Protein AF-0000000074607493 (afdb_homodimer)

Nearest PDB structures (foldseek):
  8u58-assembly1_C  TM=7.539E-01  e=1.512E-04  Homo sapiens
  8u5c-assembly1_F  TM=7.198E-01  e=5.588E-05  Homo sapiens
  8u54-assembly1_A  TM=6.696E-01  e=2.640E-04  Homo sapiens
  8u54-assembly1_B  TM=6.695E-01  e=3.352E-04  Homo sapiens
  8u58-assembly1_C  TM=7.539E-01  e=2.804E-04  Homo sapiens

Foldseek 3Di:
DDLVLLLVLLVVLLVVLLVLLQVLQVCCDPVNNVCDLVNLLVLLVLLQQAQLLLQLLLLLLAQDEQVLCVQQVCLLVLLVVLLVVLLVLLVVLCVVVV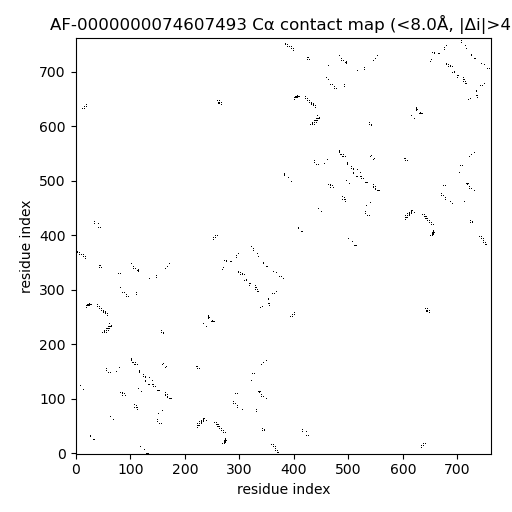DDLLCSLVSSQQSRAFALASSLLRNQLSLLPDPPRPQPHSVVSNSVSSNSSSVSNLSSLLCCQQPSLVSNVVSLVVVVVCVVPPPDDPPPVPPDPVVVVVVVCVVVPVDPPVPPPPCCVVRGRSNNVSSVNSNCSRHPVVSSQQQPDDPRVNVVVSVVSNVSNVVNSSSLSSSLSSLLNCLVVPNPDDPSSLVSSLCSQQPVQLVVQVVVLVVCVVVPVHDLNLSSSLSSSVSSNGGRHSCSLSSCSNSVTCNNVSSVSNNVNSVCSSVSSSVSSVVSSVVSD/DDLVLLLVLLVVLLVVLLVLLQVLQVCCDPVNNVCDLVNLLVLLVCLQQAQLLLQLLLLLLAQDEQVLCVQQVCLLVLLVVLLLVLLVLLVVLCVVPVDDLLCSLVSSQQSRAFALASSLLRNQLSLLPDPPRPQPHSVVSNSVSSNSSSVSNLSSLLCCQQPSLVSNVVSLVVVVVCVVPPPDDPPPVPPDPVVVVVVVCVVVVVDPPVPPPPCCVVRGRSNNVSSVNSNCSRHPVVSSQQQPDDPRVNVVVSVVSNVSNVVNSSSLSSSLSSLLNCLVVPNPDDPSSLVSSLCSQQPVQLVVQVVVLVVCVVVPVHDLNLSSSLSSSVSSNGGRHSCSLSSCSNSVTCNNVSSVSNNVNSVCSSVSSSVSSVVSSVVSD

pLDDT: mean 84.11, std 17.33, range [30.25, 98.56]

Secondary structure (DSSP, 8-state):
--HHHHHHHHHHHHHHHHHHHHHHHHHHSTTT-TT-HHHHHHHHHHIIIIIHHHHHHHHHHHH--HHHHHHTTHHHHHHHHHHHHHHHHHHHHHHHHT--HHHHHHHHHHHH-B--SHHHHHHHHHHHTSTT-TTS-HHHHHHHHHHHHHHHHHHHHHHIIIIIHHHHHHHHHHHHHHHH--SS--------HHHHHHHHHHHHS--SSTTTTS-GGGTS-HHHHHHHHHHHHHHSHHHHHHHSSTT-TTHHHHHHHHHHHTTHHHHHHHHHHHHHHHHHHH----HHHHHHHHHIIIIIHHHHHHHHHHHHHHTTSS-S-HHHHHHHHHTTSPPBPTHHHHHHHHHTSSHHHHHHHHHHHHHHHHHHHHHHHHHHHHHH-/--HHHHHHHHHHHHHHHHHHHHHHHHHHSTTT-TT-HHHHHHHHHHIIIIIHHHHHHHHHHHH--HHHHHHTTHHHHHHHHHHHHHHHHHHHHHHHHT--HHHHHHHHHHHH-B--SHHHHHHHHHHHTSTT-TTS-HHHHHHHHHHHHHHHHHHHHHHIIIIIHHHHHHHHHHHHHHHH--SS--------HHHHHHHHHHHHS--SSTTTTS-GGGTS-HHHHHHHHHHHHHHSHHHHHHHSSTT-TTHHHHHHHHHHHTTHHHHHHHHHHHHHHHHHHH----HHHHHHHHHIIIIIHHHHHHHHHHHHHHTTSS-S-HHHHHHHHHTTSPPBPTHHHHHHHHHTSSHHHHHHHHHHHHHHHHHHHHHHHHHHHHHH-

Sequence (762 aa):
MSFMNLLLVALMPILKTLFLSGIGLILAMDRINLLDSNARHSLNNMVFYVFTPCLMGAYLAETVTLDVMIQMWFMPINILITFIIGSILGWILIKVTGTPQNLKGLIIGCCAAGNLGNLLLIVIPAICSESNSPFGETSACIADGAGFVSVSMAVGGIYIWSYVYAIMKTSAENSRRGSASSSSQPLISKVEPVRLLETIKRISVVTLGKIGSLNLQHLLAPSTIGSIIGFVVGVVPLLNQLLIGRSAPLRVVYSTADILGEATVPCVTLIVGANLLRGIRRSGIRASVVLGIIFIRFVALPLIGVMIVRAAVHFGLVNSDPLYQFVLMLHFALPSAMTIGTISQLFEEGEAECSVIMLWTYAVSALALTLWSTFFMSLVSMSFMNLLLVALMPILKTLFLSGIGLILAMDRINLLDSNARHSLNNMVFYVFTPCLMGAYLAETVTLDVMIQMWFMPINILITFIIGSILGWILIKVTGTPQNLKGLIIGCCAAGNLGNLLLIVIPAICSESNSPFGETSACIADGAGFVSVSMAVGGIYIWSYVYAIMKTSAENSRRGSASSSSQPLISKVEPVRLLETIKRISVVTLGKIGSLNLQHLLAPSTIGSIIGFVVGVVPLLNQLLIGRSAPLRVVYSTADILGEATVPCVTLIVGANLLRGIRRSGIRASVVLGIIFIRFVALPLIGVMIVRAAVHFGLVNSDPLYQFVLMLHFALPSAMTIGTISQLFEEGEAECSVIMLWTYAVSALALTLWSTFFMSLVS

Structure (mmCIF, N/CA/C/O backbone):
data_AF-0000000074607493-model_v1
#
loop_
_entity.id
_entity.type
_entity.pdbx_description
1 polymer 'Auxin efflux carrier'
#
loop_
_atom_site.group_PDB
_atom_site.id
_atom_site.type_symbol
_atom_site.label_atom_id
_atom_site.label_alt_id
_atom_site.label_comp_id
_atom_site.label_asym_id
_atom_site.label_entity_id
_atom_site.label_seq_id
_atom_site.pdbx_PDB_ins_code
_atom_site.Cartn_x
_atom_site.Cartn_y
_atom_site.Cartn_z
_atom_site.occupancy
_atom_site.B_iso_or_equiv
_atom_site.auth_seq_id
_atom_site.auth_comp_id
_atom_site.auth_asym_id
_atom_site.auth_atom_id
_atom_site.pdbx_PDB_model_num
ATOM 1 N N . MET A 1 1 ? 25.016 -22.281 0.336 1 68.81 1 MET A N 1
ATOM 2 C CA . MET A 1 1 ? 24.047 -21.828 1.336 1 68.81 1 MET A CA 1
ATOM 3 C C . MET A 1 1 ? 23.516 -23.016 2.141 1 68.81 1 MET A C 1
ATOM 5 O O . MET A 1 1 ? 23.172 -24.047 1.574 1 68.81 1 MET A O 1
ATOM 9 N N . SER A 1 2 ? 23.625 -22.922 3.461 1 78.62 2 SER A N 1
ATOM 10 C CA . SER A 1 2 ? 23.156 -24 4.309 1 78.62 2 SER A CA 1
ATOM 11 C C . SER A 1 2 ? 21.641 -24.156 4.219 1 78.62 2 SER A C 1
ATOM 13 O O . SER A 1 2 ? 20.938 -23.203 3.881 1 78.62 2 SER A O 1
ATOM 15 N N . PHE A 1 3 ? 21.25 -25.391 4.34 1 81.31 3 PHE A N 1
ATOM 16 C CA . PHE A 1 3 ? 19.828 -25.719 4.328 1 81.31 3 PHE A CA 1
ATOM 17 C C . PHE A 1 3 ? 19.062 -24.828 5.305 1 81.31 3 PHE A C 1
ATOM 19 O O . PHE A 1 3 ? 17.984 -24.328 4.98 1 81.31 3 PHE A O 1
ATOM 26 N N . MET A 1 4 ? 19.656 -24.562 6.434 1 81.31 4 MET A N 1
ATOM 27 C CA . MET A 1 4 ? 18.984 -23.797 7.477 1 81.31 4 MET A CA 1
ATOM 28 C C . MET A 1 4 ? 18.812 -22.344 7.059 1 81.31 4 MET A C 1
ATOM 30 O O . MET A 1 4 ? 17.781 -21.719 7.336 1 81.31 4 MET A O 1
ATOM 34 N N . ASN A 1 5 ? 19.766 -21.812 6.391 1 78.06 5 ASN A N 1
ATOM 35 C CA . ASN A 1 5 ? 19.672 -20.438 5.906 1 78.06 5 ASN A CA 1
ATOM 36 C C . ASN A 1 5 ? 18.609 -20.297 4.828 1 78.06 5 ASN A C 1
ATOM 38 O O . ASN A 1 5 ? 17.875 -19.297 4.805 1 78.06 5 ASN A O 1
ATOM 42 N N . LEU A 1 6 ? 18.531 -21.344 4.031 1 80.12 6 LEU A N 1
ATOM 43 C CA . LEU A 1 6 ? 17.516 -21.328 2.986 1 80.12 6 LEU A CA 1
ATOM 44 C C . LEU A 1 6 ? 16.125 -21.438 3.584 1 80.12 6 LEU A C 1
ATOM 46 O O . LEU A 1 6 ? 15.18 -20.828 3.088 1 80.12 6 LEU A O 1
ATOM 50 N N . LEU A 1 7 ? 16.078 -22.219 4.59 1 82.88 7 LEU A N 1
ATOM 51 C CA . LEU A 1 7 ? 14.789 -22.375 5.27 1 82.88 7 LEU A CA 1
ATOM 52 C C . LEU A 1 7 ? 14.336 -21.062 5.891 1 82.88 7 LEU A C 1
ATOM 54 O O . LEU A 1 7 ? 13.156 -20.703 5.797 1 82.88 7 LEU A O 1
ATOM 58 N N . LEU A 1 8 ? 15.227 -20.359 6.484 1 77.94 8 LEU A N 1
ATOM 59 C CA . LEU A 1 8 ? 14.891 -19.094 7.117 1 77.94 8 LEU A CA 1
ATOM 60 C C . LEU A 1 8 ? 14.461 -18.062 6.078 1 77.94 8 LEU A C 1
ATOM 62 O O . LEU A 1 8 ? 13.539 -17.281 6.32 1 77.94 8 LEU A O 1
ATOM 66 N N . VAL A 1 9 ? 15.07 -18.078 4.969 1 75.12 9 VAL A N 1
ATOM 67 C CA . VAL A 1 9 ? 14.734 -17.172 3.883 1 75.12 9 VAL A CA 1
ATOM 68 C C . VAL A 1 9 ? 13.352 -17.5 3.334 1 75.12 9 VAL A C 1
ATOM 70 O O . VAL A 1 9 ? 12.555 -16.594 3.062 1 75.12 9 VAL A O 1
ATOM 73 N N . ALA A 1 10 ? 13.109 -18.766 3.182 1 78.5 10 ALA A N 1
ATOM 74 C CA . ALA A 1 10 ? 11.836 -19.188 2.617 1 78.5 10 ALA A CA 1
ATOM 75 C C . ALA A 1 10 ? 10.695 -18.984 3.613 1 78.5 10 ALA A C 1
ATOM 77 O O . ALA A 1 10 ? 9.547 -18.797 3.217 1 78.5 10 ALA A O 1
ATOM 78 N N . LEU A 1 11 ? 11 -19.016 4.848 1 83.25 11 LEU A N 1
ATOM 79 C CA . LEU A 1 11 ? 10 -18.922 5.91 1 83.25 11 LEU A CA 1
ATOM 80 C C . LEU A 1 11 ? 9.445 -17.516 6.016 1 83.25 11 LEU A C 1
ATOM 82 O O . LEU A 1 11 ? 8.266 -17.328 6.316 1 83.25 11 LEU A O 1
ATOM 86 N N . MET A 1 12 ? 10.18 -16.547 5.664 1 82.62 12 MET A N 1
ATOM 87 C CA . MET A 1 12 ? 9.812 -15.156 5.918 1 82.62 12 MET A CA 1
ATOM 88 C C . MET A 1 12 ? 8.594 -14.758 5.098 1 82.62 12 MET A C 1
ATOM 90 O O . MET A 1 12 ? 7.59 -14.297 5.648 1 82.62 12 MET A O 1
ATOM 94 N N . PRO A 1 13 ? 8.648 -14.922 3.809 1 81 13 PRO A N 1
ATOM 95 C CA . PRO A 1 13 ? 7.457 -14.531 3.041 1 81 13 PRO A CA 1
ATOM 96 C C . PRO A 1 13 ? 6.223 -15.352 3.412 1 81 13 PRO A C 1
ATOM 98 O O . PRO A 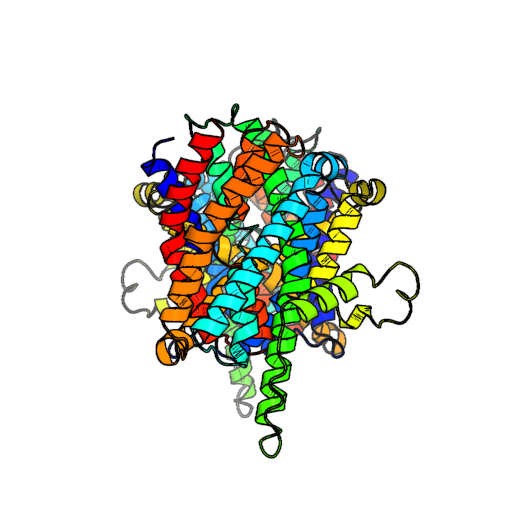1 13 ? 5.105 -14.836 3.379 1 81 13 PRO A O 1
ATOM 101 N N . ILE A 1 14 ? 6.465 -16.562 3.766 1 87.19 14 ILE A N 1
ATOM 102 C CA . ILE A 1 14 ? 5.363 -17.453 4.117 1 87.19 14 ILE A CA 1
ATOM 103 C C . ILE A 1 14 ? 4.754 -17.016 5.449 1 87.19 14 ILE A C 1
ATOM 105 O O . ILE A 1 14 ? 3.533 -16.922 5.578 1 87.19 14 ILE A O 1
ATOM 109 N N . LEU A 1 15 ? 5.605 -16.766 6.398 1 87.94 15 LEU A N 1
ATOM 110 C CA . LEU A 1 15 ? 5.121 -16.312 7.699 1 87.94 15 LEU A CA 1
ATOM 111 C C . LEU A 1 15 ? 4.391 -14.984 7.566 1 87.94 15 LEU A C 1
ATOM 113 O O . LEU A 1 15 ? 3.373 -14.758 8.227 1 87.94 15 LEU A O 1
ATOM 117 N N . LYS A 1 16 ? 4.891 -14.102 6.75 1 87.81 16 LYS A N 1
ATOM 118 C CA . LYS A 1 16 ? 4.223 -12.82 6.52 1 87.81 16 LYS A CA 1
ATOM 119 C C . LYS A 1 16 ? 2.807 -13.023 5.992 1 87.81 16 LYS A C 1
ATOM 121 O O . LYS A 1 16 ? 1.864 -12.383 6.461 1 87.81 16 LYS A O 1
ATOM 126 N N . THR A 1 17 ? 2.748 -13.891 5.059 1 87.5 17 THR A N 1
ATOM 127 C CA . THR A 1 17 ? 1.453 -14.164 4.445 1 87.5 17 THR A CA 1
ATOM 128 C C . THR A 1 17 ? 0.495 -14.781 5.465 1 87.5 17 THR A C 1
ATOM 130 O O . THR A 1 17 ? -0.678 -14.406 5.523 1 87.5 17 THR A O 1
ATOM 133 N N . LEU A 1 18 ? 1 -15.695 6.246 1 90.75 18 LEU A N 1
ATOM 134 C CA . LEU A 1 18 ? 0.172 -16.359 7.25 1 9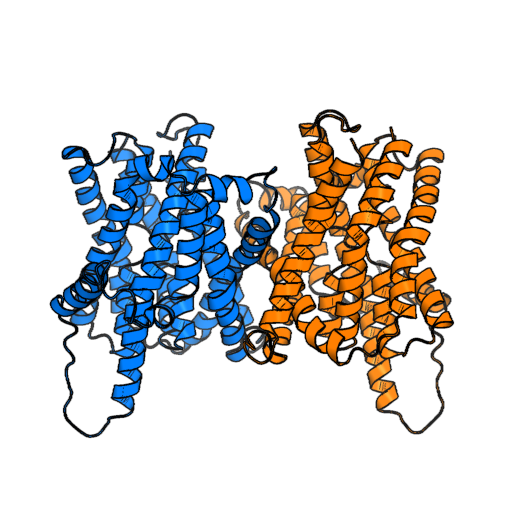0.75 18 LEU A CA 1
ATOM 135 C C . LEU A 1 18 ? -0.253 -15.367 8.336 1 90.75 18 LEU A C 1
ATOM 137 O O . LEU A 1 18 ? -1.397 -15.398 8.797 1 90.75 18 LEU A O 1
ATOM 141 N N . PHE A 1 19 ? 0.645 -14.484 8.727 1 92.44 19 PHE A N 1
ATOM 142 C CA . PHE A 1 19 ? 0.317 -13.469 9.719 1 92.44 19 PHE A CA 1
ATOM 143 C C . PHE A 1 19 ? -0.729 -12.5 9.18 1 92.44 19 PHE A C 1
ATOM 145 O O . PHE A 1 19 ? -1.687 -12.164 9.875 1 92.44 19 PHE A O 1
ATOM 152 N N . LEU A 1 20 ? -0.54 -12.055 8 1 93.38 20 LEU A N 1
ATOM 153 C CA . LEU A 1 20 ? -1.494 -11.148 7.371 1 93.38 20 LEU A CA 1
ATOM 154 C C . LEU A 1 20 ? -2.871 -11.789 7.27 1 93.38 20 LEU A C 1
ATOM 156 O O . LEU A 1 20 ? -3.883 -11.156 7.582 1 93.38 20 LEU A O 1
ATOM 160 N N . SER A 1 21 ? -2.869 -13.039 6.824 1 92.19 21 SER A N 1
ATOM 161 C CA . SER A 1 21 ? -4.129 -13.773 6.746 1 92.19 21 SER A CA 1
ATOM 162 C C . SER A 1 21 ? -4.75 -13.961 8.125 1 92.19 21 SER A C 1
ATOM 164 O O . SER A 1 21 ? -5.973 -13.93 8.273 1 92.19 21 SER A O 1
ATOM 166 N N . GLY A 1 22 ? -3.887 -14.25 9.102 1 94.56 22 GLY A N 1
ATOM 167 C CA . GLY A 1 22 ? -4.371 -14.344 10.469 1 94.56 22 GLY A CA 1
ATOM 168 C C . GLY A 1 22 ? -5.055 -13.078 10.945 1 94.56 22 GLY A C 1
ATOM 169 O O . GLY A 1 22 ? -6.098 -13.133 11.602 1 94.56 22 GLY A O 1
ATOM 170 N N . ILE A 1 23 ? -4.5 -11.953 10.641 1 95.44 23 ILE A N 1
ATOM 171 C CA . ILE A 1 23 ? -5.109 -10.68 10.992 1 95.44 23 ILE A CA 1
ATOM 172 C C . ILE A 1 23 ? -6.453 -10.531 10.281 1 95.44 23 ILE A C 1
ATOM 174 O O . ILE A 1 23 ? -7.438 -10.094 10.875 1 95.44 23 ILE A O 1
ATOM 178 N N . GLY A 1 24 ? -6.477 -10.891 8.992 1 95.25 24 GLY A N 1
ATOM 179 C CA . GLY A 1 24 ? -7.742 -10.891 8.273 1 95.25 24 GLY A CA 1
ATOM 180 C C . GLY A 1 24 ? -8.812 -11.734 8.945 1 95.25 24 GLY A C 1
ATOM 181 O O . GLY A 1 24 ? -9.969 -11.32 9.039 1 95.25 24 GLY A O 1
ATOM 182 N N . LEU A 1 25 ? -8.391 -12.906 9.422 1 94.69 25 LEU A N 1
ATOM 183 C CA . LEU A 1 25 ? -9.297 -13.805 10.133 1 94.69 25 LEU A CA 1
ATOM 184 C C . LEU A 1 25 ? -9.844 -13.141 11.391 1 94.69 25 LEU A C 1
ATOM 186 O O . LEU A 1 25 ? -11.047 -13.188 11.648 1 94.69 25 LEU A O 1
ATOM 190 N N . ILE A 1 26 ? -9.016 -12.508 12.164 1 95.5 26 ILE A N 1
ATOM 191 C CA . ILE A 1 26 ? -9.391 -11.852 13.406 1 95.5 26 ILE A CA 1
ATOM 192 C C . ILE A 1 26 ? -10.359 -10.703 13.117 1 95.5 26 ILE A C 1
ATOM 194 O O . ILE A 1 26 ? -11.344 -10.516 13.828 1 95.5 26 ILE A O 1
ATOM 198 N N . LEU A 1 27 ? -10.125 -9.969 12.102 1 95.44 27 LEU A N 1
ATOM 199 C CA . LEU A 1 27 ? -10.938 -8.812 11.742 1 95.44 27 LEU A CA 1
ATOM 200 C C . LEU A 1 27 ? -12.328 -9.25 11.297 1 95.44 27 LEU A C 1
ATOM 202 O O . LEU A 1 27 ? -13.266 -8.445 11.289 1 95.44 27 LEU A O 1
ATOM 206 N N . ALA A 1 28 ? -12.438 -10.477 10.836 1 94.19 28 ALA A N 1
ATOM 207 C CA . ALA A 1 28 ? -13.719 -10.984 10.344 1 94.19 28 ALA A CA 1
ATOM 208 C C . ALA A 1 28 ? -14.539 -11.586 11.477 1 94.19 28 ALA A C 1
ATOM 210 O O . ALA A 1 28 ? -15.734 -11.828 11.328 1 94.19 28 ALA A O 1
ATOM 211 N N . MET A 1 29 ? -13.914 -11.875 12.586 1 93.56 29 MET A N 1
ATOM 212 C CA . MET A 1 29 ? -14.617 -12.477 13.719 1 93.56 29 MET A CA 1
ATOM 213 C C . MET A 1 29 ? -15.75 -11.57 14.195 1 93.56 29 MET A C 1
ATOM 215 O O . MET A 1 29 ? -15.656 -10.344 14.102 1 93.56 29 MET A O 1
ATOM 219 N N . ASP A 1 30 ? -16.688 -12.133 14.805 1 90.12 30 ASP A N 1
ATOM 220 C CA . ASP A 1 30 ? -17.922 -11.445 15.195 1 90.12 30 ASP A CA 1
ATOM 221 C C . ASP A 1 30 ? -17.625 -10.328 16.188 1 90.12 30 ASP A C 1
ATOM 223 O O . ASP A 1 30 ? -18.266 -9.281 16.156 1 90.12 30 ASP A O 1
ATOM 227 N N . ARG A 1 31 ? -16.75 -10.453 17.031 1 91.75 31 ARG A N 1
ATOM 228 C CA . ARG A 1 31 ? -16.438 -9.477 18.078 1 91.75 31 ARG A CA 1
ATOM 229 C C . ARG A 1 31 ? -15.875 -8.188 17.469 1 91.75 31 ARG A C 1
ATOM 231 O O . ARG A 1 31 ? -16.125 -7.098 17.984 1 91.75 31 ARG A O 1
ATOM 238 N N . ILE A 1 32 ? -15.172 -8.258 16.406 1 92.06 32 ILE A N 1
ATOM 239 C CA . ILE A 1 32 ? -14.547 -7.098 15.766 1 92.06 32 ILE A CA 1
ATOM 240 C C . ILE A 1 32 ? -15.352 -6.691 14.539 1 92.06 32 ILE A C 1
ATOM 242 O O . ILE A 1 32 ? -15.711 -5.52 14.375 1 92.06 32 ILE A O 1
ATOM 246 N N . ASN A 1 33 ? -15.586 -7.566 13.594 1 91.94 33 ASN A N 1
ATOM 247 C CA . ASN A 1 33 ? -16.484 -7.48 12.453 1 91.94 33 ASN A CA 1
ATOM 248 C C . ASN A 1 33 ? -16.141 -6.312 11.539 1 91.94 33 ASN A C 1
ATOM 250 O O . ASN A 1 33 ? -17.016 -5.633 11.023 1 91.94 33 ASN A O 1
ATOM 254 N N . LEU A 1 34 ? -14.922 -6.023 11.422 1 93.31 34 LEU A N 1
ATOM 255 C CA . LEU A 1 34 ? -14.453 -4.98 10.516 1 93.31 34 LEU A CA 1
ATOM 256 C C . LEU A 1 34 ? -14.469 -5.465 9.07 1 93.31 34 LEU A C 1
ATOM 258 O O . LEU A 1 34 ? -14.555 -4.66 8.141 1 93.31 34 LEU A O 1
ATOM 262 N N . LEU A 1 35 ? -14.266 -6.758 8.883 1 94.56 35 LEU A N 1
ATOM 263 C CA . LEU A 1 35 ? -14.289 -7.367 7.559 1 94.56 35 LEU A CA 1
ATOM 264 C C . LEU A 1 35 ? -15.445 -8.352 7.438 1 94.56 35 LEU A C 1
ATOM 266 O O . LEU A 1 35 ? -15.234 -9.531 7.129 1 94.56 35 LEU A O 1
ATOM 270 N N . ASP A 1 36 ? -16.625 -7.766 7.602 1 92.81 36 ASP A N 1
ATOM 271 C CA . ASP A 1 36 ? -17.812 -8.57 7.359 1 92.81 36 ASP A CA 1
ATOM 272 C C . ASP A 1 36 ? -18.016 -8.82 5.867 1 92.81 36 ASP A C 1
ATOM 274 O O . ASP A 1 36 ? -17.172 -8.438 5.047 1 92.81 36 ASP A O 1
ATOM 278 N N . SER A 1 37 ? -19.062 -9.508 5.535 1 91.06 37 SER A N 1
ATOM 279 C CA . SER A 1 37 ? -19.281 -9.922 4.152 1 91.06 37 SER A CA 1
ATOM 280 C C . SER A 1 37 ? -19.328 -8.719 3.217 1 91.06 37 SER A C 1
ATOM 282 O O . SER A 1 37 ? -18.719 -8.734 2.143 1 91.06 37 SER A O 1
ATOM 284 N N . ASN A 1 38 ? -19.984 -7.652 3.645 1 91.75 38 ASN A N 1
ATOM 285 C CA . ASN A 1 38 ? -20.094 -6.453 2.82 1 91.75 38 ASN A CA 1
ATOM 286 C C . ASN A 1 38 ? -18.75 -5.746 2.676 1 91.75 38 ASN A C 1
ATOM 288 O O . ASN A 1 38 ? -18.391 -5.309 1.582 1 91.75 38 ASN A O 1
ATOM 292 N N . ALA A 1 39 ? -18.094 -5.633 3.758 1 93.62 39 ALA A N 1
ATOM 293 C CA . ALA A 1 39 ? -16.797 -4.988 3.73 1 93.62 39 ALA A CA 1
ATOM 294 C C . ALA A 1 39 ? -15.812 -5.766 2.854 1 93.62 39 ALA A C 1
ATOM 296 O O . ALA A 1 39 ? -15.016 -5.172 2.121 1 93.62 39 ALA A O 1
ATOM 297 N N . ARG A 1 40 ? -15.844 -7.094 2.947 1 93.94 40 ARG A N 1
ATOM 298 C CA . ARG A 1 40 ? -14.969 -7.934 2.127 1 93.94 40 ARG A CA 1
ATOM 299 C C . ARG A 1 40 ? -15.273 -7.746 0.645 1 93.94 40 ARG A C 1
ATOM 301 O O . ARG A 1 40 ? -14.352 -7.645 -0.172 1 93.94 40 ARG A O 1
ATOM 308 N N . HIS A 1 41 ? -16.5 -7.695 0.345 1 92.81 41 HIS A N 1
ATOM 309 C CA . HIS A 1 41 ? -16.922 -7.508 -1.041 1 92.81 41 HIS A CA 1
ATOM 310 C C . HIS A 1 41 ? -16.453 -6.16 -1.582 1 92.81 41 HIS A C 1
ATOM 312 O O . HIS A 1 41 ? -15.922 -6.086 -2.689 1 92.81 41 HIS A O 1
ATOM 318 N N . SER A 1 42 ? -16.672 -5.121 -0.815 1 93.06 42 SER A N 1
ATOM 319 C CA . SER A 1 42 ? -16.266 -3.781 -1.228 1 93.06 42 SER A CA 1
ATOM 320 C C . SER A 1 42 ? -14.75 -3.689 -1.393 1 93.06 42 SER A C 1
ATOM 322 O O . SER A 1 42 ? -14.258 -3.117 -2.369 1 93.06 42 SER A O 1
ATOM 324 N N . LEU A 1 43 ? -14.086 -4.219 -0.419 1 95 43 LEU A N 1
ATOM 325 C CA . LEU A 1 43 ? -12.625 -4.207 -0.473 1 95 43 LEU A CA 1
ATOM 326 C C . LEU A 1 43 ? -12.125 -5.012 -1.667 1 95 43 LEU A C 1
ATOM 328 O O . LEU A 1 43 ? -11.172 -4.602 -2.338 1 95 43 LEU A O 1
ATOM 332 N N . ASN A 1 44 ? -12.719 -6.16 -1.932 1 93.88 44 ASN A N 1
ATOM 333 C CA . ASN A 1 44 ? -12.336 -7.008 -3.055 1 93.88 44 ASN A CA 1
ATOM 334 C C . ASN A 1 44 ? -12.586 -6.316 -4.391 1 93.88 44 ASN A C 1
ATOM 336 O O . ASN A 1 44 ? -11.82 -6.504 -5.344 1 93.88 44 ASN A O 1
ATOM 340 N N . ASN A 1 45 ? -13.641 -5.586 -4.473 1 93.44 45 ASN A N 1
ATOM 341 C CA . ASN A 1 45 ? -13.914 -4.82 -5.684 1 93.44 45 ASN A CA 1
ATOM 342 C C . ASN A 1 45 ? -12.82 -3.791 -5.953 1 93.44 45 ASN A C 1
ATOM 344 O O . ASN A 1 45 ? -12.43 -3.58 -7.105 1 93.44 45 ASN A O 1
ATOM 348 N N . MET A 1 46 ? -12.414 -3.172 -4.922 1 94.69 46 MET A N 1
ATOM 349 C CA . MET A 1 46 ? -11.312 -2.225 -5.082 1 94.69 46 MET A CA 1
ATOM 350 C C . MET A 1 46 ? -10.047 -2.934 -5.562 1 94.69 46 MET A C 1
ATOM 352 O O . MET A 1 46 ? -9.336 -2.42 -6.426 1 94.69 46 MET A O 1
ATOM 356 N N . VAL A 1 47 ? -9.789 -4.09 -5 1 93.75 47 VAL A N 1
ATOM 357 C CA . VAL A 1 47 ? -8.617 -4.871 -5.375 1 93.75 47 VAL A CA 1
ATOM 358 C C . VAL A 1 47 ? -8.711 -5.277 -6.848 1 93.75 47 VAL A C 1
ATOM 360 O O . VAL A 1 47 ? -7.754 -5.121 -7.605 1 93.75 47 VAL A O 1
ATOM 363 N N . PHE A 1 48 ? -9.875 -5.719 -7.246 1 90.81 48 PHE A N 1
ATOM 364 C CA . PHE A 1 48 ? -10.086 -6.277 -8.578 1 90.81 48 PHE A CA 1
ATOM 365 C C . PHE A 1 48 ? -10.062 -5.18 -9.633 1 90.81 48 PHE A C 1
ATOM 367 O O . PHE A 1 48 ? -9.414 -5.324 -10.672 1 90.81 48 PHE A O 1
ATOM 374 N N . TYR A 1 49 ? -10.688 -4.047 -9.344 1 92.62 49 TYR A N 1
ATOM 375 C CA . TYR A 1 49 ? -10.922 -3.053 -10.391 1 92.62 49 TYR A CA 1
ATOM 376 C C . TYR A 1 49 ? -9.836 -1.984 -10.375 1 92.62 49 TYR A C 1
ATOM 378 O O . TYR A 1 49 ? -9.609 -1.306 -11.383 1 92.62 49 TYR A O 1
ATOM 386 N N . VAL A 1 50 ? -9.172 -1.828 -9.242 1 95.25 50 VAL A N 1
ATOM 387 C CA . VAL A 1 50 ? -8.312 -0.649 -9.148 1 95.25 50 VAL A CA 1
ATOM 388 C C . VAL A 1 50 ? -6.898 -1.068 -8.766 1 95.25 50 VAL A C 1
ATOM 390 O O . VAL A 1 50 ? -5.953 -0.858 -9.531 1 95.25 50 VAL A O 1
ATOM 393 N N . PHE A 1 51 ? -6.664 -1.729 -7.645 1 94.88 51 PHE A N 1
ATOM 394 C CA . PHE A 1 51 ? -5.34 -1.929 -7.066 1 94.88 51 PHE A CA 1
ATOM 395 C C . PHE A 1 51 ? -4.523 -2.904 -7.91 1 94.88 51 PHE A C 1
ATOM 397 O O . PHE A 1 51 ? -3.391 -2.604 -8.289 1 94.88 51 PHE A O 1
ATOM 404 N N . THR A 1 52 ? -5.105 -4.043 -8.234 1 90.56 52 THR A N 1
ATOM 405 C CA . THR A 1 52 ? -4.363 -5.086 -8.938 1 90.56 52 THR A CA 1
ATOM 406 C C . THR A 1 52 ? -4.004 -4.637 -10.352 1 90.56 52 THR A C 1
ATOM 408 O O . THR A 1 52 ? -2.873 -4.824 -10.797 1 90.56 52 THR A O 1
ATOM 411 N N . PRO A 1 53 ? -4.949 -4.059 -11.117 1 91.12 53 PRO A N 1
ATOM 412 C CA . PRO A 1 53 ? -4.559 -3.562 -12.438 1 91.12 53 PRO A CA 1
ATOM 413 C C . PRO A 1 53 ? -3.42 -2.547 -12.375 1 91.12 53 PRO A C 1
ATOM 415 O O . PRO A 1 53 ? -2.533 -2.553 -13.227 1 91.12 53 PRO A O 1
ATOM 418 N N . CYS A 1 54 ? -3.477 -1.688 -11.391 1 93.62 54 CYS A N 1
ATOM 419 C CA . CYS A 1 54 ? -2.428 -0.685 -11.242 1 93.62 54 CYS A CA 1
ATOM 420 C C . CYS A 1 54 ? -1.102 -1.337 -10.867 1 93.62 54 CYS A C 1
ATOM 422 O O . CYS A 1 54 ? -0.047 -0.933 -11.359 1 93.62 54 CYS A O 1
ATOM 424 N N . LEU A 1 55 ? -1.151 -2.303 -10.031 1 88.75 55 LEU A N 1
ATOM 425 C CA . LEU A 1 55 ? 0.056 -3.031 -9.656 1 88.75 55 LEU A CA 1
ATOM 426 C C . LEU A 1 55 ? 0.687 -3.695 -10.875 1 88.75 55 LEU A C 1
ATOM 428 O O . LEU A 1 55 ? 1.887 -3.545 -11.117 1 88.75 55 LEU A O 1
ATOM 432 N N . MET A 1 56 ? -0.159 -4.438 -11.602 1 84.38 56 MET A N 1
ATOM 433 C CA . MET A 1 56 ? 0.335 -5.172 -12.766 1 84.38 56 MET A CA 1
ATOM 434 C C . MET A 1 56 ? 0.879 -4.215 -13.82 1 84.38 56 MET A C 1
ATOM 436 O O . MET A 1 56 ? 1.959 -4.441 -14.367 1 84.38 56 MET A O 1
ATOM 440 N N . GLY A 1 57 ? 0.165 -3.135 -14.117 1 88.56 57 GLY A N 1
ATOM 441 C CA . GLY A 1 57 ? 0.609 -2.16 -15.102 1 88.56 57 GLY A CA 1
ATOM 442 C C . GLY A 1 57 ? 1.909 -1.478 -14.719 1 88.56 57 GLY A C 1
ATOM 443 O O . GLY A 1 57 ? 2.834 -1.395 -15.531 1 88.56 57 GLY A O 1
ATOM 444 N N . ALA A 1 58 ? 1.942 -0.997 -13.469 1 88.81 58 ALA A N 1
ATOM 445 C CA . ALA A 1 58 ? 3.131 -0.277 -13.016 1 88.81 58 ALA A CA 1
ATOM 446 C C . ALA A 1 58 ? 4.352 -1.194 -12.992 1 88.81 58 ALA A C 1
ATOM 448 O O . ALA A 1 58 ? 5.445 -0.796 -13.398 1 88.81 58 ALA A O 1
ATOM 449 N N . TYR A 1 59 ? 4.152 -2.342 -12.539 1 81.12 59 TYR A N 1
ATOM 450 C CA . TYR A 1 59 ? 5.266 -3.279 -12.422 1 81.12 59 TYR A CA 1
ATOM 451 C C . TYR A 1 59 ? 5.816 -3.646 -13.789 1 81.12 59 TYR A C 1
ATOM 453 O O . TYR A 1 59 ? 7.035 -3.666 -13.992 1 81.12 59 TYR A O 1
ATOM 461 N N . LEU A 1 60 ? 4.973 -3.906 -14.727 1 80.88 60 LEU A N 1
ATOM 462 C CA . LEU A 1 60 ? 5.387 -4.289 -16.078 1 80.88 60 LEU A CA 1
ATOM 463 C C . LEU A 1 60 ? 6.027 -3.109 -16.797 1 80.88 60 LEU A C 1
ATOM 465 O O . LEU A 1 60 ? 7.031 -3.275 -17.5 1 80.88 60 LEU A O 1
ATOM 469 N N . ALA A 1 61 ? 5.438 -1.988 -16.625 1 87.06 61 ALA A N 1
ATOM 470 C CA . ALA A 1 61 ? 5.969 -0.8 -17.297 1 87.06 61 ALA A CA 1
ATOM 471 C C . ALA A 1 61 ? 7.402 -0.521 -16.844 1 87.06 61 ALA A C 1
ATOM 473 O O . ALA A 1 61 ? 8.234 -0.088 -17.656 1 87.06 61 ALA A O 1
ATOM 474 N N . GLU A 1 62 ? 7.672 -0.79 -15.656 1 84.19 62 GLU A N 1
ATOM 475 C CA . GLU A 1 62 ? 8.984 -0.454 -15.102 1 84.19 62 GLU A CA 1
ATOM 476 C C . GLU A 1 62 ? 10.008 -1.546 -15.398 1 84.19 62 GLU A C 1
ATOM 478 O O . GLU A 1 62 ? 11.18 -1.256 -15.617 1 84.19 62 GLU A O 1
ATOM 483 N N . THR A 1 63 ? 9.625 -2.768 -15.492 1 75.12 63 THR A N 1
ATOM 484 C CA . THR A 1 63 ? 10.609 -3.844 -15.438 1 75.12 63 THR A CA 1
ATOM 485 C C . THR A 1 63 ? 10.742 -4.531 -16.797 1 75.12 63 THR A C 1
ATOM 487 O O . THR A 1 63 ? 11.742 -5.188 -17.062 1 75.12 63 THR A O 1
ATOM 490 N N . VAL A 1 64 ? 9.719 -4.473 -17.578 1 76.12 64 VAL A N 1
ATOM 491 C CA . VAL A 1 64 ? 9.758 -5.184 -18.844 1 76.12 64 VAL A CA 1
ATOM 492 C C . VAL A 1 64 ? 10.258 -4.254 -19.953 1 76.12 64 VAL A C 1
ATOM 494 O O . VAL A 1 64 ? 9.578 -3.291 -20.312 1 76.12 64 VAL A O 1
ATOM 497 N N . THR A 1 65 ? 11.445 -4.461 -20.266 1 76.19 65 THR A N 1
ATOM 498 C CA . THR A 1 65 ? 12.008 -3.768 -21.422 1 76.19 65 THR A CA 1
ATOM 499 C C . THR A 1 65 ? 12.164 -4.719 -22.609 1 76.19 65 THR A C 1
ATOM 501 O O . THR A 1 65 ? 12.07 -5.938 -22.438 1 76.19 65 THR A O 1
ATOM 504 N N . LEU A 1 66 ? 12.359 -4.148 -23.75 1 75.81 66 LEU A N 1
ATOM 505 C CA . LEU A 1 66 ? 12.539 -4.969 -24.953 1 75.81 66 LEU A CA 1
ATOM 506 C C . LEU A 1 66 ? 13.734 -5.902 -24.797 1 75.81 66 LEU A C 1
ATOM 508 O O . LEU A 1 66 ? 13.664 -7.07 -25.172 1 75.81 66 LEU A O 1
ATOM 512 N N . ASP A 1 67 ? 14.758 -5.406 -24.188 1 74.75 67 ASP A N 1
ATOM 513 C CA . ASP A 1 67 ? 15.977 -6.191 -24 1 74.75 67 ASP A CA 1
ATOM 514 C C . ASP A 1 67 ? 15.734 -7.359 -23.047 1 74.75 67 ASP A C 1
ATOM 516 O O . ASP A 1 67 ? 16.234 -8.469 -23.281 1 74.75 67 ASP A O 1
ATOM 520 N N . VAL A 1 68 ? 14.953 -7.145 -22.047 1 72.81 68 VAL A N 1
ATOM 521 C CA . VAL A 1 68 ? 14.656 -8.18 -21.047 1 72.81 68 VAL A CA 1
ATOM 522 C C . VAL A 1 68 ? 13.781 -9.258 -21.688 1 72.81 68 VAL A C 1
ATOM 524 O O . VAL A 1 68 ? 13.992 -10.453 -21.453 1 72.81 68 VAL A O 1
ATOM 527 N N . MET A 1 69 ? 12.922 -8.797 -22.547 1 76.25 69 MET A N 1
ATOM 528 C CA . MET A 1 69 ? 12.008 -9.742 -23.172 1 76.25 69 MET A CA 1
ATOM 529 C C . MET A 1 69 ? 12.742 -10.648 -24.141 1 76.25 69 MET A C 1
ATOM 531 O O . MET A 1 69 ? 12.438 -11.836 -24.25 1 76.25 69 MET A O 1
ATOM 535 N N . ILE A 1 70 ? 13.695 -10.109 -24.703 1 77.75 70 ILE A N 1
ATOM 536 C CA . ILE A 1 70 ? 14.453 -10.891 -25.672 1 77.75 70 ILE A CA 1
ATOM 537 C C . ILE A 1 70 ? 15.328 -11.906 -24.953 1 77.75 70 ILE A C 1
ATOM 539 O O . ILE A 1 70 ? 15.406 -13.07 -25.344 1 77.75 70 ILE A O 1
ATOM 543 N N . GLN A 1 71 ? 15.867 -11.5 -23.891 1 76.62 71 GLN A N 1
ATOM 544 C CA . GLN A 1 71 ? 16.781 -12.367 -23.141 1 76.62 71 GLN A CA 1
ATOM 545 C C . GLN A 1 71 ? 16.016 -13.445 -22.391 1 76.62 71 GLN A C 1
ATOM 547 O O . GLN A 1 71 ? 16.547 -14.547 -22.172 1 76.62 71 GLN A O 1
ATOM 552 N N . MET A 1 72 ? 14.789 -13.172 -22.062 1 85.44 72 MET A N 1
ATOM 553 C CA . MET A 1 72 ? 14.016 -14.094 -21.234 1 85.44 72 MET A CA 1
ATOM 554 C C . MET A 1 72 ? 12.836 -14.664 -22 1 85.44 72 MET A C 1
ATOM 556 O O . MET A 1 72 ? 11.773 -14.922 -21.422 1 85.44 72 MET A O 1
ATOM 560 N N . TRP A 1 73 ? 13.055 -14.883 -23.281 1 87.12 73 TRP A N 1
ATOM 561 C CA . TRP A 1 73 ? 11.945 -15.25 -24.156 1 87.12 73 TRP A CA 1
ATOM 562 C C . TRP A 1 73 ? 11.32 -16.562 -23.719 1 87.12 73 TRP A C 1
ATOM 564 O O . TRP A 1 73 ? 10.133 -16.812 -23.953 1 87.12 73 TRP A O 1
ATOM 574 N N . PHE A 1 74 ? 12.102 -17.5 -23.156 1 93.62 74 PHE A N 1
ATOM 575 C CA . PHE A 1 74 ? 11.594 -18.812 -22.797 1 93.62 74 PHE A CA 1
ATOM 576 C C . PHE A 1 74 ? 10.734 -18.734 -21.531 1 93.62 74 PHE A C 1
ATOM 578 O O . PHE A 1 74 ? 9.961 -19.656 -21.25 1 93.62 74 PHE A O 1
ATOM 585 N N . MET A 1 75 ? 10.875 -17.75 -20.766 1 92.94 75 MET A N 1
ATOM 586 C CA . MET A 1 75 ? 10.211 -17.656 -19.469 1 92.94 75 MET A CA 1
ATOM 587 C C . MET A 1 75 ? 8.695 -17.656 -19.625 1 92.94 75 MET A C 1
ATOM 589 O O . MET A 1 75 ? 7.984 -18.391 -18.953 1 92.94 75 MET A O 1
ATOM 593 N N . PRO A 1 76 ? 8.109 -16.844 -20.562 1 91.75 76 PRO A N 1
ATOM 594 C CA . PRO A 1 76 ? 6.66 -16.922 -20.766 1 91.75 76 PRO A CA 1
ATOM 595 C C . PRO A 1 76 ? 6.203 -18.328 -21.156 1 91.75 76 PRO A C 1
ATOM 597 O O . PRO A 1 76 ? 5.125 -18.766 -20.75 1 91.75 76 PRO A O 1
ATOM 600 N N . ILE A 1 77 ? 7.012 -18.969 -21.891 1 95.06 77 ILE A N 1
ATOM 601 C CA . ILE A 1 77 ? 6.684 -20.328 -22.312 1 95.06 77 ILE A CA 1
ATOM 602 C C . ILE A 1 77 ? 6.746 -21.266 -21.109 1 95.06 77 ILE A C 1
ATOM 604 O O . ILE A 1 77 ? 5.875 -22.109 -20.922 1 95.06 77 ILE A O 1
ATOM 608 N N . ASN A 1 78 ? 7.801 -21.125 -20.344 1 96.75 78 ASN A N 1
ATOM 609 C CA . ASN A 1 78 ? 7.953 -21.922 -19.141 1 96.75 78 ASN A CA 1
ATOM 610 C C . ASN A 1 78 ? 6.754 -21.766 -18.219 1 96.75 78 ASN A C 1
ATOM 612 O O . ASN A 1 78 ? 6.234 -22.766 -17.703 1 96.75 78 ASN A O 1
ATOM 616 N N . ILE A 1 79 ? 6.336 -20.547 -18.016 1 96.31 79 ILE A N 1
ATOM 617 C CA . ILE A 1 79 ? 5.199 -20.266 -17.156 1 96.31 79 ILE A CA 1
ATOM 618 C C . ILE A 1 79 ? 3.928 -20.859 -17.75 1 96.31 79 ILE A C 1
ATOM 620 O O . ILE A 1 79 ? 3.107 -21.438 -17.047 1 96.31 79 ILE A O 1
ATOM 624 N N . LEU A 1 80 ? 3.793 -20.734 -19.031 1 96.12 80 LEU A N 1
ATOM 625 C CA . LEU A 1 80 ? 2.643 -21.312 -19.703 1 96.12 80 LEU A CA 1
ATOM 626 C C . LEU A 1 80 ? 2.59 -22.828 -19.484 1 96.12 80 LEU A C 1
ATOM 628 O O . LEU A 1 80 ? 1.516 -23.391 -19.266 1 96.12 80 LEU A O 1
ATOM 632 N N . ILE A 1 81 ? 3.703 -23.422 -19.578 1 97.44 81 ILE A N 1
ATOM 633 C CA . ILE A 1 81 ? 3.787 -24.875 -19.375 1 97.44 81 ILE A CA 1
ATOM 634 C C . ILE A 1 81 ? 3.338 -25.219 -17.969 1 97.44 81 ILE A C 1
ATOM 636 O O . ILE A 1 81 ? 2.645 -26.219 -17.766 1 97.44 81 ILE A O 1
ATOM 640 N N . THR A 1 82 ? 3.752 -24.422 -16.969 1 97.38 82 THR A N 1
ATOM 641 C CA . THR A 1 82 ? 3.293 -24.672 -15.602 1 97.38 82 THR A CA 1
ATOM 642 C C . THR A 1 82 ? 1.769 -24.625 -15.531 1 97.38 82 THR A C 1
ATOM 644 O O . THR A 1 82 ? 1.15 -25.422 -14.836 1 97.38 82 THR A O 1
ATOM 647 N N . PHE A 1 83 ? 1.17 -23.672 -16.219 1 97.69 83 PHE A N 1
ATOM 648 C CA . PHE A 1 83 ? -0.28 -23.516 -16.219 1 97.69 83 PHE A CA 1
ATOM 649 C C . PHE A 1 83 ? -0.947 -24.719 -16.891 1 97.69 83 PHE A C 1
ATOM 651 O O . PHE A 1 83 ? -1.959 -25.219 -16.406 1 97.69 83 PHE A O 1
ATOM 658 N N . ILE A 1 84 ? -0.366 -25.156 -18 1 97.5 84 ILE A N 1
ATOM 659 C CA . ILE A 1 84 ? -0.934 -26.266 -18.766 1 97.5 84 ILE A CA 1
ATOM 660 C C . ILE A 1 84 ? -0.851 -27.562 -17.953 1 97.5 84 ILE A C 1
ATOM 662 O O . ILE A 1 84 ? -1.861 -28.234 -17.734 1 97.5 84 ILE A O 1
ATOM 666 N N . ILE A 1 85 ? 0.302 -27.891 -17.469 1 98.25 85 ILE A N 1
ATOM 667 C CA . ILE A 1 85 ? 0.498 -29.125 -16.719 1 98.25 85 ILE A CA 1
ATOM 668 C C . ILE A 1 85 ? -0.305 -29.078 -15.422 1 98.25 85 ILE A C 1
ATOM 670 O O . ILE A 1 85 ? -0.934 -30.062 -15.031 1 98.25 85 ILE A O 1
ATOM 674 N N . GLY A 1 86 ? -0.225 -27.922 -14.742 1 98.19 86 GLY A N 1
ATOM 675 C CA . GLY A 1 86 ? -1.032 -27.766 -13.547 1 98.19 86 GLY A CA 1
ATOM 676 C C . GLY A 1 86 ? -2.514 -27.969 -13.789 1 98.19 86 GLY A C 1
ATOM 677 O O . GLY A 1 86 ? -3.203 -28.578 -12.961 1 98.19 86 GLY A O 1
ATOM 678 N N . SER A 1 87 ? -2.998 -27.484 -14.914 1 97.88 87 SER A N 1
ATOM 679 C CA . SER A 1 87 ? -4.406 -27.641 -15.258 1 97.88 87 SER A CA 1
ATOM 680 C C . SER A 1 87 ? -4.746 -29.109 -15.523 1 97.88 87 SER A C 1
ATOM 682 O O . SER A 1 87 ? -5.805 -29.594 -15.109 1 97.88 87 SER A O 1
ATOM 684 N N . ILE A 1 88 ? -3.883 -29.781 -16.188 1 98 88 ILE A N 1
ATOM 685 C CA . ILE A 1 88 ? -4.098 -31.188 -16.484 1 98 88 ILE A CA 1
ATOM 686 C C . ILE A 1 88 ? -4.129 -32 -15.188 1 98 88 ILE A C 1
ATOM 688 O O . ILE A 1 88 ? -5.039 -32.812 -14.969 1 98 88 ILE A O 1
ATOM 692 N N . LEU A 1 89 ? -3.197 -31.766 -14.336 1 98.31 89 LEU A N 1
ATOM 693 C CA . LEU A 1 89 ? -3.141 -32.469 -13.062 1 98.31 89 LEU A CA 1
ATOM 694 C C . LEU A 1 89 ? -4.324 -32.094 -12.18 1 98.31 89 LEU A C 1
ATOM 696 O O . LEU A 1 89 ? -4.852 -32.938 -11.453 1 98.31 89 LEU A O 1
ATOM 700 N N . GLY A 1 90 ? -4.672 -30.812 -12.195 1 98 90 GLY A N 1
ATOM 701 C CA . GLY A 1 90 ? -5.871 -30.391 -11.484 1 98 90 GLY A CA 1
ATOM 702 C C . GLY A 1 90 ? -7.121 -31.109 -11.961 1 98 90 GLY A C 1
ATOM 703 O O . GLY A 1 90 ? -7.957 -31.516 -11.148 1 98 90 GLY A O 1
ATOM 704 N N . TRP A 1 91 ? -7.207 -31.266 -13.258 1 96.81 91 TRP A N 1
ATOM 705 C CA . TRP A 1 91 ? -8.336 -31.969 -13.852 1 96.81 91 TRP A CA 1
ATOM 706 C C . TRP A 1 91 ? -8.367 -33.438 -13.391 1 96.81 91 TRP A C 1
ATOM 708 O O . TRP A 1 91 ? -9.43 -33.969 -13.062 1 96.81 91 TRP A O 1
ATOM 718 N N . ILE A 1 92 ? -7.297 -34.062 -13.359 1 97.75 92 ILE A N 1
ATOM 719 C CA . ILE A 1 92 ? -7.191 -35.438 -12.883 1 97.75 92 ILE A CA 1
ATOM 720 C C . ILE A 1 92 ? -7.617 -35.5 -11.414 1 97.75 92 ILE A C 1
ATOM 722 O O . ILE A 1 92 ? -8.344 -36.406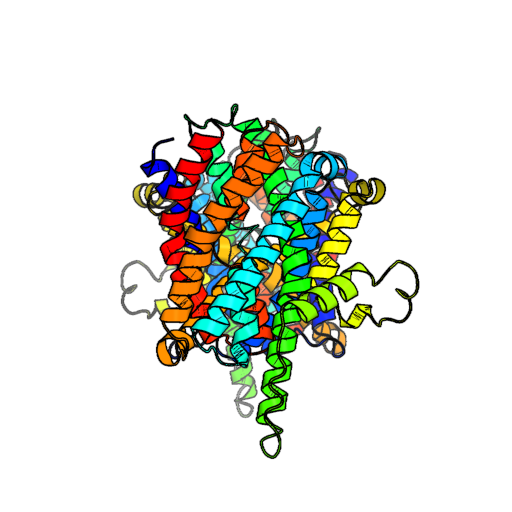 -11.016 1 97.75 92 ILE A O 1
ATOM 726 N N . LEU A 1 93 ? -7.16 -34.531 -10.625 1 97.62 93 LEU A N 1
ATOM 727 C CA . LEU A 1 93 ? -7.508 -34.5 -9.211 1 97.62 93 LEU A CA 1
ATOM 728 C C . LEU A 1 93 ? -9.016 -34.375 -9.023 1 97.62 93 LEU A C 1
ATOM 730 O O . LEU A 1 93 ? -9.586 -35.031 -8.148 1 97.62 93 LEU A O 1
ATOM 734 N N . ILE A 1 94 ? -9.633 -33.562 -9.836 1 96.62 94 ILE A N 1
ATOM 735 C CA . ILE A 1 94 ? -11.078 -33.375 -9.773 1 96.62 94 ILE A CA 1
ATOM 736 C C . ILE A 1 94 ? -11.789 -34.688 -10.055 1 96.62 94 ILE A C 1
ATOM 738 O O . ILE A 1 94 ? -12.75 -35.031 -9.375 1 96.62 94 ILE A O 1
ATOM 742 N N . LYS A 1 95 ? -11.328 -35.438 -11 1 96 95 LYS A N 1
ATOM 743 C CA . LYS A 1 95 ? -11.93 -36.719 -11.375 1 96 95 LYS A CA 1
ATOM 744 C C . LYS A 1 95 ? -11.758 -37.75 -10.281 1 96 95 LYS A C 1
ATOM 746 O O . LYS A 1 95 ? -12.664 -38.562 -10.023 1 96 95 LYS A O 1
ATOM 751 N N . VAL A 1 96 ? -10.656 -37.719 -9.672 1 96.38 96 VAL A N 1
ATOM 752 C CA . VAL A 1 96 ? -10.336 -38.719 -8.656 1 96.38 96 VAL A CA 1
ATOM 753 C C . VAL A 1 96 ? -11.102 -38.406 -7.371 1 96.38 96 VAL A C 1
ATOM 755 O O . VAL A 1 96 ? -11.555 -39.344 -6.676 1 96.38 96 VAL A O 1
ATOM 758 N N . THR A 1 97 ? -11.305 -37.156 -7.02 1 94.5 97 THR A N 1
ATOM 759 C CA . THR A 1 97 ? -11.891 -36.781 -5.73 1 94.5 97 THR A CA 1
ATOM 760 C C . THR A 1 97 ? -13.391 -36.531 -5.863 1 94.5 97 THR A C 1
ATOM 762 O O . THR A 1 97 ? -14.102 -36.469 -4.859 1 94.5 97 THR A O 1
ATOM 765 N N . GLY A 1 98 ? -13.898 -36.406 -6.992 1 92.19 98 GLY A N 1
ATOM 766 C CA . GLY A 1 98 ? -15.312 -36.125 -7.18 1 92.19 98 GLY A CA 1
ATOM 767 C C . GLY A 1 98 ? -15.703 -34.75 -6.672 1 92.19 98 GLY A C 1
ATOM 768 O O . GLY A 1 98 ? -16.703 -34.594 -5.949 1 92.19 98 GLY A O 1
ATOM 769 N N . THR A 1 99 ? -14.93 -33.812 -7.02 1 91.12 99 THR A N 1
ATOM 770 C CA . THR A 1 99 ? -15.133 -32.438 -6.555 1 91.12 99 THR A CA 1
ATOM 771 C C . THR A 1 99 ? -16.406 -31.844 -7.145 1 91.12 99 THR A C 1
ATOM 773 O O . THR A 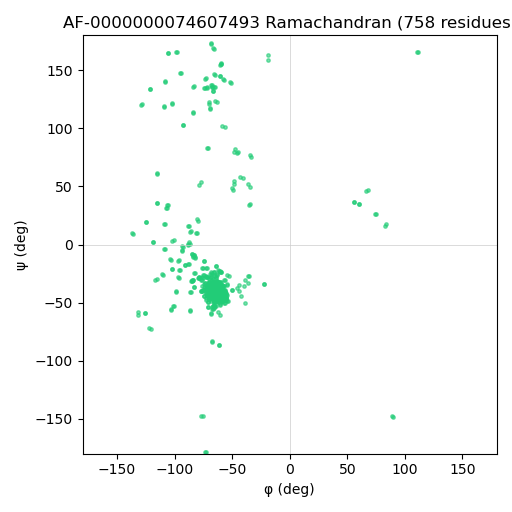1 99 ? -16.703 -32.062 -8.328 1 91.12 99 THR A O 1
ATOM 776 N N . PRO A 1 100 ? -17.156 -31.141 -6.316 1 89.75 100 PRO A N 1
ATOM 777 C CA . PRO A 1 100 ? -18.375 -30.516 -6.82 1 89.75 100 PRO A CA 1
ATOM 778 C C . PRO A 1 100 ? -18.109 -29.5 -7.934 1 89.75 100 PRO A C 1
ATOM 780 O O . PRO A 1 100 ? -17.031 -28.906 -7.977 1 89.75 100 PRO A O 1
ATOM 783 N N . GLN A 1 101 ? -19.094 -29.281 -8.773 1 89.5 101 GLN A N 1
ATOM 784 C CA . GLN A 1 101 ? -19 -28.469 -9.984 1 89.5 101 GLN A CA 1
ATOM 785 C C . GLN A 1 101 ? -18.547 -27.047 -9.656 1 89.5 101 GLN A C 1
ATOM 787 O O . GLN A 1 101 ? -17.797 -26.422 -10.414 1 89.5 101 GLN A O 1
ATOM 792 N N . ASN A 1 102 ? -18.984 -26.531 -8.539 1 89.81 102 ASN A N 1
ATOM 793 C CA . ASN A 1 102 ? -18.734 -25.125 -8.203 1 89.81 102 ASN A CA 1
ATOM 794 C C . ASN A 1 102 ? -17.281 -24.906 -7.781 1 89.81 102 ASN A C 1
ATOM 796 O O . ASN A 1 102 ? -16.797 -23.781 -7.793 1 89.81 102 ASN A O 1
ATOM 800 N N . LEU A 1 103 ? -16.609 -25.984 -7.52 1 94 103 LEU A N 1
ATOM 801 C CA . LEU A 1 103 ? -15.25 -25.844 -7.02 1 94 103 LEU A CA 1
ATOM 802 C C . LEU A 1 103 ? -14.227 -26.266 -8.078 1 94 103 LEU A C 1
ATOM 804 O O . LEU A 1 103 ? -13.023 -26.109 -7.879 1 94 103 LEU A O 1
ATOM 808 N N . LYS A 1 104 ? -14.688 -26.75 -9.211 1 95.06 104 LYS A N 1
ATOM 809 C CA . LYS A 1 104 ? -13.797 -27.297 -10.227 1 95.06 104 LYS A CA 1
ATOM 810 C C . LYS A 1 104 ? -12.852 -26.219 -10.758 1 95.06 104 LYS A C 1
ATOM 812 O O . LYS A 1 104 ? -11.648 -26.438 -10.883 1 95.06 104 LYS A O 1
ATOM 817 N N . GLY A 1 105 ? -13.414 -25.016 -11.078 1 95.88 105 GLY A N 1
ATOM 818 C CA . GLY A 1 105 ? -12.57 -23.922 -11.531 1 95.88 105 GLY A CA 1
ATOM 819 C C . GLY A 1 105 ? -11.523 -23.5 -10.516 1 95.88 105 GLY A C 1
ATOM 820 O O . GLY A 1 105 ? -10.383 -23.203 -10.883 1 95.88 105 GLY A O 1
ATOM 821 N N . LEU A 1 106 ? -11.945 -23.5 -9.289 1 96.44 106 LEU A N 1
ATOM 822 C CA . LEU A 1 106 ? -11.047 -23.125 -8.203 1 96.44 106 LEU A CA 1
ATOM 823 C C . LEU A 1 106 ? -9.883 -24.109 -8.102 1 96.44 106 LEU A C 1
ATOM 825 O O . LEU A 1 106 ? -8.727 -23.688 -7.98 1 96.44 106 LEU A O 1
ATOM 829 N N . ILE A 1 107 ? -10.18 -25.391 -8.172 1 97.44 107 ILE A N 1
ATOM 830 C CA . ILE A 1 107 ? -9.164 -26.422 -8.016 1 97.44 107 ILE A CA 1
ATOM 831 C C . ILE A 1 107 ? -8.195 -26.375 -9.195 1 97.44 107 ILE A C 1
ATOM 833 O O . ILE A 1 107 ? -6.977 -26.438 -9 1 97.44 107 ILE A O 1
ATOM 837 N N . ILE A 1 108 ? -8.672 -26.219 -10.367 1 97.44 108 ILE A N 1
ATOM 838 C CA . ILE A 1 108 ? -7.809 -26.094 -11.539 1 97.44 108 ILE A CA 1
ATOM 839 C C . ILE A 1 108 ? -6.922 -24.859 -11.398 1 97.44 108 ILE A C 1
ATOM 841 O O . ILE A 1 108 ? -5.719 -24.922 -11.656 1 97.44 108 ILE A O 1
ATOM 845 N N . GLY A 1 109 ? -7.535 -23.766 -11.023 1 97.25 109 GLY A N 1
ATOM 846 C CA . GLY A 1 109 ? -6.773 -22.547 -10.82 1 97.25 109 GLY A CA 1
ATOM 847 C C . GLY A 1 109 ? -5.664 -22.688 -9.797 1 97.25 109 GLY A C 1
ATOM 848 O O . GLY A 1 109 ? -4.539 -22.25 -10.023 1 97.25 109 GLY A O 1
ATOM 849 N N . CYS A 1 110 ? -5.949 -23.375 -8.68 1 97.69 110 CYS A N 1
ATOM 850 C CA . CYS A 1 110 ? -4.992 -23.547 -7.594 1 97.69 110 CYS A CA 1
ATOM 851 C C . CYS A 1 110 ? -3.84 -24.453 -8.031 1 97.69 110 CYS A C 1
ATOM 853 O O . CYS A 1 110 ? -2.713 -24.297 -7.555 1 97.69 110 CYS A O 1
ATOM 855 N N . CYS A 1 111 ? -4.094 -25.328 -8.93 1 98.19 111 CYS A N 1
ATOM 856 C CA . CYS A 1 111 ? -3.062 -26.234 -9.422 1 98.19 111 CYS A CA 1
ATOM 857 C C . CYS A 1 111 ? -2.252 -25.594 -10.539 1 98.19 111 CYS A C 1
ATOM 859 O O . CYS A 1 111 ? -1.056 -25.859 -10.672 1 98.19 111 CYS A O 1
ATOM 861 N N . ALA A 1 112 ? -2.861 -24.75 -11.273 1 97.69 112 ALA A N 1
ATOM 862 C CA . ALA A 1 112 ? -2.252 -24.188 -12.477 1 97.69 112 ALA A CA 1
ATOM 863 C C . ALA A 1 112 ? -1.405 -22.969 -12.148 1 97.69 112 ALA A C 1
ATOM 865 O O . ALA A 1 112 ? -0.348 -22.75 -12.75 1 97.69 112 ALA A O 1
ATOM 866 N N . ALA A 1 113 ? -1.881 -22.141 -11.266 1 97 113 ALA A N 1
ATOM 867 C CA . ALA A 1 113 ? -1.287 -20.828 -11.07 1 97 113 ALA A CA 1
ATOM 868 C C . ALA A 1 113 ? -0.559 -20.75 -9.727 1 97 113 ALA A C 1
ATOM 870 O O . ALA A 1 113 ? -1.172 -20.906 -8.672 1 97 113 ALA A O 1
ATOM 871 N N . GLY A 1 114 ? 0.689 -20.531 -9.805 1 96.06 114 GLY A N 1
ATOM 872 C CA . GLY A 1 114 ? 1.482 -20.328 -8.602 1 96.06 114 GLY A CA 1
ATOM 873 C C . GLY A 1 114 ? 1.725 -18.859 -8.281 1 96.06 114 GLY A C 1
ATOM 874 O O . GLY A 1 114 ? 1.382 -17.984 -9.07 1 96.06 114 GLY A O 1
ATOM 875 N N . ASN A 1 115 ? 2.176 -18.578 -7.078 1 92.69 115 ASN A N 1
ATOM 876 C CA . ASN A 1 115 ? 2.551 -17.234 -6.668 1 92.69 115 ASN A CA 1
ATOM 877 C C . ASN A 1 115 ? 3.85 -16.781 -7.332 1 92.69 115 ASN A C 1
ATOM 879 O O . ASN A 1 115 ? 4.902 -16.766 -6.695 1 92.69 115 ASN A O 1
ATOM 883 N N . LEU A 1 116 ? 3.752 -16.312 -8.508 1 92.5 116 LEU A N 1
ATOM 884 C CA . LEU A 1 116 ? 4.879 -16.031 -9.391 1 92.5 116 LEU A CA 1
ATOM 885 C C . LEU A 1 116 ? 5.426 -14.633 -9.148 1 92.5 116 LEU A C 1
ATOM 887 O O . LEU A 1 116 ? 6.352 -14.188 -9.836 1 92.5 116 LEU A O 1
ATOM 891 N N . GLY A 1 117 ? 4.875 -13.883 -8.227 1 82.5 117 GLY A N 1
ATOM 892 C CA . GLY A 1 117 ? 5.297 -12.508 -8.016 1 82.5 117 GLY A CA 1
ATOM 893 C C . GLY A 1 117 ? 5.809 -12.242 -6.617 1 82.5 117 GLY A C 1
ATOM 894 O O . GLY A 1 117 ? 7.012 -12.312 -6.367 1 82.5 117 GLY A O 1
ATOM 895 N N . ASN A 1 118 ? 4.996 -12.195 -5.633 1 75.69 118 ASN A N 1
ATOM 896 C CA . ASN A 1 118 ? 5.293 -11.75 -4.277 1 75.69 118 ASN A CA 1
ATOM 897 C C . ASN A 1 118 ? 6.332 -12.641 -3.605 1 75.69 118 ASN A C 1
ATOM 899 O O . ASN A 1 118 ? 7.227 -12.141 -2.918 1 75.69 118 ASN A O 1
ATOM 903 N N . LEU A 1 119 ? 6.199 -13.859 -3.83 1 82.56 119 LEU A N 1
ATOM 904 C CA . LEU A 1 119 ? 7.109 -14.781 -3.166 1 82.56 119 LEU A CA 1
ATOM 905 C C . LEU A 1 119 ? 8.5 -14.719 -3.787 1 82.56 119 LEU A C 1
ATOM 907 O O . LEU A 1 119 ? 9.508 -14.734 -3.072 1 82.56 119 LEU A O 1
ATOM 911 N N . LEU A 1 120 ? 8.594 -14.57 -5.035 1 87.88 120 LEU A N 1
ATOM 912 C CA . LEU A 1 120 ? 9.883 -14.523 -5.715 1 87.88 120 LEU A CA 1
ATOM 913 C C . LEU A 1 120 ? 10.609 -13.219 -5.402 1 87.88 120 LEU A C 1
ATOM 915 O O . LEU A 1 120 ? 11.844 -13.195 -5.328 1 87.88 120 LEU A O 1
ATOM 919 N N . LEU A 1 121 ? 9.867 -12.172 -5.258 1 78.06 121 LEU A N 1
ATOM 920 C CA . LEU A 1 121 ? 10.438 -10.867 -4.934 1 78.06 121 LEU A CA 1
ATOM 921 C C . LEU A 1 121 ? 11.188 -10.914 -3.604 1 78.06 121 LEU A C 1
ATOM 923 O O . LEU A 1 121 ? 12.086 -10.109 -3.363 1 78.06 121 LEU A O 1
ATOM 927 N N . ILE A 1 122 ? 10.805 -11.844 -2.822 1 75.06 122 ILE A N 1
ATOM 928 C CA . ILE A 1 122 ? 11.414 -11.945 -1.502 1 75.06 122 ILE A CA 1
ATOM 929 C C . ILE A 1 122 ? 12.508 -13.016 -1.521 1 75.06 122 ILE A C 1
ATOM 931 O O . ILE A 1 122 ? 13.609 -12.789 -1.019 1 75.06 122 ILE A O 1
ATOM 935 N N . VAL A 1 123 ? 12.297 -14.086 -2.15 1 81.81 123 VAL A N 1
ATOM 936 C CA . VAL A 1 123 ? 13.148 -15.266 -2.066 1 81.81 123 VAL A CA 1
ATOM 937 C C . VAL A 1 123 ? 14.422 -15.047 -2.883 1 81.81 123 VAL A C 1
ATOM 939 O O . VAL A 1 123 ? 15.523 -15.352 -2.424 1 81.81 123 VAL A O 1
ATOM 942 N N . ILE A 1 124 ? 14.336 -14.461 -4.004 1 88.25 124 ILE A N 1
ATOM 943 C CA . ILE A 1 124 ? 15.469 -14.383 -4.922 1 88.25 124 ILE A CA 1
ATOM 944 C C . ILE A 1 124 ? 16.516 -13.43 -4.367 1 88.25 124 ILE A C 1
ATOM 946 O O . ILE A 1 124 ? 17.688 -13.797 -4.242 1 88.25 124 ILE A O 1
ATOM 950 N N . PRO A 1 125 ? 16.141 -12.18 -4.035 1 80.62 125 PRO A N 1
ATOM 951 C CA . PRO A 1 125 ? 17.172 -11.312 -3.459 1 80.62 125 PRO A CA 1
ATOM 952 C C . PRO A 1 125 ? 17.781 -11.891 -2.178 1 80.62 125 PRO A C 1
ATOM 954 O O . PRO A 1 125 ? 18.969 -11.672 -1.896 1 80.62 125 PRO A O 1
ATOM 957 N N . ALA A 1 126 ? 17.031 -12.555 -1.38 1 76.62 126 ALA A N 1
ATOM 958 C CA . ALA A 1 126 ? 17.531 -13.164 -0.149 1 76.62 126 ALA A CA 1
ATOM 959 C C . ALA A 1 126 ? 18.578 -14.227 -0.45 1 76.62 126 ALA A C 1
ATOM 961 O O . ALA A 1 126 ? 19.594 -14.312 0.24 1 76.62 126 ALA A O 1
ATOM 962 N N . ILE A 1 127 ? 18.344 -14.984 -1.447 1 83.31 127 ILE A N 1
ATOM 963 C CA . ILE A 1 127 ? 19.297 -16.016 -1.845 1 83.31 127 ILE A CA 1
ATOM 964 C C . ILE A 1 127 ? 20.562 -15.375 -2.414 1 83.31 127 ILE A C 1
ATOM 966 O O . ILE A 1 127 ? 21.672 -15.82 -2.129 1 83.31 127 ILE A O 1
ATOM 970 N N . CYS A 1 128 ? 20.375 -14.328 -3.119 1 86.06 128 CYS A N 1
ATOM 971 C CA . CYS A 1 128 ? 21.484 -13.617 -3.729 1 86.06 128 CYS A CA 1
ATOM 972 C C . CYS A 1 128 ? 22.359 -12.969 -2.664 1 86.06 128 CYS A C 1
ATOM 974 O O . CYS A 1 128 ? 23.578 -12.836 -2.848 1 86.06 128 CYS A O 1
ATOM 976 N N . SER A 1 129 ? 21.859 -12.562 -1.653 1 80 129 SER A N 1
ATOM 977 C CA . SER A 1 129 ? 22.578 -11.82 -0.621 1 80 129 SER A CA 1
ATOM 978 C C . SER A 1 129 ? 23.312 -12.766 0.323 1 80 129 SER A C 1
ATOM 980 O O . SER A 1 129 ? 24.078 -12.32 1.176 1 80 129 SER A O 1
ATOM 982 N N . GLU A 1 130 ? 23.047 -13.969 0.189 1 76.12 130 GLU A N 1
ATOM 983 C CA . GLU A 1 130 ? 23.75 -14.93 1.049 1 76.12 130 GLU A CA 1
ATOM 984 C C . GLU A 1 130 ? 25.203 -15.109 0.622 1 76.12 130 GLU A C 1
ATOM 986 O O . GLU A 1 130 ? 25.5 -15.109 -0.572 1 76.12 130 GLU A O 1
ATOM 991 N N . SER A 1 131 ? 26.172 -15.109 1.607 1 73.88 131 SER A N 1
ATOM 992 C CA . SER A 1 131 ? 27.609 -15.156 1.38 1 73.88 131 SER A CA 1
ATOM 993 C C . SER A 1 131 ? 28 -16.344 0.505 1 73.88 131 SER A C 1
ATOM 995 O O . SER A 1 131 ? 28.891 -16.234 -0.336 1 73.88 131 SER A O 1
ATOM 997 N N . ASN A 1 132 ? 27.359 -17.469 0.574 1 74.88 132 ASN A N 1
ATOM 998 C CA . ASN A 1 132 ? 27.734 -18.656 -0.185 1 74.88 132 ASN A CA 1
ATOM 999 C C . ASN A 1 132 ? 26.766 -18.922 -1.341 1 74.88 132 ASN A C 1
ATOM 1001 O O . ASN A 1 132 ? 26.547 -20.062 -1.735 1 74.88 132 ASN A O 1
ATOM 1005 N N . SER A 1 133 ? 26.266 -17.828 -1.9 1 79.19 133 SER A N 1
ATOM 1006 C CA . SER A 1 133 ? 25.344 -17.969 -3.029 1 79.19 133 SER A CA 1
ATOM 1007 C C . SER A 1 133 ? 26.094 -18.422 -4.285 1 79.19 133 SER A C 1
ATOM 1009 O O . SER A 1 133 ? 27.203 -17.953 -4.551 1 79.19 133 SER A O 1
ATOM 1011 N N . PRO A 1 134 ? 25.531 -19.344 -4.961 1 82.31 134 PRO A N 1
ATOM 1012 C CA . PRO A 1 134 ? 26.219 -19.844 -6.156 1 82.31 134 PRO A CA 1
ATOM 1013 C C . PRO A 1 134 ? 26.016 -18.953 -7.371 1 82.31 134 PRO A C 1
ATOM 1015 O O . PRO A 1 134 ? 26.406 -19.312 -8.484 1 82.31 134 PRO A O 1
ATOM 1018 N N . PHE A 1 135 ? 25.438 -17.75 -7.23 1 89.19 135 PHE A N 1
ATOM 1019 C CA . PHE A 1 135 ? 24.984 -16.969 -8.383 1 89.19 135 PHE A CA 1
ATOM 1020 C C . PHE A 1 135 ? 25.891 -15.766 -8.609 1 89.19 135 PHE A C 1
ATOM 1022 O O . PHE A 1 135 ? 25.5 -14.82 -9.297 1 89.19 135 PHE A O 1
ATOM 1029 N N . GLY A 1 136 ? 27.047 -15.82 -8.023 1 84.69 136 GLY A N 1
ATOM 1030 C CA . GLY A 1 136 ? 28.016 -14.789 -8.328 1 84.69 136 GLY A CA 1
ATOM 1031 C C . GLY A 1 136 ? 27.922 -13.578 -7.418 1 84.69 136 GLY A C 1
ATOM 1032 O O . GLY A 1 136 ? 27.594 -13.711 -6.234 1 84.69 136 GLY A O 1
ATOM 1033 N N . GLU A 1 137 ? 28.281 -12.422 -8.086 1 88.25 137 GLU A N 1
ATOM 1034 C CA . GLU A 1 137 ? 28.328 -11.188 -7.316 1 88.25 137 GLU A CA 1
ATOM 1035 C C . GLU A 1 137 ? 26.922 -10.773 -6.859 1 88.25 137 GLU A C 1
ATOM 1037 O O . GLU A 1 137 ? 25.984 -10.773 -7.656 1 88.25 137 GLU A O 1
ATOM 1042 N N . THR A 1 138 ? 26.781 -10.383 -5.664 1 86.94 138 THR A N 1
ATOM 1043 C CA . THR A 1 138 ? 25.5 -10.117 -5.004 1 86.94 138 THR A CA 1
ATOM 1044 C C . THR A 1 138 ? 24.719 -9.047 -5.75 1 86.94 138 THR A C 1
ATOM 1046 O O . THR A 1 138 ? 23.531 -9.219 -6.035 1 86.94 138 THR A O 1
ATOM 1049 N N . SER A 1 139 ? 25.375 -7.922 -6.094 1 84.81 139 SER A N 1
ATOM 1050 C CA . SER A 1 139 ? 24.672 -6.812 -6.73 1 84.81 139 SER A CA 1
ATOM 1051 C C . SER A 1 139 ? 24.125 -7.215 -8.094 1 84.81 139 SER A C 1
ATOM 1053 O O . SER A 1 139 ? 22.984 -6.883 -8.43 1 84.81 139 SER A O 1
ATOM 1055 N N . ALA A 1 140 ? 24.906 -7.902 -8.797 1 85.62 140 ALA A N 1
ATOM 1056 C CA . ALA A 1 140 ? 24.484 -8.359 -10.117 1 85.62 140 ALA A CA 1
ATOM 1057 C C . ALA A 1 140 ? 23.359 -9.383 -10.008 1 85.62 140 ALA A C 1
ATOM 1059 O O . ALA A 1 140 ? 22.406 -9.344 -10.781 1 85.62 140 ALA A O 1
ATOM 1060 N N . CYS A 1 141 ? 23.5 -10.273 -9.039 1 88.31 141 CYS A N 1
ATOM 1061 C CA . CYS A 1 141 ? 22.484 -11.305 -8.797 1 88.31 141 CYS A CA 1
ATOM 1062 C C . CYS A 1 141 ? 21.141 -10.68 -8.445 1 88.31 141 CYS A C 1
ATOM 1064 O O . CYS A 1 141 ? 20.109 -11.078 -8.977 1 88.31 141 CYS A O 1
ATOM 1066 N N . ILE A 1 142 ? 21.219 -9.727 -7.652 1 85.5 142 ILE A N 1
ATOM 1067 C CA . ILE A 1 142 ? 20 -9.055 -7.211 1 85.5 142 ILE A CA 1
ATOM 1068 C C . ILE A 1 142 ? 19.359 -8.312 -8.391 1 85.5 142 ILE A C 1
ATOM 1070 O O . ILE A 1 142 ? 18.141 -8.383 -8.586 1 85.5 142 ILE A O 1
ATOM 1074 N N . ALA A 1 143 ? 20.125 -7.668 -9.172 1 80.31 143 ALA A N 1
ATOM 1075 C CA . ALA A 1 143 ? 19.609 -6.918 -10.32 1 80.31 143 ALA A CA 1
ATOM 1076 C C . ALA A 1 143 ? 18.984 -7.852 -11.352 1 80.31 143 ALA A C 1
ATOM 1078 O O . ALA A 1 143 ? 17.875 -7.617 -11.812 1 80.31 143 ALA A O 1
ATOM 1079 N N . ASP A 1 144 ? 19.688 -8.914 -11.648 1 83.12 144 ASP A N 1
ATOM 1080 C CA . ASP A 1 144 ? 19.172 -9.891 -12.602 1 83.12 144 ASP A CA 1
ATOM 1081 C C . ASP A 1 144 ? 17.906 -10.562 -12.07 1 83.12 144 ASP A C 1
ATOM 1083 O O . ASP A 1 144 ? 16.938 -10.742 -12.805 1 83.12 144 ASP A O 1
ATOM 1087 N N . GLY A 1 145 ? 18 -10.922 -10.844 1 86.62 145 GLY A N 1
ATOM 1088 C CA . GLY A 1 145 ? 16.859 -11.555 -10.203 1 86.62 145 GLY A CA 1
ATOM 1089 C C . GLY A 1 145 ? 15.602 -10.695 -10.242 1 86.62 145 GLY A C 1
ATOM 1090 O O . GLY A 1 145 ? 14.508 -11.203 -10.5 1 86.62 145 GLY A O 1
ATOM 1091 N N . ALA A 1 146 ? 15.82 -9.422 -10.047 1 79.38 146 ALA A N 1
ATOM 1092 C CA . ALA A 1 146 ? 14.695 -8.492 -10.094 1 79.38 146 ALA A CA 1
ATOM 1093 C C . ALA A 1 146 ? 14.062 -8.477 -11.477 1 79.38 146 ALA A C 1
ATOM 1095 O O . ALA A 1 146 ? 12.836 -8.391 -11.602 1 79.38 146 ALA A O 1
ATOM 1096 N N . GLY A 1 147 ? 14.906 -8.508 -12.414 1 79.62 147 GLY A N 1
ATOM 1097 C CA . GLY A 1 147 ? 14.391 -8.586 -13.773 1 79.62 147 GLY A CA 1
ATOM 1098 C C . GLY A 1 147 ? 13.594 -9.852 -14.039 1 79.62 147 GLY A C 1
ATOM 1099 O O . GLY A 1 147 ? 12.492 -9.789 -14.602 1 79.62 147 GLY A O 1
ATOM 1100 N N . PHE A 1 148 ? 14.102 -10.992 -13.555 1 86.19 148 PHE A N 1
ATOM 1101 C CA . PHE A 1 148 ? 13.43 -12.273 -13.75 1 86.19 148 PHE A CA 1
ATOM 1102 C C . PHE A 1 148 ? 12.078 -12.289 -13.047 1 86.19 148 PHE A C 1
ATOM 1104 O O . PHE A 1 148 ? 11.078 -12.727 -13.617 1 86.19 148 PHE A O 1
ATOM 1111 N N . VAL A 1 149 ? 12.078 -11.773 -11.867 1 85.94 149 VAL A N 1
ATOM 1112 C CA . VAL A 1 149 ? 10.867 -11.789 -11.055 1 85.94 149 VAL A CA 1
ATOM 1113 C C . VAL A 1 149 ? 9.812 -10.883 -11.68 1 85.94 149 VAL A C 1
ATOM 1115 O O . VAL A 1 149 ? 8.617 -11.203 -11.672 1 85.94 149 VAL A O 1
ATOM 1118 N N . SER A 1 150 ? 10.289 -9.773 -12.188 1 78.44 150 SER A N 1
ATOM 1119 C CA . SER A 1 150 ? 9.359 -8.828 -12.797 1 78.44 150 SER A CA 1
ATOM 1120 C C . SER A 1 150 ? 8.656 -9.438 -14 1 78.44 150 SER A C 1
ATOM 1122 O O . SER A 1 150 ? 7.445 -9.273 -14.164 1 78.44 150 SER A O 1
ATOM 1124 N N . VAL A 1 151 ? 9.398 -10.133 -14.773 1 81.88 151 VAL A N 1
ATOM 1125 C CA . VAL A 1 151 ? 8.812 -10.766 -15.945 1 81.88 151 VAL A CA 1
ATOM 1126 C C . VAL A 1 151 ? 7.875 -11.898 -15.508 1 81.88 151 VAL A C 1
ATOM 1128 O O . VAL A 1 151 ? 6.789 -12.062 -16.062 1 81.88 151 VAL A O 1
ATOM 1131 N N . SER A 1 152 ? 8.305 -12.625 -14.539 1 89.38 152 SER A N 1
ATOM 1132 C CA . SER A 1 152 ? 7.492 -13.711 -14 1 89.38 152 SER A CA 1
ATOM 1133 C C . SER A 1 152 ? 6.152 -13.203 -13.492 1 89.38 152 SER A C 1
ATOM 1135 O O . SER A 1 152 ? 5.105 -13.789 -13.773 1 89.38 152 SER A O 1
ATOM 1137 N N . MET A 1 153 ? 6.207 -12.164 -12.766 1 82.62 153 MET A N 1
ATOM 1138 C CA . MET A 1 153 ? 5 -11.578 -12.188 1 82.62 153 MET A CA 1
ATOM 1139 C C . MET A 1 153 ? 4.066 -11.07 -13.281 1 82.62 153 MET A C 1
ATOM 1141 O O . MET A 1 153 ? 2.852 -11.258 -13.211 1 82.62 153 MET A O 1
ATOM 1145 N N . ALA A 1 154 ? 4.695 -10.484 -14.258 1 78.69 154 ALA A N 1
ATOM 1146 C CA . ALA A 1 154 ? 3.918 -9.922 -15.359 1 78.69 154 ALA A CA 1
ATOM 1147 C C . ALA A 1 154 ? 3.209 -11.016 -16.156 1 78.69 154 ALA A C 1
ATOM 1149 O O . ALA A 1 154 ? 1.992 -10.961 -16.344 1 78.69 154 ALA A O 1
ATOM 1150 N N . VAL A 1 155 ? 3.986 -11.93 -16.578 1 85.06 155 VAL A N 1
ATOM 1151 C CA . VAL A 1 155 ? 3.449 -13.008 -17.406 1 85.06 155 VAL A CA 1
ATOM 1152 C C . VAL A 1 155 ? 2.473 -13.844 -16.594 1 85.06 155 VAL A C 1
ATOM 1154 O O . VAL A 1 155 ? 1.397 -14.203 -17.078 1 85.06 155 VAL A O 1
ATOM 1157 N N . GLY A 1 156 ? 2.883 -14.117 -15.359 1 89.25 156 GLY A N 1
ATOM 1158 C CA . GLY A 1 156 ? 1.983 -14.836 -14.469 1 89.25 156 GLY A CA 1
ATOM 1159 C C . GLY A 1 156 ? 0.656 -14.133 -14.266 1 89.25 156 GLY A C 1
ATOM 1160 O O . GLY A 1 156 ? -0.4 -14.766 -14.289 1 89.25 156 GLY A O 1
ATOM 1161 N N . GLY A 1 157 ? 0.738 -12.836 -14.062 1 85.44 157 GLY A N 1
ATOM 1162 C CA . GLY A 1 157 ? -0.477 -12.055 -13.898 1 85.44 157 GLY A CA 1
ATOM 1163 C C . GLY A 1 157 ? -1.394 -12.125 -15.109 1 85.44 157 GLY A C 1
ATOM 1164 O O . GLY A 1 157 ? -2.607 -12.289 -14.961 1 85.44 157 GLY A O 1
ATOM 1165 N N . ILE A 1 158 ? -0.832 -12.031 -16.25 1 83.19 158 ILE A N 1
ATOM 1166 C CA . ILE A 1 158 ? -1.608 -12.094 -17.484 1 83.19 158 ILE A CA 1
ATOM 1167 C C . ILE A 1 158 ? -2.301 -13.445 -17.594 1 83.19 158 ILE A C 1
ATOM 1169 O O . ILE A 1 158 ? -3.492 -13.523 -17.906 1 83.19 158 ILE A O 1
ATOM 1173 N N . TYR A 1 159 ? -1.591 -14.477 -17.312 1 90.94 159 TYR A N 1
ATOM 1174 C CA . TYR A 1 159 ? -2.164 -15.812 -17.438 1 90.94 159 TYR A CA 1
ATOM 1175 C C . TYR A 1 159 ? -3.232 -16.031 -16.375 1 90.94 159 TYR A C 1
ATOM 1177 O O . TYR A 1 159 ? -4.254 -16.672 -16.641 1 90.94 159 TYR A O 1
ATOM 1185 N N . ILE A 1 160 ? -3.035 -15.539 -15.219 1 92.56 160 ILE A N 1
ATOM 1186 C CA . ILE A 1 160 ? -4 -15.742 -14.141 1 92.56 160 ILE A CA 1
ATOM 1187 C C . ILE A 1 160 ? -5.297 -15 -14.469 1 92.56 160 ILE A C 1
ATOM 1189 O O . ILE A 1 160 ? -6.379 -15.594 -14.438 1 92.56 160 ILE A O 1
ATOM 1193 N N . TRP A 1 161 ? -5.223 -13.789 -14.891 1 87.38 161 TRP A N 1
ATOM 1194 C CA . TRP A 1 161 ? -6.406 -12.953 -15.062 1 87.38 161 TRP A CA 1
ATOM 1195 C C . TRP A 1 161 ? -7.047 -13.188 -16.422 1 87.38 161 TRP A C 1
ATOM 1197 O O . TRP A 1 161 ? -8.141 -12.688 -16.703 1 87.38 161 TRP A O 1
ATOM 1207 N N . SER A 1 162 ? -6.391 -13.938 -17.266 1 84.81 162 SER A N 1
ATOM 1208 C CA . SER A 1 162 ? -7.02 -14.344 -18.531 1 84.81 162 SER A CA 1
ATOM 1209 C C . SER A 1 162 ? -7.531 -15.773 -18.453 1 84.81 162 SER A C 1
ATOM 1211 O O . SER A 1 162 ? -8.734 -16.016 -18.5 1 84.81 162 SER A O 1
ATOM 1213 N N . TYR A 1 163 ? -6.672 -16.641 -18.078 1 90.69 163 TYR A N 1
ATOM 1214 C CA . TYR A 1 163 ? -6.996 -18.047 -18.141 1 90.69 163 TYR A CA 1
ATOM 1215 C C . TYR A 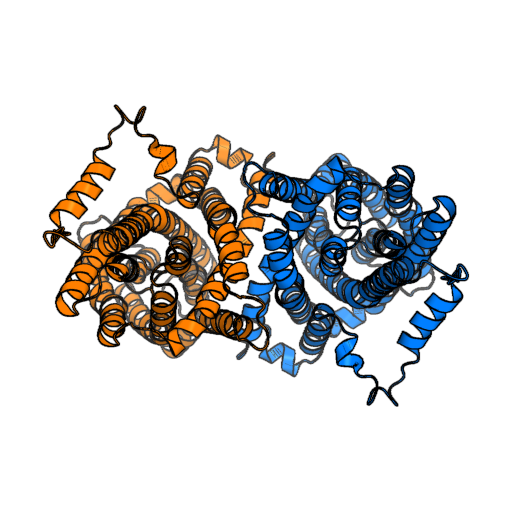1 163 ? -7.715 -18.5 -16.859 1 90.69 163 TYR A C 1
ATOM 1217 O O . TYR A 1 163 ? -8.828 -19.031 -16.922 1 90.69 163 TYR A O 1
ATOM 1225 N N . VAL A 1 164 ? -7.086 -18.281 -15.719 1 93.38 164 VAL A N 1
ATOM 1226 C CA . VAL A 1 164 ? -7.664 -18.75 -14.461 1 93.38 164 VAL A CA 1
ATOM 1227 C C . VAL A 1 164 ? -8.984 -18.031 -14.203 1 93.38 164 VAL A C 1
ATOM 1229 O O . VAL A 1 164 ? -9.961 -18.656 -13.773 1 93.38 164 VAL A O 1
ATOM 1232 N N . TYR A 1 165 ? -8.992 -16.766 -14.461 1 90.94 165 TYR A N 1
ATOM 1233 C CA . TYR A 1 165 ? -10.219 -15.984 -14.344 1 90.94 165 TYR A CA 1
ATOM 1234 C C . TYR A 1 165 ? -11.328 -16.594 -15.188 1 90.94 165 TYR A C 1
ATOM 1236 O O . TYR A 1 165 ? -12.453 -16.781 -14.711 1 90.94 165 TYR A O 1
ATOM 1244 N N . ALA A 1 166 ? -11.016 -16.938 -16.406 1 88.5 166 ALA A N 1
ATOM 1245 C CA . ALA A 1 166 ? -12 -17.453 -17.344 1 88.5 166 ALA A CA 1
ATOM 1246 C C . ALA A 1 166 ? -12.539 -18.812 -16.859 1 88.5 166 ALA A C 1
ATOM 1248 O O . ALA A 1 166 ? -13.742 -19.062 -16.922 1 88.5 166 ALA A O 1
ATOM 1249 N N . ILE A 1 167 ? -11.703 -19.625 -16.438 1 92.19 167 ILE A N 1
ATOM 1250 C CA . ILE A 1 167 ? -12.117 -20.969 -16.031 1 92.19 167 ILE A CA 1
ATOM 1251 C C . ILE A 1 167 ? -12.969 -20.875 -14.766 1 92.19 167 ILE A C 1
ATOM 1253 O O . ILE A 1 167 ? -13.969 -21.594 -14.633 1 92.19 167 ILE A O 1
ATOM 1257 N N . MET A 1 168 ? -12.594 -20.047 -13.883 1 93.44 168 MET A N 1
ATOM 1258 C CA . MET A 1 168 ? -13.367 -19.906 -12.648 1 93.44 168 MET A CA 1
ATOM 1259 C C . MET A 1 168 ? -14.695 -19.203 -12.906 1 93.44 168 MET A C 1
ATOM 1261 O O . MET A 1 168 ? -15.703 -19.516 -12.273 1 93.44 168 MET A O 1
ATOM 1265 N N . LYS A 1 169 ? -14.68 -18.281 -13.789 1 90.25 169 LYS A N 1
ATOM 1266 C CA . LYS A 1 169 ? -15.93 -17.641 -14.188 1 90.25 169 LYS A CA 1
ATOM 1267 C C . LYS A 1 169 ? -16.906 -18.656 -14.773 1 90.25 169 LYS A C 1
ATOM 1269 O O . LYS A 1 169 ? -18.078 -18.688 -14.391 1 90.25 169 LYS A O 1
ATOM 1274 N N . THR A 1 170 ? -16.422 -19.438 -15.672 1 89.44 170 THR A N 1
ATOM 1275 C CA . THR A 1 170 ? -17.25 -20.453 -16.312 1 89.44 170 THR A CA 1
ATOM 1276 C C . THR A 1 170 ? -17.766 -21.453 -15.297 1 89.44 170 THR A C 1
ATOM 1278 O O . THR A 1 170 ? -18.938 -21.844 -15.344 1 89.44 170 THR A O 1
ATOM 1281 N N . SER A 1 171 ? -16.906 -21.844 -14.43 1 90.31 171 SER A N 1
ATOM 1282 C CA . SER A 1 171 ? -17.312 -22.781 -13.383 1 90.31 171 SER A CA 1
ATOM 1283 C C . SER A 1 171 ? -18.422 -22.188 -12.508 1 90.31 171 SER A C 1
ATOM 1285 O O . SER A 1 171 ? -19.359 -22.875 -12.141 1 90.31 171 SER A O 1
ATOM 1287 N N . ALA A 1 172 ? -18.281 -20.984 -12.164 1 89 172 ALA A N 1
ATOM 1288 C CA . ALA A 1 172 ? -19.281 -20.312 -11.336 1 89 172 ALA A CA 1
ATOM 1289 C C . ALA A 1 172 ? -20.609 -20.188 -12.062 1 89 172 ALA A C 1
ATOM 1291 O O . ALA A 1 172 ? -21.672 -20.375 -11.469 1 89 172 ALA A O 1
ATOM 1292 N N . GLU A 1 173 ? -20.578 -19.844 -13.297 1 88.06 173 GLU A N 1
ATOM 1293 C CA . GLU A 1 173 ? -21.781 -19.703 -14.117 1 88.06 173 GLU A CA 1
ATOM 1294 C C . GLU A 1 173 ? -22.484 -21.047 -14.273 1 88.06 173 GLU A C 1
ATOM 1296 O O . GLU A 1 173 ? -23.719 -21.109 -14.234 1 88.06 173 GLU A O 1
ATOM 1301 N N . ASN A 1 174 ? -21.734 -22.047 -14.453 1 85.75 174 ASN A N 1
ATOM 1302 C CA . ASN A 1 174 ? -22.312 -23.375 -14.594 1 85.75 174 ASN A CA 1
ATOM 1303 C C . ASN A 1 174 ? -22.969 -23.844 -13.305 1 85.75 174 ASN A C 1
ATOM 1305 O O . ASN A 1 174 ? -23.984 -24.547 -13.336 1 85.75 174 ASN A O 1
ATOM 1309 N N . SER A 1 175 ? -22.391 -23.531 -12.289 1 83 175 SER A N 1
ATOM 1310 C CA . SER A 1 175 ? -22.969 -23.891 -10.992 1 83 175 SER A CA 1
ATOM 1311 C C . SER A 1 175 ? -24.297 -23.188 -10.758 1 83 175 SER A C 1
ATOM 1313 O O . SER A 1 175 ? -25.203 -23.75 -10.156 1 83 175 SER A O 1
ATOM 1315 N N . ARG A 1 176 ? -24.438 -21.984 -11.102 1 78.75 176 ARG A N 1
ATOM 1316 C CA . ARG A 1 176 ? -25.656 -21.219 -10.93 1 78.75 176 ARG A CA 1
ATOM 1317 C C . ARG A 1 176 ? -26.75 -21.719 -11.859 1 78.75 176 ARG A C 1
ATOM 1319 O O . ARG A 1 176 ? -27.938 -21.734 -11.484 1 78.75 176 ARG A O 1
ATOM 1326 N N . ARG A 1 177 ? -26.453 -22.156 -13.031 1 75.19 177 ARG A N 1
ATOM 1327 C CA . ARG A 1 177 ? -27.406 -22.688 -13.992 1 75.19 177 ARG A CA 1
ATOM 1328 C C . ARG A 1 177 ? -27.906 -24.062 -13.562 1 75.19 177 ARG A C 1
ATOM 1330 O O . ARG A 1 177 ? -29.078 -24.375 -13.742 1 75.19 177 ARG A O 1
ATOM 1337 N N . GLY A 1 178 ? -27 -24.812 -13.156 1 65 178 GLY A N 1
ATOM 1338 C CA . GLY A 1 178 ? -27.406 -26.125 -12.672 1 65 178 GLY A CA 1
ATOM 1339 C C . GLY A 1 178 ? -28.328 -26.047 -11.477 1 65 178 GLY A C 1
ATOM 1340 O O . GLY A 1 178 ? -29.25 -26.859 -11.352 1 65 178 GLY A O 1
ATOM 1341 N N . SER A 1 179 ? -28.141 -25.172 -10.586 1 56.97 179 SER A N 1
ATOM 1342 C CA . SER A 1 179 ? -29.031 -25.016 -9.445 1 56.97 179 SER A CA 1
ATOM 1343 C C . SER A 1 179 ? -30.406 -24.516 -9.883 1 56.97 179 SER A C 1
ATOM 1345 O O . SER A 1 179 ? -31.422 -24.797 -9.25 1 56.97 179 SER A O 1
ATOM 1347 N N . ALA A 1 180 ? -30.391 -23.719 -10.836 1 52.75 180 ALA A N 1
ATOM 1348 C CA . ALA A 1 180 ? -31.688 -23.25 -11.336 1 52.75 180 ALA A CA 1
ATOM 1349 C C . ALA A 1 180 ? -32.406 -24.344 -12.102 1 52.75 180 ALA A C 1
ATOM 1351 O O . ALA A 1 180 ? -33.656 -24.344 -12.188 1 52.75 180 ALA A O 1
ATOM 1352 N N . SER A 1 181 ? -31.844 -25.062 -12.969 1 46.12 181 SER A N 1
ATOM 1353 C CA . SER A 1 181 ? -32.5 -26.109 -13.75 1 46.12 181 SER A CA 1
ATOM 1354 C C . SER A 1 181 ? -32.656 -27.391 -12.938 1 46.12 181 SER A C 1
ATOM 1356 O O . SER A 1 181 ? -31.703 -28.172 -12.836 1 46.12 181 SER A O 1
ATOM 1358 N N . SER A 1 182 ? -33.125 -27.516 -11.836 1 39.84 182 SER A N 1
ATOM 1359 C CA . SER A 1 182 ? -33.469 -28.766 -11.156 1 39.84 182 SER A CA 1
ATOM 1360 C C . SER A 1 182 ? -34.156 -29.734 -12.102 1 39.84 182 SER A C 1
ATOM 1362 O O . SER A 1 182 ? -34.469 -30.859 -11.719 1 39.84 182 SER A O 1
ATOM 1364 N N . SER A 1 183 ? -35.156 -29.281 -12.977 1 35.62 183 SER A N 1
ATOM 1365 C CA . SER A 1 183 ? -35.938 -30.422 -13.453 1 35.62 183 SER A CA 1
ATOM 1366 C C . SER A 1 183 ? -35.062 -31.406 -14.234 1 35.62 183 SER A C 1
ATOM 1368 O O . SER A 1 183 ? -35.156 -32.625 -14.055 1 35.62 183 SER A O 1
ATOM 1370 N N . SER A 1 184 ? -34.812 -31.219 -15.742 1 34.31 184 SER A N 1
ATOM 1371 C CA . SER A 1 184 ? -34.531 -32.344 -16.641 1 34.31 184 SER A CA 1
ATOM 1372 C C . SER A 1 184 ? -33.094 -32.812 -16.469 1 34.31 184 SER A C 1
ATOM 1374 O O . SER A 1 184 ? -32.312 -32.219 -15.75 1 34.31 184 SER A O 1
ATOM 1376 N N . GLN A 1 185 ? -32.375 -33.375 -17.719 1 32.22 185 GLN A N 1
ATOM 1377 C CA . GLN A 1 185 ? -31.312 -34.312 -17.969 1 32.22 185 GLN A CA 1
ATOM 1378 C C . GLN A 1 185 ? -29.969 -33.75 -17.531 1 32.22 185 GLN A C 1
ATOM 1380 O O . GLN A 1 185 ? -29.672 -32.594 -17.75 1 32.22 185 GLN A O 1
ATOM 1385 N N . PRO A 1 186 ? -29.25 -34.438 -16.625 1 35.12 186 PRO A N 1
ATOM 1386 C CA . PRO A 1 186 ? -27.891 -34.188 -16.125 1 35.12 186 PRO A CA 1
ATOM 1387 C C . PRO A 1 186 ? -26.906 -33.812 -17.25 1 35.12 186 PRO A C 1
ATOM 1389 O O . PRO A 1 186 ? -26.656 -34.625 -18.141 1 35.12 186 PRO A O 1
ATOM 1392 N N . LEU A 1 187 ? -27.047 -32.812 -18.047 1 30.48 187 LEU A N 1
ATOM 1393 C CA . LEU A 1 187 ? -26.016 -32.531 -19.016 1 30.48 187 LEU A CA 1
ATOM 1394 C C . LEU A 1 187 ? -24.625 -32.594 -18.375 1 30.48 187 LEU A C 1
ATOM 1396 O O . LEU A 1 187 ? -24.312 -31.781 -17.5 1 30.48 187 LEU A O 1
ATOM 1400 N N . ILE A 1 188 ? -24.031 -33.719 -18.141 1 31.84 188 ILE A N 1
ATOM 1401 C CA . ILE A 1 188 ? -22.609 -34 -17.922 1 31.84 188 ILE A CA 1
ATOM 1402 C C . ILE A 1 188 ? -21.781 -33.031 -18.797 1 31.84 188 ILE A C 1
ATOM 1404 O O . ILE A 1 188 ? -21.703 -33.219 -20.016 1 31.84 188 ILE A O 1
ATOM 1408 N N . SER A 1 189 ? -21.969 -31.844 -18.828 1 34.19 189 SER A N 1
ATOM 1409 C CA . SER A 1 189 ? -21.031 -31 -19.562 1 34.19 189 SER A CA 1
ATOM 1410 C C . SER A 1 189 ? -19.578 -31.375 -19.266 1 34.19 189 SER A C 1
ATOM 1412 O O . SER A 1 189 ? -19.141 -31.234 -18.125 1 34.19 189 SER A O 1
ATOM 1414 N N . LYS A 1 190 ? -18.984 -32.438 -19.859 1 35 190 LYS A N 1
ATOM 1415 C CA . LYS A 1 190 ? -17.625 -32.969 -20.047 1 35 190 LYS A CA 1
ATOM 1416 C C . LYS A 1 190 ? -16.625 -31.844 -20.203 1 35 190 LYS A C 1
ATOM 1418 O O . LYS A 1 190 ? -16.547 -31.219 -21.266 1 35 190 LYS A O 1
ATOM 1423 N N . VAL A 1 191 ? -16.266 -31.266 -19.344 1 36.91 191 VAL A N 1
ATOM 1424 C CA . VAL A 1 191 ? -15.023 -30.484 -19.391 1 36.91 191 VAL A CA 1
ATOM 1425 C C . VAL A 1 191 ? -13.891 -31.344 -19.938 1 36.91 191 VAL A C 1
ATOM 1427 O O . VAL A 1 191 ? -13.25 -32.094 -19.188 1 36.91 191 VAL A O 1
ATOM 1430 N N . GLU A 1 192 ? -13.969 -32.156 -21.094 1 34.34 192 GLU A N 1
ATOM 1431 C CA . GLU A 1 192 ? -12.914 -32.906 -21.766 1 34.34 192 GLU A CA 1
ATOM 1432 C C . GLU A 1 192 ? -11.703 -32 -22.047 1 34.34 192 GLU A C 1
ATOM 1434 O O . GLU A 1 192 ? -11.844 -30.797 -22.203 1 34.34 192 GLU A O 1
ATOM 1439 N N . PRO A 1 193 ? -10.469 -32.469 -21.859 1 36.38 193 PRO A N 1
ATOM 1440 C CA . PRO A 1 193 ? -9.242 -31.797 -22.281 1 36.38 193 PRO A CA 1
ATOM 1441 C C . PRO A 1 193 ? -9.391 -31.062 -23.609 1 36.38 193 PRO A C 1
ATOM 1443 O O . PRO A 1 193 ? -8.625 -30.156 -23.906 1 36.38 193 PRO A O 1
ATOM 1446 N N . VAL A 1 194 ? -10.242 -31.609 -24.531 1 36.91 194 VAL A N 1
ATOM 1447 C CA . VAL A 1 194 ? -10.383 -31.078 -25.891 1 36.91 194 VAL A CA 1
ATOM 1448 C C . VAL A 1 194 ? -10.992 -29.672 -25.828 1 36.91 194 VAL A C 1
ATOM 1450 O O . VAL A 1 194 ? -10.625 -28.797 -26.609 1 36.91 194 VAL A O 1
ATOM 1453 N N . ARG A 1 195 ? -11.977 -29.375 -24.969 1 40.66 195 ARG A N 1
ATOM 1454 C CA . ARG A 1 195 ? -12.586 -28.062 -24.891 1 40.66 195 ARG A CA 1
ATOM 1455 C C . ARG A 1 195 ? -11.633 -27.047 -24.25 1 40.66 195 ARG A C 1
ATOM 1457 O O . ARG A 1 195 ? -11.719 -25.859 -24.531 1 40.66 195 ARG A O 1
ATOM 1464 N N . LEU A 1 196 ? -10.828 -27.469 -23.297 1 38.28 196 LEU A N 1
ATOM 1465 C CA . LEU A 1 196 ? -9.75 -26.594 -22.844 1 38.28 196 LEU A CA 1
ATOM 1466 C C . LEU A 1 196 ? -8.859 -26.156 -24 1 38.28 196 LEU A C 1
ATOM 1468 O O . LEU A 1 196 ? -8.5 -24.984 -24.094 1 38.28 196 LEU A O 1
ATOM 1472 N N . LEU A 1 197 ? -8.43 -27.219 -24.891 1 37.41 197 LEU A N 1
ATOM 1473 C CA . LEU A 1 197 ? -7.668 -26.906 -26.094 1 37.41 197 LEU A CA 1
ATOM 1474 C C . LEU A 1 197 ? -8.492 -26.031 -27.047 1 37.41 197 LEU A C 1
ATOM 1476 O O . LEU A 1 197 ? -7.949 -25.141 -27.703 1 37.41 197 LEU A O 1
ATOM 1480 N N . GLU A 1 198 ? -9.758 -26.266 -27.188 1 43.06 198 GLU A N 1
ATOM 1481 C CA . GLU A 1 198 ? -10.617 -25.438 -28.016 1 43.06 198 GLU A CA 1
ATOM 1482 C C . GLU A 1 198 ? -10.773 -24.031 -27.438 1 43.06 198 GLU A C 1
ATOM 1484 O O . GLU A 1 198 ? -10.805 -23.047 -28.172 1 43.06 198 GLU A O 1
ATOM 1489 N N . THR A 1 199 ? -10.883 -23.953 -26.094 1 41.56 199 THR A N 1
ATOM 1490 C CA . THR A 1 199 ? -10.898 -22.656 -25.469 1 41.56 199 THR A CA 1
ATOM 1491 C C . THR A 1 199 ? -9.539 -21.969 -25.594 1 41.56 199 THR A C 1
ATOM 1493 O O . THR A 1 199 ? -9.469 -20.766 -25.875 1 41.56 199 THR A O 1
ATOM 1496 N N . ILE A 1 200 ? -8.477 -22.797 -25.422 1 40.38 200 ILE A N 1
ATOM 1497 C CA . ILE A 1 200 ? -7.141 -22.281 -25.703 1 40.38 200 ILE A CA 1
ATOM 1498 C C . ILE A 1 200 ? -7.008 -21.938 -27.188 1 40.38 200 ILE A C 1
ATOM 1500 O O . ILE A 1 200 ? -6.473 -20.891 -27.547 1 40.38 200 ILE A O 1
ATOM 1504 N N . LYS A 1 201 ? -7.336 -22.922 -28.125 1 40.44 201 LYS A N 1
ATOM 1505 C CA . LYS A 1 201 ? -7.359 -22.641 -29.562 1 40.44 201 LYS A CA 1
ATOM 1506 C C . LYS A 1 201 ? -8.25 -21.453 -29.891 1 40.44 201 LYS A C 1
ATOM 1508 O O . LYS A 1 201 ? -7.926 -20.641 -30.766 1 40.44 201 LYS A O 1
ATOM 1513 N N . ARG A 1 202 ? -9.398 -21.359 -29.312 1 39.41 202 ARG A N 1
ATOM 1514 C CA . ARG A 1 202 ? -10.25 -20.188 -29.531 1 39.41 202 ARG A CA 1
ATOM 1515 C C . ARG A 1 202 ? -9.586 -18.922 -28.984 1 39.41 202 ARG A C 1
ATOM 1517 O O . ARG A 1 202 ? -9.727 -17.844 -29.562 1 39.41 202 ARG A O 1
ATOM 1524 N N . ILE A 1 203 ? -8.844 -19.125 -27.938 1 38.44 203 ILE A N 1
ATOM 1525 C CA . ILE A 1 203 ? -8.047 -17.984 -27.469 1 38.44 203 ILE A CA 1
ATOM 1526 C C . ILE A 1 203 ? -6.867 -17.75 -28.406 1 38.44 203 ILE A C 1
ATOM 1528 O O . ILE A 1 203 ? -6.531 -16.609 -28.719 1 38.44 203 ILE A O 1
ATOM 1532 N N . SER A 1 204 ? -6.086 -18.781 -28.875 1 34.56 204 SER A N 1
ATOM 1533 C CA . SER A 1 204 ? -4.973 -18.609 -29.797 1 34.56 204 SER A CA 1
ATOM 1534 C C . SER A 1 204 ? -5.465 -18.188 -31.188 1 34.56 204 SER A C 1
ATOM 1536 O O . SER A 1 204 ? -4.797 -17.422 -31.875 1 34.56 204 SER A O 1
ATOM 1538 N N . VAL A 1 205 ? -6.34 -18.984 -31.922 1 32.5 205 VAL A N 1
ATOM 1539 C CA . VAL A 1 205 ? -6.809 -18.672 -33.281 1 32.5 205 VAL A CA 1
ATOM 1540 C C . VAL A 1 205 ? -7.664 -17.406 -33.25 1 32.5 205 VAL A C 1
ATOM 1542 O O . VAL A 1 205 ? -8.219 -17.016 -34.25 1 32.5 205 VAL A O 1
ATOM 1545 N N . VAL A 1 206 ? -8.242 -17.016 -32.219 1 32.78 206 VAL A N 1
ATOM 1546 C CA . VAL A 1 206 ? -8.719 -15.641 -32.406 1 32.78 206 VAL A CA 1
ATOM 1547 C C . VAL A 1 206 ? -7.594 -14.773 -32.969 1 32.78 206 VAL A C 1
ATOM 1549 O O . VAL A 1 206 ? -6.645 -14.43 -32.281 1 32.78 206 VAL A O 1
ATOM 1552 N N . THR A 1 207 ? -6.906 -15.094 -34.125 1 31.09 207 THR A N 1
ATOM 1553 C CA . THR A 1 207 ? -6.227 -14.359 -35.188 1 31.09 207 THR A CA 1
ATOM 1554 C C . THR A 1 207 ? -6.684 -12.906 -35.219 1 31.09 207 THR A C 1
ATOM 1556 O O . THR A 1 207 ? -7.816 -12.594 -34.844 1 31.09 207 THR A O 1
ATOM 1559 N N . LEU A 1 208 ? -5.754 -11.914 -35.906 1 33.5 208 LEU A N 1
ATOM 1560 C CA . LEU A 1 208 ? -5.762 -10.516 -36.344 1 33.5 208 LEU A CA 1
ATOM 1561 C C . LEU A 1 208 ? -7.105 -10.141 -36.938 1 33.5 208 LEU A C 1
ATOM 1563 O O . LEU A 1 208 ? -7.422 -8.961 -37.094 1 33.5 208 LEU A O 1
ATOM 1567 N N . GLY A 1 209 ? -7.758 -11.094 -37.656 1 33.44 209 GLY A N 1
ATOM 1568 C CA . GLY A 1 209 ? -8.852 -10.602 -38.469 1 33.44 209 GLY A CA 1
ATOM 1569 C C . GLY A 1 209 ? -10.031 -10.094 -37.656 1 33.44 209 GLY A C 1
ATOM 1570 O O . GLY A 1 209 ? -10.547 -9.008 -37.938 1 33.44 209 GLY A O 1
ATOM 1571 N N . LYS A 1 210 ? -10.969 -11.016 -37.188 1 33.12 210 LYS A N 1
ATOM 1572 C CA . LYS A 1 210 ? -12.188 -10.492 -36.562 1 33.12 210 LYS A CA 1
ATOM 1573 C C . LYS A 1 210 ? -11.953 -10.07 -35.125 1 33.12 210 LYS A C 1
ATOM 1575 O O . LYS A 1 210 ? -12.672 -10.492 -34.219 1 33.12 210 LYS A O 1
ATOM 1580 N N . ILE A 1 211 ? -10.82 -9.797 -34.625 1 34.88 211 ILE A N 1
ATOM 1581 C CA . ILE A 1 211 ? -10.508 -9.016 -33.438 1 34.88 211 ILE A CA 1
ATOM 1582 C C . ILE A 1 211 ? -11.492 -7.855 -33.312 1 34.88 211 ILE A C 1
ATOM 1584 O O . ILE A 1 211 ? -11.57 -7.223 -32.25 1 34.88 211 ILE A O 1
ATOM 1588 N N . GLY A 1 212 ? -12.016 -7.418 -34.406 1 35.47 212 GLY A N 1
ATOM 1589 C CA . GLY A 1 212 ? -12.922 -6.281 -34.406 1 35.47 212 GLY A CA 1
ATOM 1590 C C . GLY A 1 212 ? -14.18 -6.523 -33.562 1 35.47 212 GLY A C 1
ATOM 1591 O O . GLY A 1 212 ? -14.688 -5.613 -32.906 1 35.47 212 GLY A O 1
ATOM 1592 N N . SER A 1 213 ? -14.992 -7.574 -33.938 1 36.28 213 SER A N 1
ATOM 1593 C CA . SER A 1 213 ? -16.344 -7.637 -33.375 1 36.28 213 SER A CA 1
ATOM 1594 C C . SER A 1 213 ? -16.359 -8.297 -32 1 36.28 213 SER A C 1
ATOM 1596 O O . SER A 1 213 ? -17.422 -8.508 -31.422 1 36.28 213 SER A O 1
ATOM 1598 N N . LEU A 1 214 ? -15.453 -9.242 -31.719 1 36.34 214 LEU A N 1
ATOM 1599 C CA . LEU A 1 214 ? -15.586 -9.805 -30.375 1 36.34 214 LEU A CA 1
ATOM 1600 C C . LEU A 1 214 ? -15.508 -8.711 -29.328 1 36.34 214 LEU A C 1
ATOM 1602 O O . LEU A 1 214 ? -14.625 -7.855 -29.375 1 36.34 214 LEU A O 1
ATOM 1606 N N . ASN A 1 215 ? -16.547 -8.219 -28.75 1 38.66 215 ASN A N 1
ATOM 1607 C CA . ASN A 1 215 ? -16.625 -7.359 -27.578 1 38.66 215 ASN A CA 1
ATOM 1608 C C . ASN A 1 215 ? -15.531 -7.688 -26.562 1 38.66 215 ASN A C 1
ATOM 1610 O O . ASN A 1 215 ? -15.766 -8.438 -25.609 1 38.66 215 ASN A O 1
ATOM 1614 N N . LEU A 1 216 ? -14.344 -8.07 -26.922 1 41.56 216 LEU A N 1
ATOM 1615 C CA . LEU A 1 216 ? -13.125 -8.273 -26.141 1 41.56 216 LEU A CA 1
ATOM 1616 C C . LEU A 1 216 ? -13.172 -7.473 -24.844 1 41.56 216 LEU A C 1
ATOM 1618 O O . LEU A 1 216 ? -12.484 -7.812 -23.891 1 41.56 216 LEU A O 1
ATOM 1622 N N . GLN A 1 217 ? -13.797 -6.316 -24.891 1 45.5 217 GLN A N 1
ATOM 1623 C CA . GLN A 1 217 ? -13.898 -5.484 -23.688 1 45.5 217 GLN A CA 1
ATOM 1624 C C . GLN A 1 217 ? -14.57 -6.246 -22.547 1 45.5 217 GLN A C 1
ATOM 1626 O O . GLN A 1 217 ? -14.25 -6.031 -21.375 1 45.5 217 GLN A O 1
ATOM 1631 N N . HIS A 1 218 ? -15.5 -7.203 -22.984 1 48.94 218 HIS A N 1
ATOM 1632 C CA . HIS A 1 218 ? -16.203 -7.922 -21.938 1 48.94 218 HIS A CA 1
ATOM 1633 C C . HIS A 1 218 ? -15.367 -9.078 -21.406 1 48.94 218 HIS A C 1
ATOM 1635 O O . HIS A 1 218 ? -15.688 -9.656 -20.359 1 48.94 218 HIS A O 1
ATOM 1641 N N . LEU A 1 219 ? -14.227 -9.43 -22.125 1 54.19 219 LEU A N 1
ATOM 1642 C CA . LEU A 1 219 ? -13.555 -10.664 -21.719 1 54.19 219 LEU A CA 1
ATOM 1643 C C . LEU A 1 219 ? -12.297 -10.359 -20.906 1 54.19 219 LEU A C 1
ATOM 1645 O O . LEU A 1 219 ? -11.805 -11.219 -20.172 1 54.19 219 LEU A O 1
ATOM 1649 N N . LEU A 1 220 ? -11.852 -9.125 -20.906 1 73.12 220 LEU A N 1
ATOM 1650 C CA . LEU A 1 220 ? -10.57 -8.961 -20.219 1 73.12 220 LEU A CA 1
ATOM 1651 C C . LEU A 1 220 ? -10.766 -8.367 -18.828 1 73.12 220 LEU A C 1
ATOM 1653 O O . LEU A 1 220 ? -11.422 -7.336 -18.672 1 73.12 220 LEU A O 1
ATOM 1657 N N . ALA A 1 221 ? -10.273 -9.211 -17.906 1 82.5 221 ALA A N 1
ATOM 1658 C CA . ALA A 1 221 ? -10.266 -8.688 -16.547 1 82.5 221 ALA A CA 1
ATOM 1659 C C . ALA A 1 221 ? -9.469 -7.391 -16.469 1 82.5 221 ALA A C 1
ATOM 1661 O O . ALA A 1 221 ? -8.531 -7.176 -17.234 1 82.5 221 ALA A O 1
ATOM 1662 N N . PRO A 1 222 ? -9.883 -6.441 -15.695 1 88.19 222 PRO A N 1
ATOM 1663 C CA . PRO A 1 222 ? -9.164 -5.172 -15.555 1 88.19 222 PRO A CA 1
ATOM 1664 C C . PRO A 1 222 ? -7.664 -5.359 -15.375 1 88.19 222 PRO A C 1
ATOM 1666 O O . PRO A 1 222 ? -6.871 -4.59 -15.93 1 88.19 222 PRO A O 1
ATOM 1669 N N . SER A 1 223 ? -7.289 -6.359 -14.656 1 86 223 SER A N 1
ATOM 1670 C CA . SER A 1 223 ? -5.871 -6.609 -14.414 1 86 223 SER A CA 1
ATOM 1671 C C . SER A 1 223 ? -5.16 -7 -15.703 1 86 223 SER A C 1
ATOM 1673 O O . SER A 1 223 ? -3.98 -6.684 -15.891 1 86 223 SER A O 1
ATOM 1675 N N . THR A 1 224 ? -5.863 -7.699 -16.516 1 83.19 224 THR A N 1
ATOM 1676 C CA . THR A 1 224 ? -5.297 -8.023 -17.828 1 83.19 224 THR A CA 1
ATOM 1677 C C . THR A 1 224 ? -5.066 -6.754 -18.641 1 83.19 224 THR A C 1
ATOM 1679 O O . THR A 1 224 ? -4.02 -6.598 -19.266 1 83.19 224 THR A O 1
ATOM 1682 N N . ILE A 1 225 ? -6.012 -5.879 -18.609 1 86.81 225 ILE A N 1
ATOM 1683 C CA . ILE A 1 225 ? -5.879 -4.598 -19.297 1 86.81 225 ILE A CA 1
ATOM 1684 C C . ILE A 1 225 ? -4.695 -3.824 -18.719 1 86.81 225 ILE A C 1
ATOM 1686 O O . ILE A 1 225 ? -3.881 -3.279 -19.469 1 86.81 225 ILE A O 1
ATOM 1690 N N . GLY A 1 226 ? -4.594 -3.773 -17.406 1 88.88 226 GLY A N 1
ATOM 1691 C CA . GLY A 1 226 ? -3.449 -3.145 -16.766 1 88.88 226 GLY A CA 1
ATOM 1692 C C . GLY A 1 226 ? -2.123 -3.734 -17.203 1 88.88 226 GLY A C 1
ATOM 1693 O O . GLY A 1 226 ? -1.164 -3 -17.453 1 88.88 226 GLY A O 1
ATOM 1694 N N . SER A 1 227 ? -2.123 -5.027 -17.328 1 83.56 227 SER A N 1
ATOM 1695 C CA . SER A 1 227 ? -0.904 -5.715 -17.75 1 83.56 227 SER A CA 1
ATOM 1696 C C . SER A 1 227 ? -0.533 -5.371 -19.188 1 83.56 227 SER A C 1
ATOM 1698 O O . SER A 1 227 ? 0.644 -5.176 -19.5 1 83.56 227 SER A O 1
ATOM 1700 N N . ILE A 1 228 ? -1.503 -5.352 -19.984 1 83.56 228 ILE A N 1
ATOM 1701 C CA . ILE A 1 228 ? -1.267 -5.027 -21.391 1 83.56 228 ILE A CA 1
ATOM 1702 C C . ILE A 1 228 ? -0.734 -3.602 -21.5 1 83.56 228 ILE A C 1
ATOM 1704 O O . ILE A 1 228 ? 0.253 -3.355 -22.203 1 83.56 228 ILE A O 1
ATOM 1708 N N . ILE A 1 229 ? -1.339 -2.672 -20.828 1 91.06 229 ILE A N 1
ATOM 1709 C CA . ILE A 1 229 ? -0.889 -1.285 -20.859 1 91.06 229 ILE A CA 1
ATOM 1710 C C . ILE A 1 229 ? 0.54 -1.196 -20.328 1 91.06 229 ILE A C 1
ATOM 1712 O O . ILE A 1 229 ? 1.396 -0.546 -20.938 1 91.06 229 ILE A O 1
ATOM 1716 N N . GLY A 1 230 ? 0.798 -1.836 -19.203 1 88.88 230 GLY A N 1
ATOM 1717 C CA . GLY A 1 230 ? 2.143 -1.849 -18.641 1 88.88 230 GLY A CA 1
ATOM 1718 C C . GLY A 1 230 ? 3.17 -2.441 -19.594 1 88.88 230 GLY A C 1
ATOM 1719 O O . GLY A 1 230 ? 4.281 -1.923 -19.703 1 88.88 230 GLY A O 1
ATOM 1720 N N . PHE A 1 231 ? 2.773 -3.504 -20.234 1 82.12 231 PHE A N 1
ATOM 1721 C CA . PHE A 1 231 ? 3.654 -4.16 -21.188 1 82.12 231 PHE A CA 1
ATOM 1722 C C . PHE A 1 231 ? 3.988 -3.223 -22.344 1 82.12 231 PHE A C 1
ATOM 1724 O O . PHE A 1 231 ? 5.148 -3.105 -22.75 1 82.12 231 PHE A O 1
ATOM 1731 N N . VAL A 1 232 ? 2.99 -2.594 -22.875 1 89.06 232 VAL A N 1
ATOM 1732 C CA . VAL A 1 232 ? 3.174 -1.675 -24 1 89.06 232 VAL A CA 1
ATOM 1733 C C . VAL A 1 232 ? 4.074 -0.517 -23.578 1 89.06 232 VAL A C 1
ATOM 1735 O O . VAL A 1 232 ? 5 -0.143 -24.297 1 89.06 232 VAL A O 1
ATOM 1738 N N . VAL A 1 233 ? 3.852 0.01 -22.453 1 92.19 233 VAL A N 1
ATOM 1739 C CA . VAL A 1 233 ? 4.668 1.107 -21.938 1 92.19 233 VAL A CA 1
ATOM 1740 C C . VAL A 1 233 ? 6.109 0.635 -21.766 1 92.19 233 VAL A C 1
ATOM 1742 O O . VAL A 1 233 ? 7.055 1.381 -22.031 1 92.19 233 VAL A O 1
ATOM 1745 N N . GLY A 1 234 ? 6.281 -0.554 -21.281 1 86.88 234 GLY A N 1
ATOM 1746 C CA . GLY A 1 234 ? 7.609 -1.099 -21.031 1 86.88 234 GLY A CA 1
ATOM 1747 C C . GLY A 1 234 ? 8.391 -1.365 -22.297 1 86.88 234 GLY A C 1
ATOM 1748 O O . GLY A 1 234 ? 9.594 -1.124 -22.359 1 86.88 234 GLY A O 1
ATOM 1749 N N . VAL A 1 235 ? 7.75 -1.785 -23.375 1 84.81 235 VAL A N 1
ATOM 1750 C CA . VAL A 1 235 ? 8.445 -2.266 -24.562 1 84.81 235 VAL A CA 1
ATOM 1751 C C . VAL A 1 235 ? 8.562 -1.136 -25.578 1 84.81 235 VAL A C 1
ATOM 1753 O O . VAL A 1 235 ? 9.477 -1.135 -26.406 1 84.81 235 VAL A O 1
ATOM 1756 N N . VAL A 1 236 ? 7.629 -0.168 -25.594 1 91.31 236 VAL A N 1
ATOM 1757 C CA . VAL A 1 236 ? 7.688 0.959 -26.516 1 91.31 236 VAL A CA 1
ATOM 1758 C C . VAL A 1 236 ? 8.594 2.051 -25.938 1 91.31 236 VAL A C 1
ATOM 1760 O O . VAL A 1 236 ? 8.227 2.711 -24.969 1 91.31 236 VAL A O 1
ATOM 1763 N N . PRO A 1 237 ? 9.695 2.299 -26.562 1 88.94 237 PRO A N 1
ATOM 1764 C CA . PRO A 1 237 ? 10.711 3.199 -26.016 1 88.94 237 PRO A CA 1
ATOM 1765 C C . PRO A 1 237 ? 10.172 4.602 -25.75 1 88.94 237 PRO A C 1
ATOM 1767 O O . PRO A 1 237 ? 10.492 5.207 -24.719 1 88.94 237 PRO A O 1
ATOM 1770 N N . LEU A 1 238 ? 9.398 5.102 -26.609 1 91.44 238 LEU A N 1
ATOM 1771 C CA . LEU A 1 238 ? 8.867 6.449 -26.453 1 91.44 238 LEU A CA 1
ATOM 1772 C C . LEU A 1 238 ? 8.008 6.551 -25.188 1 91.44 238 LEU A C 1
ATOM 1774 O O . LEU A 1 238 ? 8.141 7.5 -24.422 1 91.44 238 LEU A O 1
ATOM 1778 N N . LEU A 1 239 ? 7.145 5.609 -25.031 1 93.38 239 LEU A N 1
ATOM 1779 C CA . LEU A 1 239 ? 6.266 5.613 -23.859 1 93.38 239 LEU A CA 1
ATOM 1780 C C . LEU A 1 239 ? 7.059 5.371 -22.578 1 93.38 239 LEU A C 1
ATOM 1782 O O . LEU A 1 239 ? 6.773 5.977 -21.547 1 93.38 239 LEU A O 1
ATOM 1786 N N . ASN A 1 240 ? 7.945 4.484 -22.688 1 91.19 240 ASN A N 1
ATOM 1787 C CA . ASN A 1 240 ? 8.789 4.188 -21.547 1 91.19 240 ASN A CA 1
ATOM 1788 C C . ASN A 1 240 ? 9.547 5.426 -21.062 1 91.19 240 ASN A C 1
ATOM 1790 O O . ASN A 1 240 ? 9.594 5.707 -19.875 1 91.19 240 ASN A O 1
ATOM 1794 N N . GLN A 1 241 ? 10.078 6.191 -22.016 1 89.81 241 GLN A N 1
ATOM 1795 C CA . GLN A 1 241 ? 10.836 7.395 -21.672 1 89.81 241 GLN A CA 1
ATOM 1796 C C . GLN A 1 241 ? 9.922 8.484 -21.109 1 89.81 241 GLN A C 1
ATOM 1798 O O . GLN A 1 241 ? 10.344 9.289 -20.281 1 89.81 241 GLN A O 1
ATOM 1803 N N . LEU A 1 242 ? 8.727 8.445 -21.547 1 92 242 LEU A N 1
ATOM 1804 C CA . LEU A 1 242 ? 7.781 9.477 -21.141 1 92 242 LEU A CA 1
ATOM 1805 C C . LEU A 1 242 ? 7.246 9.211 -19.75 1 92 242 LEU A C 1
ATOM 1807 O O . LEU A 1 242 ? 6.91 10.141 -19.016 1 92 242 LEU A O 1
ATOM 1811 N N . LEU A 1 243 ? 7.184 7.973 -19.359 1 92.75 243 LEU A N 1
ATOM 1812 C CA . LEU A 1 243 ? 6.438 7.641 -18.141 1 92.75 243 LEU A CA 1
ATOM 1813 C C . LEU A 1 243 ? 7.371 7.102 -17.062 1 92.75 243 LEU A C 1
ATOM 1815 O O . LEU A 1 243 ? 7.074 7.215 -15.867 1 92.75 243 LEU A O 1
ATOM 1819 N N . ILE A 1 244 ? 8.398 6.48 -17.5 1 89.38 244 ILE A N 1
ATOM 1820 C CA . ILE A 1 244 ? 9.234 5.758 -16.547 1 89.38 244 ILE A CA 1
ATOM 1821 C C . ILE A 1 244 ? 10.562 6.492 -16.375 1 89.38 244 ILE A C 1
ATOM 1823 O O . ILE A 1 244 ? 11.156 6.965 -17.344 1 89.38 244 ILE A O 1
ATOM 1827 N N . GLY A 1 245 ? 11.023 6.516 -15.094 1 82.44 245 GLY A N 1
ATOM 1828 C CA . GLY A 1 245 ? 12.281 7.184 -14.781 1 82.44 245 GLY A CA 1
ATOM 1829 C C . GLY A 1 245 ? 12.094 8.445 -13.969 1 82.44 245 GLY A C 1
ATOM 1830 O O . GLY A 1 245 ? 11 9.016 -13.93 1 82.44 245 GLY A O 1
ATOM 1831 N N . ARG A 1 246 ? 13.086 8.953 -13.414 1 73.19 246 ARG A N 1
ATOM 1832 C CA . ARG A 1 246 ? 13.031 10.102 -12.516 1 73.19 246 ARG A CA 1
ATOM 1833 C C . ARG A 1 246 ? 12.82 11.398 -13.289 1 73.19 246 ARG A C 1
ATOM 1835 O O . ARG A 1 246 ? 12.211 12.344 -12.781 1 73.19 246 ARG A O 1
ATOM 1842 N N . SER A 1 247 ? 13.289 11.406 -14.477 1 76.5 247 SER A N 1
ATOM 1843 C CA . SER A 1 247 ? 13.227 12.625 -15.266 1 76.5 247 SER A CA 1
ATOM 1844 C C . SER A 1 247 ? 12.078 12.578 -16.266 1 76.5 247 SER A C 1
ATOM 1846 O O . SER A 1 247 ? 11.93 13.484 -17.094 1 76.5 247 SER A O 1
ATOM 1848 N N . ALA A 1 248 ? 11.312 11.539 -16.203 1 86.88 248 ALA A N 1
ATOM 1849 C CA . ALA A 1 248 ? 10.219 11.398 -17.156 1 86.88 248 ALA A CA 1
ATOM 1850 C C . ALA A 1 248 ? 9.156 12.469 -16.938 1 86.88 248 ALA A C 1
ATOM 1852 O O . ALA A 1 248 ? 8.719 12.688 -15.805 1 86.88 248 ALA A O 1
ATOM 1853 N N . PRO A 1 249 ? 8.727 13.133 -17.969 1 85.06 249 PRO A N 1
ATOM 1854 C CA . PRO A 1 249 ? 7.785 14.242 -17.828 1 85.06 249 PRO A CA 1
ATOM 1855 C C . PRO A 1 249 ? 6.414 13.797 -17.328 1 85.06 249 PRO A C 1
ATOM 1857 O O . PRO A 1 249 ? 5.727 14.562 -16.641 1 85.06 249 PRO A O 1
ATOM 1860 N N . LEU A 1 250 ? 5.988 12.594 -17.703 1 91.31 250 LEU A N 1
ATOM 1861 C CA . LEU A 1 250 ? 4.676 12.109 -17.281 1 91.31 250 LEU A CA 1
ATOM 1862 C C . LEU A 1 250 ? 4.809 11.016 -16.234 1 91.31 250 LEU A C 1
ATOM 1864 O O . LEU A 1 250 ? 3.969 10.117 -16.156 1 91.31 250 LEU A O 1
ATOM 1868 N N . ARG A 1 251 ? 5.801 11.086 -15.453 1 90.38 251 ARG A N 1
ATOM 1869 C CA . ARG A 1 251 ? 6.094 10.094 -14.43 1 90.38 251 ARG A CA 1
ATOM 1870 C C . ARG A 1 251 ? 4.969 10.016 -13.398 1 90.38 251 ARG A C 1
ATOM 1872 O O . ARG A 1 251 ? 4.781 8.984 -12.758 1 90.38 251 ARG A O 1
ATOM 1879 N N . VAL A 1 252 ? 4.203 11.086 -13.32 1 87.81 252 VAL A N 1
ATOM 1880 C CA . VAL A 1 252 ? 3.141 11.172 -12.328 1 87.81 252 VAL A CA 1
ATOM 1881 C C . VAL A 1 252 ? 2.125 10.062 -12.555 1 87.81 252 VAL A C 1
ATOM 1883 O O . VAL A 1 252 ? 1.561 9.516 -11.602 1 87.81 252 VAL A O 1
ATOM 1886 N N . VAL A 1 253 ? 1.889 9.727 -13.758 1 92.56 253 VAL A N 1
ATOM 1887 C CA . VAL A 1 253 ? 0.927 8.688 -14.102 1 92.56 253 VAL A CA 1
ATOM 1888 C C . VAL A 1 253 ? 1.419 7.34 -13.578 1 92.56 253 VAL A C 1
ATOM 1890 O O . VAL A 1 253 ? 0.667 6.602 -12.938 1 92.56 253 VAL A O 1
ATOM 1893 N N . TYR A 1 254 ? 2.682 7.051 -13.812 1 92.25 254 TYR A N 1
ATOM 1894 C CA . TYR A 1 254 ? 3.285 5.82 -13.312 1 92.25 254 TYR A CA 1
ATOM 1895 C C . TYR A 1 254 ? 3.277 5.785 -11.789 1 92.25 254 TYR A C 1
ATOM 1897 O O . TYR A 1 254 ? 2.908 4.777 -11.188 1 92.25 254 TYR A O 1
ATOM 1905 N N . SER A 1 255 ? 3.689 6.859 -11.281 1 88.75 255 SER A N 1
ATOM 1906 C CA . SER A 1 255 ? 3.812 6.93 -9.828 1 88.75 255 SER A CA 1
ATOM 1907 C C . SER A 1 255 ? 2.461 6.746 -9.148 1 88.75 255 SER A C 1
ATOM 1909 O O . SER A 1 255 ? 2.375 6.121 -8.086 1 88.75 255 SER A O 1
ATOM 1911 N N . THR A 1 256 ? 1.479 7.309 -9.711 1 91.88 256 THR A N 1
ATOM 1912 C CA . THR A 1 256 ? 0.129 7.152 -9.18 1 91.88 256 THR A CA 1
ATOM 1913 C C . THR A 1 256 ? -0.307 5.691 -9.227 1 91.88 256 THR A C 1
ATOM 1915 O O . THR A 1 256 ? -0.844 5.168 -8.242 1 91.88 256 THR A O 1
ATOM 1918 N N . ALA A 1 257 ? -0.068 5.086 -10.32 1 94 257 ALA A N 1
ATOM 1919 C CA . ALA A 1 257 ? -0.405 3.67 -10.461 1 94 257 ALA A CA 1
ATOM 1920 C C . ALA A 1 257 ? 0.384 2.816 -9.477 1 94 257 ALA A C 1
ATOM 1922 O O . ALA A 1 257 ? -0.151 1.863 -8.906 1 94 257 ALA A O 1
ATOM 1923 N N . ASP A 1 258 ? 1.585 3.164 -9.336 1 90.81 258 ASP A N 1
ATOM 1924 C CA . ASP A 1 258 ? 2.463 2.441 -8.422 1 90.81 258 ASP A CA 1
ATOM 1925 C C . ASP A 1 258 ? 1.953 2.527 -6.988 1 90.81 258 ASP A C 1
ATOM 1927 O O . ASP A 1 258 ? 1.922 1.524 -6.273 1 90.81 258 ASP A O 1
ATOM 1931 N N . ILE A 1 259 ? 1.54 3.678 -6.57 1 90.44 259 ILE A N 1
ATOM 1932 C CA . ILE A 1 259 ? 1.024 3.891 -5.223 1 90.44 259 ILE A CA 1
ATOM 1933 C C . ILE A 1 259 ? -0.263 3.092 -5.031 1 90.44 259 ILE A C 1
ATOM 1935 O O . ILE A 1 259 ? -0.43 2.404 -4.023 1 90.44 259 ILE A O 1
ATOM 1939 N N . LEU A 1 260 ? -1.143 3.162 -5.98 1 94.75 260 LEU A N 1
ATOM 1940 C CA . LEU A 1 260 ? -2.389 2.406 -5.895 1 94.75 260 LEU A CA 1
ATOM 1941 C C . LEU A 1 260 ? -2.111 0.91 -5.805 1 94.75 260 LEU A C 1
ATOM 1943 O O . LEU A 1 260 ? -2.785 0.193 -5.062 1 94.75 260 LEU A O 1
ATOM 1947 N N . GLY A 1 261 ? -1.152 0.453 -6.535 1 93.19 261 GLY A N 1
ATOM 1948 C CA . GLY A 1 261 ? -0.804 -0.959 -6.559 1 93.19 261 GLY A CA 1
ATOM 1949 C C . GLY A 1 261 ? -0.315 -1.476 -5.219 1 93.19 261 GLY A C 1
ATOM 1950 O O . GLY A 1 261 ? -0.434 -2.668 -4.926 1 93.19 261 GLY A O 1
ATOM 1951 N N . GLU A 1 262 ? 0.223 -0.628 -4.387 1 90.12 262 GLU A N 1
ATOM 1952 C CA . GLU A 1 262 ? 0.777 -1.013 -3.092 1 90.12 262 GLU A CA 1
ATOM 1953 C C . GLU A 1 262 ? -0.308 -1.558 -2.168 1 90.12 262 GLU A C 1
ATOM 1955 O O . GLU A 1 262 ? -0.014 -2.299 -1.229 1 90.12 262 GLU A O 1
ATOM 1960 N N . ALA A 1 263 ? -1.517 -1.259 -2.488 1 94.44 263 ALA A N 1
ATOM 1961 C CA . ALA A 1 263 ? -2.617 -1.676 -1.622 1 94.44 263 ALA A CA 1
ATOM 1962 C C . ALA A 1 263 ? -3.039 -3.109 -1.926 1 94.44 263 ALA A C 1
ATOM 1964 O O . ALA A 1 263 ? -3.779 -3.723 -1.152 1 94.44 263 ALA A O 1
ATOM 1965 N N . THR A 1 264 ? -2.562 -3.693 -2.994 1 92.19 264 THR A N 1
ATOM 1966 C CA . THR A 1 264 ? -3.045 -4.988 -3.463 1 92.19 264 THR A CA 1
ATOM 1967 C C . THR A 1 264 ? -2.709 -6.086 -2.459 1 92.19 264 THR A C 1
ATOM 1969 O O . THR A 1 264 ? -3.602 -6.785 -1.976 1 92.19 264 THR A O 1
ATOM 1972 N N . VAL A 1 265 ? -1.468 -6.195 -2.066 1 89.88 265 VAL A N 1
ATOM 1973 C CA . VAL A 1 265 ? -0.986 -7.324 -1.275 1 89.88 265 VAL A CA 1
ATOM 1974 C C . VAL A 1 265 ? -1.644 -7.309 0.103 1 89.88 265 VAL A C 1
ATOM 1976 O O . VAL A 1 265 ? -2.221 -8.312 0.534 1 89.88 265 VAL A O 1
ATOM 1979 N N . PRO A 1 266 ? -1.633 -6.156 0.791 1 93.06 266 PRO A N 1
ATOM 1980 C CA . PRO A 1 266 ? -2.273 -6.164 2.107 1 93.06 266 PRO A CA 1
ATOM 1981 C C . PRO A 1 266 ? -3.771 -6.457 2.033 1 93.06 266 PRO A C 1
ATOM 1983 O O . PRO A 1 266 ? -4.297 -7.219 2.85 1 93.06 266 PRO A O 1
ATOM 1986 N N . CYS A 1 267 ? -4.453 -5.926 1.072 1 94.75 267 CYS A N 1
ATOM 1987 C CA . CYS A 1 267 ? -5.902 -6.094 0.989 1 94.75 267 CYS A CA 1
ATOM 1988 C C . CYS A 1 267 ? -6.262 -7.523 0.606 1 94.75 267 CYS A C 1
ATOM 1990 O O . CYS A 1 267 ? -7.156 -8.125 1.206 1 94.75 267 CYS A O 1
ATOM 1992 N N . VAL A 1 268 ? -5.566 -8.125 -0.38 1 92.19 268 VAL A N 1
ATOM 1993 C CA . VAL A 1 268 ? -5.875 -9.477 -0.838 1 92.19 268 VAL A CA 1
ATOM 1994 C C . VAL A 1 268 ? -5.645 -10.477 0.295 1 92.19 268 VAL A C 1
ATOM 1996 O O . VAL A 1 268 ? -6.465 -11.367 0.523 1 92.19 268 VAL A O 1
ATOM 1999 N N . THR A 1 269 ? -4.559 -10.344 1.018 1 91.94 269 THR A N 1
ATOM 2000 C CA . THR A 1 269 ? -4.215 -11.289 2.074 1 91.94 269 THR A CA 1
ATOM 2001 C C . THR A 1 269 ? -5.199 -11.188 3.236 1 91.94 269 THR A C 1
ATOM 2003 O O . THR A 1 269 ? -5.559 -12.195 3.844 1 91.94 269 THR A O 1
ATOM 2006 N N . LEU A 1 270 ? -5.629 -9.977 3.531 1 94.25 270 LEU A N 1
ATOM 2007 C CA . LEU A 1 270 ? -6.629 -9.789 4.578 1 94.25 270 LEU A CA 1
ATOM 2008 C C . LEU A 1 270 ? -7.953 -10.438 4.184 1 94.25 270 LEU A C 1
ATOM 2010 O O . LEU A 1 270 ? -8.625 -11.047 5.02 1 94.25 270 LEU A O 1
ATOM 2014 N N . ILE A 1 271 ? -8.336 -10.32 2.93 1 94.06 271 ILE A N 1
ATOM 2015 C CA . ILE A 1 271 ? -9.594 -10.883 2.438 1 94.06 271 ILE A CA 1
ATOM 2016 C C . ILE A 1 271 ? -9.547 -12.406 2.525 1 94.06 271 ILE A C 1
ATOM 2018 O O . ILE A 1 271 ? -10.5 -13.031 3.002 1 94.06 271 ILE A O 1
ATOM 2022 N N . VAL A 1 272 ? -8.438 -12.961 2.066 1 91.44 272 VAL A N 1
ATOM 2023 C CA . VAL A 1 272 ? -8.273 -14.406 2.131 1 91.44 272 VAL A CA 1
ATOM 2024 C C . VAL A 1 272 ? -8.352 -14.875 3.582 1 91.44 272 VAL A C 1
ATOM 2026 O O . VAL A 1 272 ? -9.008 -15.867 3.887 1 91.44 272 VAL A O 1
ATOM 2029 N N . GLY A 1 273 ? -7.703 -14.172 4.488 1 93.88 273 GLY A N 1
ATOM 2030 C CA . GLY A 1 273 ? -7.77 -14.484 5.906 1 93.88 273 GLY A CA 1
ATOM 2031 C C . GLY A 1 273 ? -9.164 -14.367 6.48 1 93.88 273 GLY A C 1
ATOM 2032 O O . GLY A 1 273 ? -9.586 -15.195 7.289 1 93.88 273 GLY A O 1
ATOM 2033 N N . ALA A 1 274 ? -9.828 -13.344 6.074 1 94.44 274 ALA A N 1
ATOM 2034 C CA . ALA A 1 274 ? -11.188 -13.125 6.562 1 94.44 274 ALA A CA 1
ATOM 2035 C C . ALA A 1 274 ? -12.109 -14.258 6.133 1 94.44 274 ALA A C 1
ATOM 2037 O O . ALA A 1 274 ? -13 -14.664 6.891 1 94.44 274 ALA A O 1
ATOM 2038 N N . ASN A 1 275 ? -11.938 -14.742 4.953 1 91.75 275 ASN A N 1
ATOM 2039 C CA . ASN A 1 275 ? -12.773 -15.82 4.426 1 91.75 275 ASN A CA 1
ATOM 2040 C C . ASN A 1 275 ? -12.461 -17.156 5.098 1 91.75 275 ASN A C 1
ATOM 2042 O O . ASN A 1 275 ? -13.258 -18.094 5.027 1 91.75 275 ASN A O 1
ATOM 2046 N N . LEU A 1 276 ? -11.297 -17.219 5.668 1 90 276 LEU A N 1
ATOM 2047 C CA . LEU A 1 276 ? -10.875 -18.438 6.34 1 90 276 LEU A CA 1
ATOM 2048 C C . LEU A 1 276 ? -11.789 -18.75 7.523 1 90 276 LEU A C 1
ATOM 2050 O O . LEU A 1 276 ? -11.977 -19.922 7.879 1 90 276 LEU A O 1
ATOM 2054 N N . LEU A 1 277 ? -12.297 -17.672 8.141 1 86.69 277 LEU A N 1
ATOM 2055 C CA . LEU A 1 277 ? -13.211 -17.875 9.258 1 86.69 277 LEU A CA 1
ATOM 2056 C C . LEU A 1 277 ? -14.367 -18.797 8.859 1 86.69 277 LEU A C 1
ATOM 2058 O O . LEU A 1 277 ? -14.672 -19.75 9.57 1 86.69 277 LEU A O 1
ATOM 2062 N N . ARG A 1 278 ? -14.961 -18.5 7.762 1 83.81 278 ARG A N 1
ATOM 2063 C CA . ARG A 1 278 ? -16.031 -19.359 7.246 1 83.81 278 ARG A CA 1
ATOM 2064 C C . ARG A 1 278 ? -15.492 -20.719 6.832 1 83.81 278 ARG A C 1
ATOM 2066 O O . ARG A 1 278 ? -16.203 -21.719 6.926 1 83.81 278 ARG A O 1
ATOM 2073 N N . GLY A 1 279 ? -14.328 -20.766 6.379 1 80.94 279 GLY A N 1
ATOM 2074 C CA . GLY A 1 279 ? -13.703 -22.016 5.953 1 80.94 279 GLY A CA 1
ATOM 2075 C C . GLY A 1 279 ? -13.484 -22.984 7.094 1 80.94 279 GLY A C 1
ATOM 2076 O O . GLY A 1 279 ? -13.734 -24.188 6.945 1 80.94 279 GLY A O 1
ATOM 2077 N N . ILE A 1 280 ? -13.062 -22.5 8.125 1 78.56 280 ILE A N 1
ATOM 2078 C CA . ILE A 1 280 ? -12.797 -23.344 9.297 1 78.56 280 ILE A CA 1
ATOM 2079 C C . ILE A 1 280 ? -14.117 -23.828 9.891 1 78.56 280 ILE A C 1
ATOM 2081 O O . ILE A 1 280 ? -14.211 -24.969 10.352 1 78.56 280 ILE A O 1
ATOM 2085 N N . ARG A 1 281 ? -15.102 -22.969 9.781 1 73.81 281 ARG A N 1
ATOM 2086 C CA . ARG A 1 281 ? -16.375 -23.297 10.398 1 73.81 281 ARG A CA 1
ATOM 2087 C C . ARG A 1 281 ? -17.203 -24.203 9.492 1 73.81 281 ARG A C 1
ATOM 2089 O O . ARG A 1 281 ? -17.922 -25.078 9.969 1 73.81 281 ARG A O 1
ATOM 2096 N N . ARG A 1 282 ? -17.094 -23.938 8.156 1 68.19 282 ARG A N 1
ATOM 2097 C CA . ARG A 1 282 ? -18.078 -24.578 7.293 1 68.19 282 ARG A CA 1
ATOM 2098 C C . ARG A 1 282 ? -17.422 -25.141 6.039 1 68.19 282 ARG A C 1
ATOM 2100 O O . ARG A 1 282 ? -18.109 -25.516 5.086 1 68.19 282 ARG A O 1
ATOM 2107 N N . SER A 1 283 ? -16.141 -25.125 6.098 1 64.88 283 SER A N 1
ATOM 2108 C CA . SER A 1 283 ? -15.609 -25.484 4.789 1 64.88 283 SER A CA 1
ATOM 2109 C C . SER A 1 283 ? -15.969 -26.922 4.418 1 64.88 283 SER A C 1
ATOM 2111 O O . SER A 1 283 ? -15.875 -27.812 5.25 1 64.88 283 SER A O 1
ATOM 2113 N N . GLY A 1 284 ? -16.609 -27.031 3.314 1 72.31 284 GLY A N 1
ATOM 2114 C CA . GLY A 1 284 ? -17.016 -28.312 2.746 1 72.31 284 GLY A CA 1
ATOM 2115 C C . GLY A 1 284 ? -15.945 -28.953 1.889 1 72.31 284 GLY A C 1
ATOM 2116 O O . GLY A 1 284 ? -16.203 -29.953 1.217 1 72.31 284 GLY A O 1
ATOM 2117 N N . ILE A 1 285 ? -14.742 -28.328 2.012 1 83.88 285 ILE A N 1
ATOM 2118 C CA . ILE A 1 285 ? -13.766 -28.922 1.1 1 83.88 285 ILE A CA 1
ATOM 2119 C C . ILE A 1 285 ? -13.156 -30.172 1.736 1 83.88 285 ILE A C 1
ATOM 2121 O O . ILE A 1 285 ? -12.836 -30.172 2.926 1 83.88 285 ILE A O 1
ATOM 2125 N N . ARG A 1 286 ? -13.031 -31.188 0.977 1 90 286 ARG A N 1
ATOM 2126 C CA . ARG A 1 286 ? -12.477 -32.469 1.431 1 90 286 ARG A CA 1
ATOM 2127 C C . ARG A 1 286 ? -10.961 -32.375 1.607 1 90 286 ARG A C 1
ATOM 2129 O O . ARG A 1 286 ? -10.281 -31.719 0.811 1 90 286 ARG A O 1
ATOM 2136 N N . ALA A 1 287 ? -10.492 -33 2.588 1 93 287 ALA A N 1
ATOM 2137 C CA . ALA A 1 287 ? -9.062 -33.031 2.877 1 93 287 ALA A CA 1
ATOM 2138 C C . ALA A 1 287 ? -8.273 -33.625 1.716 1 93 287 ALA A C 1
ATOM 2140 O O . ALA A 1 287 ? -7.145 -33.219 1.442 1 93 287 ALA A O 1
ATOM 2141 N N . SER A 1 288 ? -8.875 -34.531 1.042 1 95.06 288 SER A N 1
ATOM 2142 C CA . SER A 1 288 ? -8.211 -35.219 -0.078 1 95.06 288 SER A CA 1
ATOM 2143 C C . SER A 1 288 ? -7.902 -34.219 -1.199 1 95.06 288 SER A C 1
ATOM 2145 O O . SER A 1 288 ? -6.879 -34.344 -1.872 1 95.06 288 SER A O 1
ATOM 2147 N N . VAL A 1 289 ? -8.781 -33.281 -1.379 1 95.88 289 VAL A N 1
ATOM 2148 C CA . VAL A 1 289 ? -8.586 -32.281 -2.412 1 95.88 289 VAL A CA 1
ATOM 2149 C C . VAL A 1 289 ? -7.41 -31.375 -2.035 1 95.88 289 VAL A C 1
ATOM 2151 O O . VAL A 1 289 ? -6.543 -31.078 -2.867 1 95.88 289 VAL A O 1
ATOM 2154 N N . VAL A 1 290 ? -7.352 -30.969 -0.796 1 96.25 290 VAL A N 1
ATOM 2155 C CA . VAL A 1 290 ? -6.285 -30.094 -0.307 1 96.25 290 VAL A CA 1
ATOM 2156 C C . VAL A 1 290 ? -4.941 -30.828 -0.408 1 96.25 290 VAL A C 1
ATOM 2158 O O . VAL A 1 290 ? -3.959 -30.266 -0.891 1 96.25 290 VAL A O 1
ATOM 2161 N N . LEU A 1 291 ? -4.93 -32.062 0.006 1 97.19 291 LEU A N 1
ATOM 2162 C CA . LEU A 1 291 ? -3.713 -32.875 -0.055 1 97.19 291 LEU A CA 1
ATOM 2163 C C . LEU A 1 291 ? -3.275 -33.094 -1.5 1 97.19 291 LEU A C 1
ATOM 2165 O O . LEU A 1 291 ? -2.078 -33.125 -1.791 1 97.19 291 LEU A O 1
ATOM 2169 N N . GLY A 1 292 ? -4.258 -33.312 -2.336 1 98 292 GLY A N 1
ATOM 2170 C CA . GLY A 1 292 ? -3.955 -33.438 -3.752 1 98 292 GLY A CA 1
ATOM 2171 C C . GLY A 1 292 ? -3.299 -32.219 -4.344 1 98 292 GLY A C 1
ATOM 2172 O O . GLY A 1 292 ? -2.332 -32.312 -5.102 1 98 292 GLY A O 1
ATOM 2173 N N . ILE A 1 293 ? -3.836 -31.047 -4.004 1 98.06 293 ILE A N 1
ATOM 2174 C CA . ILE A 1 293 ? -3.277 -29.781 -4.5 1 98.06 293 ILE A CA 1
ATOM 2175 C C . ILE A 1 293 ? -1.845 -29.625 -3.994 1 98.06 293 ILE A C 1
ATOM 2177 O O . ILE A 1 293 ? -0.951 -29.25 -4.754 1 98.06 293 ILE A O 1
ATOM 2181 N N . ILE A 1 294 ? -1.633 -29.938 -2.748 1 98.19 294 ILE A N 1
ATOM 2182 C CA . ILE A 1 294 ? -0.311 -29.844 -2.137 1 98.19 294 ILE A CA 1
ATOM 2183 C C . ILE A 1 294 ? 0.653 -30.797 -2.854 1 98.19 294 ILE A C 1
ATOM 2185 O O . ILE A 1 294 ? 1.786 -30.422 -3.162 1 98.19 294 ILE A O 1
ATOM 2189 N N . PHE A 1 295 ? 0.226 -31.953 -3.115 1 98.25 295 PHE A N 1
ATOM 2190 C CA . PHE A 1 295 ? 1.051 -32.938 -3.816 1 98.25 295 PHE A CA 1
ATOM 2191 C C . PHE A 1 295 ? 1.395 -32.438 -5.219 1 98.25 295 PHE A C 1
ATOM 2193 O O . PHE A 1 295 ? 2.539 -32.562 -5.66 1 98.25 295 PHE A O 1
ATOM 2200 N N . ILE A 1 296 ? 0.425 -31.938 -5.891 1 98.5 296 ILE A N 1
ATOM 2201 C CA . ILE A 1 296 ? 0.623 -31.469 -7.258 1 98.5 296 ILE A CA 1
ATOM 2202 C C . ILE A 1 296 ? 1.613 -30.312 -7.262 1 98.5 296 ILE A C 1
ATOM 2204 O O . ILE A 1 296 ? 2.555 -30.297 -8.062 1 98.5 296 ILE A O 1
ATOM 2208 N N . ARG A 1 297 ? 1.457 -29.391 -6.355 1 98 297 ARG A N 1
ATOM 2209 C CA . ARG A 1 297 ? 2.232 -28.156 -6.371 1 98 297 ARG A CA 1
ATOM 2210 C C . ARG A 1 297 ? 3.641 -28.391 -5.832 1 98 297 ARG A C 1
ATOM 2212 O O . ARG A 1 297 ? 4.59 -27.719 -6.258 1 98 297 ARG A O 1
ATOM 2219 N N . PHE A 1 298 ? 3.832 -29.391 -4.902 1 98.19 298 PHE A N 1
ATOM 2220 C CA . PHE A 1 298 ? 5.113 -29.438 -4.203 1 98.19 298 PHE A CA 1
ATOM 2221 C C . PHE A 1 298 ? 5.836 -30.75 -4.488 1 98.19 298 PHE A C 1
ATOM 2223 O O . PHE A 1 298 ? 6.941 -30.969 -3.99 1 98.19 298 PHE A O 1
ATOM 2230 N N . VAL A 1 299 ? 5.254 -31.594 -5.32 1 98.25 299 VAL A N 1
ATOM 2231 C CA . VAL A 1 299 ? 5.945 -32.812 -5.695 1 98.25 299 VAL A CA 1
ATOM 2232 C C . VAL A 1 299 ? 5.902 -33 -7.211 1 98.25 299 VAL A C 1
ATOM 2234 O O . VAL A 1 299 ? 6.945 -33 -7.871 1 98.25 299 VAL A O 1
ATOM 2237 N N . ALA A 1 300 ? 4.746 -33.062 -7.773 1 98.56 300 ALA A N 1
ATOM 2238 C CA . ALA A 1 300 ? 4.586 -33.375 -9.188 1 98.56 300 ALA A CA 1
ATOM 2239 C C . ALA A 1 300 ? 5.156 -32.281 -10.07 1 98.56 300 ALA A C 1
ATOM 2241 O O . ALA A 1 300 ? 5.992 -32.531 -10.938 1 98.56 300 ALA A O 1
ATOM 2242 N N . LEU A 1 301 ? 4.711 -31.062 -9.82 1 98.5 301 LEU A N 1
ATOM 2243 C CA . LEU A 1 301 ? 5.098 -29.938 -10.68 1 98.5 301 LEU A CA 1
ATOM 2244 C C . LEU A 1 301 ? 6.598 -29.688 -10.586 1 98.5 301 LEU A C 1
ATOM 2246 O O . LEU A 1 301 ? 7.27 -29.547 -11.609 1 98.5 301 LEU A O 1
ATOM 2250 N N . PRO A 1 302 ? 7.168 -29.609 -9.391 1 98.31 302 PRO A N 1
ATOM 2251 C CA . PRO A 1 302 ? 8.617 -29.375 -9.336 1 98.31 302 PRO A CA 1
ATOM 2252 C C . PRO A 1 302 ? 9.422 -30.453 -10.039 1 98.31 302 PRO A C 1
ATOM 2254 O O . PRO A 1 302 ? 10.414 -30.156 -10.703 1 98.31 302 PRO A O 1
ATOM 2257 N N . LEU A 1 303 ? 9.016 -31.688 -9.953 1 98.19 303 LEU A N 1
ATOM 2258 C CA . LEU A 1 303 ? 9.711 -32.781 -10.625 1 98.19 303 LEU A CA 1
ATOM 2259 C C . LEU A 1 303 ? 9.617 -32.625 -12.141 1 98.19 303 LEU A C 1
ATOM 2261 O O . LEU A 1 303 ? 10.617 -32.781 -12.852 1 98.19 303 LEU A O 1
ATOM 2265 N N . ILE A 1 304 ? 8.461 -32.344 -12.602 1 98.19 304 ILE A N 1
ATOM 2266 C CA . ILE A 1 304 ? 8.25 -32.156 -14.031 1 98.19 304 ILE A CA 1
ATOM 2267 C C . ILE A 1 304 ? 9.008 -30.906 -14.492 1 98.19 304 ILE A C 1
ATOM 2269 O O . ILE A 1 304 ? 9.555 -30.875 -15.594 1 98.19 304 ILE A O 1
ATOM 2273 N N . GLY A 1 305 ? 9.023 -29.891 -13.641 1 97.75 305 GLY A N 1
ATOM 2274 C CA . GLY A 1 305 ? 9.742 -28.656 -13.953 1 97.75 305 GLY A CA 1
ATOM 2275 C C . GLY A 1 305 ? 11.227 -28.891 -14.172 1 97.75 305 GLY A C 1
ATOM 2276 O O . GLY A 1 305 ? 11.812 -28.297 -15.086 1 97.75 305 GLY A O 1
ATOM 2277 N N . VAL A 1 306 ? 11.797 -29.734 -13.328 1 97.56 306 VAL A N 1
ATOM 2278 C CA . VAL A 1 306 ? 13.211 -30.062 -13.492 1 97.56 306 VAL A CA 1
ATOM 2279 C C . VAL A 1 306 ? 13.445 -30.672 -14.867 1 97.56 306 VAL A C 1
ATOM 2281 O O . VAL A 1 306 ? 14.383 -30.297 -15.578 1 97.56 306 VAL A O 1
ATOM 2284 N N . MET A 1 307 ? 12.562 -31.578 -15.258 1 97.62 307 MET A N 1
ATOM 2285 C CA . MET A 1 307 ? 12.688 -32.25 -16.547 1 97.62 307 MET A CA 1
ATOM 2286 C C . MET A 1 307 ? 12.539 -31.266 -17.688 1 97.62 307 MET A C 1
ATOM 2288 O O . MET A 1 307 ? 13.305 -31.297 -18.656 1 97.62 307 MET A O 1
ATOM 2292 N N . ILE A 1 308 ? 11.641 -30.375 -17.578 1 97.12 308 ILE A N 1
ATOM 2293 C CA . ILE A 1 308 ? 11.344 -29.406 -18.625 1 97.12 308 ILE A CA 1
ATOM 2294 C C . ILE A 1 308 ? 12.516 -28.438 -18.781 1 97.12 308 ILE A C 1
ATOM 2296 O O . ILE A 1 308 ? 12.969 -28.188 -19.891 1 97.12 308 ILE A O 1
ATOM 2300 N N . VAL A 1 309 ? 12.992 -27.906 -17.688 1 97 309 VAL A N 1
ATOM 2301 C CA . VAL A 1 309 ? 14.055 -26.922 -17.734 1 97 309 VAL A CA 1
ATOM 2302 C C . VAL A 1 309 ? 15.359 -27.562 -18.188 1 97 309 VAL A C 1
ATOM 2304 O O . VAL A 1 309 ? 16.094 -26.984 -18.984 1 97 309 VAL A O 1
ATOM 2307 N N . ARG A 1 310 ? 15.664 -28.781 -17.75 1 95.81 310 ARG A N 1
ATOM 2308 C CA . ARG A 1 310 ? 16.859 -29.484 -18.188 1 95.81 310 ARG A CA 1
ATOM 2309 C C . ARG A 1 310 ? 16.797 -29.812 -19.672 1 95.81 310 ARG A C 1
ATOM 2311 O O . ARG A 1 310 ? 17.797 -29.719 -20.375 1 95.81 310 ARG A O 1
ATOM 2318 N N . ALA A 1 311 ? 15.609 -30.203 -20.109 1 96.19 311 ALA A N 1
ATOM 2319 C CA . ALA A 1 311 ? 15.422 -30.453 -21.547 1 96.19 311 ALA A CA 1
ATOM 2320 C C . ALA A 1 311 ? 15.609 -29.172 -22.344 1 96.19 311 ALA A C 1
ATOM 2322 O O . ALA A 1 311 ? 16.219 -29.203 -23.422 1 96.19 311 ALA A O 1
ATOM 2323 N N . ALA A 1 312 ? 15.094 -28.062 -21.859 1 95.81 312 ALA A N 1
ATOM 2324 C CA . ALA A 1 312 ? 15.227 -26.781 -22.531 1 95.81 312 ALA A CA 1
ATOM 2325 C C . ALA A 1 312 ? 16.688 -26.359 -22.625 1 95.81 312 ALA A C 1
ATOM 2327 O O . ALA A 1 312 ? 17.109 -25.797 -23.641 1 95.81 312 ALA A O 1
ATOM 2328 N N . VAL A 1 313 ? 17.453 -26.609 -21.578 1 94.31 313 VAL A N 1
ATOM 2329 C CA . VAL A 1 313 ? 18.875 -26.297 -21.578 1 94.31 313 VAL A CA 1
ATOM 2330 C C . VAL A 1 313 ? 19.594 -27.203 -22.578 1 94.31 313 VAL A C 1
ATOM 2332 O O . VAL A 1 313 ? 20.438 -26.75 -23.344 1 94.31 313 VAL A O 1
ATOM 2335 N N . HIS A 1 314 ? 19.297 -28.5 -22.562 1 93.75 314 HIS A N 1
ATOM 2336 C CA . HIS A 1 314 ? 19.906 -29.484 -23.438 1 93.75 314 HIS A CA 1
ATOM 2337 C C . HIS A 1 314 ? 19.672 -29.156 -24.906 1 93.75 314 HIS A C 1
ATOM 2339 O O . HIS A 1 314 ? 20.578 -29.312 -25.734 1 93.75 314 HIS A O 1
ATOM 2345 N N . PHE A 1 315 ? 18.469 -28.672 -25.219 1 94.69 315 PHE A N 1
ATOM 2346 C CA . PHE A 1 315 ? 18.109 -28.359 -26.594 1 94.69 315 PHE A CA 1
ATOM 2347 C C . PHE A 1 315 ? 18.5 -26.938 -26.953 1 94.69 315 PHE A C 1
ATOM 2349 O O . PHE A 1 315 ? 18.203 -26.469 -28.062 1 94.69 315 PHE A O 1
ATOM 2356 N N . GLY A 1 316 ? 19.094 -26.172 -26.062 1 91.31 316 GLY A N 1
ATOM 2357 C CA . GLY A 1 316 ? 19.641 -24.844 -26.344 1 91.31 316 GLY A CA 1
ATOM 2358 C C . GLY A 1 316 ? 18.594 -23.75 -26.297 1 91.31 316 GLY A C 1
ATOM 2359 O O . GLY A 1 316 ? 18.812 -22.656 -26.812 1 91.31 316 GLY A O 1
ATOM 2360 N N . LEU A 1 317 ? 17.469 -23.984 -25.734 1 91.5 317 LEU A N 1
ATOM 2361 C CA . LEU A 1 317 ? 16.391 -23 -25.656 1 91.5 317 LEU A CA 1
ATOM 2362 C C . LEU A 1 317 ? 16.609 -22.031 -24.5 1 91.5 317 LEU A C 1
ATOM 2364 O O . LEU A 1 317 ? 16.062 -20.922 -24.484 1 91.5 317 LEU A O 1
ATOM 2368 N N . VAL A 1 318 ? 17.359 -22.469 -23.5 1 91.19 318 VAL A N 1
ATOM 2369 C CA . VAL A 1 318 ? 17.672 -21.672 -22.312 1 91.19 318 VAL A CA 1
ATOM 2370 C C . VAL A 1 318 ? 19.172 -21.516 -22.172 1 91.19 318 VAL A C 1
ATOM 2372 O O . VAL A 1 318 ? 19.938 -22.453 -22.391 1 91.19 318 VAL A O 1
ATOM 2375 N N . ASN A 1 319 ? 19.547 -20.281 -21.906 1 84.12 319 ASN A N 1
ATOM 2376 C CA . ASN A 1 319 ? 20.969 -20.031 -21.734 1 84.12 319 ASN A CA 1
ATOM 2377 C C . ASN A 1 319 ? 21.516 -20.672 -20.469 1 84.12 319 ASN A C 1
ATOM 2379 O O . ASN A 1 319 ? 20.75 -21.141 -19.625 1 84.12 319 ASN A O 1
ATOM 2383 N N . SER A 1 320 ? 22.828 -20.594 -20.359 1 81.44 320 SER A N 1
ATOM 2384 C CA . SER A 1 320 ? 23.5 -21.312 -19.281 1 81.44 320 SER A CA 1
ATOM 2385 C C . SER A 1 320 ? 23.562 -20.469 -18 1 81.44 320 SER A C 1
ATOM 2387 O O . SER A 1 320 ? 24.297 -20.797 -17.078 1 81.44 320 SER A O 1
ATOM 2389 N N . ASP A 1 321 ? 22.781 -19.453 -17.953 1 89.56 321 ASP A N 1
ATOM 2390 C CA . ASP A 1 321 ? 22.766 -18.641 -16.734 1 89.56 321 ASP A CA 1
ATOM 2391 C C . ASP A 1 321 ? 22.141 -19.406 -15.578 1 89.56 321 ASP A C 1
ATOM 2393 O O . ASP A 1 321 ? 20.938 -19.719 -15.609 1 89.56 321 ASP A O 1
ATOM 2397 N N . PRO A 1 322 ? 22.906 -19.672 -14.555 1 92.69 322 PRO A N 1
ATOM 2398 C CA . PRO A 1 322 ? 22.406 -20.5 -13.445 1 92.69 322 PRO A CA 1
ATOM 2399 C C . PRO A 1 322 ? 21.234 -19.875 -12.719 1 92.69 322 PRO A C 1
ATOM 2401 O O . PRO A 1 322 ? 20.312 -20.578 -12.297 1 92.69 322 PRO A O 1
ATOM 2404 N N . LEU A 1 323 ? 21.297 -18.594 -12.531 1 92.81 323 LEU A N 1
ATOM 2405 C CA . LEU A 1 323 ? 20.203 -17.922 -11.844 1 92.81 323 LEU A CA 1
ATOM 2406 C C . LEU A 1 323 ? 18.906 -18.031 -12.648 1 92.81 323 LEU A C 1
ATOM 2408 O O . LEU A 1 323 ? 17.828 -18.25 -12.078 1 92.81 323 LEU A O 1
ATOM 2412 N N . TYR A 1 324 ? 19.047 -17.844 -13.898 1 93 324 TYR A N 1
ATOM 2413 C CA . TYR A 1 324 ? 17.891 -17.953 -14.781 1 93 324 TYR A CA 1
ATOM 2414 C C . TYR A 1 324 ? 17.266 -19.344 -14.719 1 93 324 TYR A C 1
ATOM 2416 O O . TYR A 1 324 ? 16.047 -19.484 -14.586 1 93 324 TYR A O 1
ATOM 2424 N N . GLN A 1 325 ? 18.078 -20.328 -14.766 1 94.88 325 GLN A N 1
ATOM 2425 C CA . GLN A 1 325 ? 17.609 -21.719 -14.688 1 94.88 325 GLN A CA 1
ATOM 2426 C C . GLN A 1 325 ? 16.922 -21.984 -13.352 1 94.88 325 GLN A C 1
ATOM 2428 O O . GLN A 1 325 ? 15.898 -22.656 -13.297 1 94.88 325 GLN A O 1
ATOM 2433 N N . PHE A 1 326 ? 17.531 -21.5 -12.367 1 95.06 326 PHE A N 1
ATOM 2434 C CA . PHE A 1 326 ? 16.984 -21.656 -11.023 1 95.06 326 PHE A CA 1
ATOM 2435 C C . PHE A 1 326 ? 15.586 -21.062 -10.945 1 95.06 326 PHE A C 1
ATOM 2437 O O . PHE A 1 326 ? 14.664 -21.703 -10.43 1 95.06 326 PHE A O 1
ATOM 2444 N N . VAL A 1 327 ? 15.398 -19.812 -11.438 1 94.94 327 VAL A N 1
ATOM 2445 C CA . VAL A 1 327 ? 14.117 -19.125 -11.391 1 94.94 327 VAL A CA 1
ATOM 2446 C C . VAL A 1 327 ? 13.086 -19.891 -12.203 1 94.94 327 VAL A C 1
ATOM 2448 O O . VAL A 1 327 ? 11.93 -20.031 -11.797 1 94.94 327 VAL A O 1
ATOM 2451 N N . LEU A 1 328 ? 13.523 -20.422 -13.336 1 96.44 328 LEU A N 1
ATOM 2452 C CA . LEU A 1 328 ? 12.625 -21.219 -14.172 1 96.44 328 LEU A CA 1
ATOM 2453 C C . LEU A 1 328 ? 12.125 -22.438 -13.422 1 96.44 328 LEU A C 1
ATOM 2455 O O . LEU A 1 328 ? 10.938 -22.781 -13.492 1 96.44 328 LEU A O 1
ATOM 2459 N N . MET A 1 329 ? 12.984 -23.109 -12.758 1 97.06 329 MET A N 1
ATOM 2460 C CA . MET A 1 329 ? 12.586 -24.281 -12.008 1 97.06 329 MET A CA 1
ATOM 2461 C C . MET A 1 329 ? 11.688 -23.906 -10.828 1 97.06 329 MET A C 1
ATOM 2463 O O . MET A 1 329 ? 10.75 -24.641 -10.5 1 97.06 329 MET A O 1
ATOM 2467 N N . LEU A 1 330 ? 11.977 -22.781 -10.234 1 96.19 330 LEU A N 1
ATOM 2468 C CA . LEU A 1 330 ? 11.219 -22.328 -9.078 1 96.19 330 LEU A CA 1
ATOM 2469 C C . LEU A 1 330 ? 9.766 -22.047 -9.453 1 96.19 330 LEU A C 1
ATOM 2471 O O . LEU A 1 330 ? 8.875 -22.172 -8.609 1 96.19 330 LEU A O 1
ATOM 2475 N N . HIS A 1 331 ? 9.508 -21.688 -10.688 1 97.56 331 HIS A N 1
ATOM 2476 C CA . HIS A 1 331 ? 8.148 -21.438 -11.164 1 97.56 331 HIS A CA 1
ATOM 2477 C C . HIS A 1 331 ? 7.25 -22.641 -10.883 1 97.56 331 HIS A C 1
ATOM 2479 O O . HIS A 1 331 ? 6.039 -22.484 -10.719 1 97.56 331 HIS A O 1
ATOM 2485 N N . PHE A 1 332 ? 7.855 -23.828 -10.805 1 98 332 PHE A N 1
ATOM 2486 C CA . PHE A 1 332 ? 7.105 -25.062 -10.68 1 98 332 PHE A CA 1
ATOM 2487 C C . PHE A 1 332 ? 6.949 -25.469 -9.219 1 98 332 PHE A C 1
ATOM 2489 O O . PHE A 1 332 ? 6.289 -26.453 -8.906 1 98 332 PHE A O 1
ATOM 2496 N N . ALA A 1 333 ? 7.504 -24.703 -8.312 1 97.25 333 ALA A N 1
ATOM 2497 C CA . ALA A 1 333 ? 7.527 -25.141 -6.922 1 97.25 333 ALA A CA 1
ATOM 2498 C C . ALA A 1 333 ? 6.891 -24.094 -6.012 1 97.25 333 ALA A C 1
ATOM 2500 O O . ALA A 1 333 ? 7.129 -24.094 -4.801 1 97.25 333 ALA A O 1
ATOM 2501 N N . LEU A 1 334 ? 6.121 -23.234 -6.527 1 96.75 334 LEU A N 1
ATOM 2502 C CA . LEU A 1 334 ? 5.516 -22.141 -5.777 1 96.75 334 LEU A CA 1
ATOM 2503 C C . LEU A 1 334 ? 4.117 -22.516 -5.305 1 96.75 334 LEU A C 1
ATOM 2505 O O . LEU A 1 334 ? 3.438 -23.328 -5.941 1 96.75 334 LEU A O 1
ATOM 2509 N N . PRO A 1 335 ? 3.674 -22.016 -4.137 1 96 335 PRO A N 1
ATOM 2510 C CA . PRO A 1 335 ? 2.279 -22.219 -3.73 1 96 335 PRO A CA 1
ATOM 2511 C C . PRO A 1 335 ? 1.291 -21.484 -4.641 1 96 335 PRO A C 1
ATOM 2513 O O . PRO A 1 335 ? 1.696 -20.672 -5.473 1 96 335 PRO A O 1
ATOM 2516 N N . SER A 1 336 ? 0.036 -21.812 -4.469 1 96.81 336 SER A N 1
ATOM 2517 C CA . SER A 1 336 ? -1.013 -21.234 -5.301 1 96.81 336 SER A CA 1
ATOM 2518 C C . SER A 1 336 ? -1.058 -19.703 -5.152 1 96.81 336 SER A C 1
ATOM 2520 O O . SER A 1 336 ? -0.823 -19.188 -4.062 1 96.81 336 SER A O 1
ATOM 2522 N N . ALA A 1 337 ? -1.36 -19.031 -6.203 1 94.69 337 ALA A N 1
ATOM 2523 C CA . ALA A 1 337 ? -1.425 -17.578 -6.219 1 94.69 337 ALA A CA 1
ATOM 2524 C C . ALA A 1 337 ? -2.549 -17.062 -5.324 1 94.69 337 ALA A C 1
ATOM 2526 O O . ALA A 1 337 ? -3.676 -17.562 -5.387 1 94.69 337 ALA A O 1
ATOM 2527 N N . MET A 1 338 ? -2.264 -16.094 -4.586 1 90.25 338 MET A N 1
ATOM 2528 C CA . MET A 1 338 ? -3.256 -15.523 -3.684 1 90.25 338 MET A CA 1
ATOM 2529 C C . MET A 1 338 ? -4.352 -14.805 -4.465 1 90.25 338 MET A C 1
ATOM 2531 O O . MET A 1 338 ? -5.484 -14.695 -3.996 1 90.25 338 MET A O 1
ATOM 2535 N N . THR A 1 339 ? -4.055 -14.367 -5.609 1 91 339 THR A N 1
ATOM 2536 C CA . THR A 1 339 ? -5.004 -13.656 -6.453 1 91 339 THR A CA 1
ATOM 2537 C C . THR A 1 339 ? -6.207 -14.531 -6.789 1 91 339 THR A C 1
ATOM 2539 O O . THR A 1 339 ? -7.277 -14.031 -7.129 1 91 339 THR A O 1
ATOM 2542 N N . ILE A 1 340 ? -6.02 -15.805 -6.699 1 94.25 340 ILE A N 1
ATOM 2543 C CA . ILE A 1 340 ? -7.137 -16.719 -6.902 1 94.25 340 ILE A CA 1
ATOM 2544 C C . ILE A 1 340 ? -8.219 -16.453 -5.859 1 94.25 340 ILE A C 1
ATOM 2546 O O . ILE A 1 340 ? -9.414 -16.578 -6.148 1 94.25 340 ILE A O 1
ATOM 2550 N N . GLY A 1 341 ? -7.781 -16.062 -4.664 1 92.56 341 GLY A N 1
ATOM 2551 C CA . GLY A 1 341 ? -8.734 -15.656 -3.643 1 92.56 341 GLY A CA 1
ATOM 2552 C C . GLY A 1 341 ? -9.578 -14.469 -4.059 1 92.56 341 GLY A C 1
ATOM 2553 O O . GLY A 1 341 ? -10.773 -14.422 -3.768 1 92.56 341 GLY A O 1
ATOM 2554 N N . THR A 1 342 ? -8.984 -13.555 -4.707 1 91.25 342 THR A N 1
ATOM 2555 C CA . THR A 1 342 ? -9.711 -12.398 -5.215 1 91.25 342 THR A CA 1
ATOM 2556 C C . THR A 1 342 ? -10.766 -12.82 -6.234 1 91.25 342 THR A C 1
ATOM 2558 O O . THR A 1 342 ? -11.883 -12.297 -6.238 1 91.25 342 THR A O 1
ATOM 2561 N N . ILE A 1 343 ? -10.375 -13.734 -7.082 1 92.38 343 ILE A N 1
ATOM 2562 C CA . ILE A 1 343 ? -11.281 -14.203 -8.125 1 92.38 343 ILE A CA 1
ATOM 2563 C C . ILE A 1 343 ? -12.445 -14.961 -7.488 1 92.38 343 ILE A C 1
ATOM 2565 O O . ILE A 1 343 ? -13.602 -14.75 -7.848 1 92.38 343 ILE A O 1
ATOM 2569 N N . SER A 1 344 ? -12.125 -15.812 -6.555 1 93.44 344 SER A N 1
ATOM 2570 C CA . SER A 1 344 ? -13.172 -16.547 -5.859 1 93.44 344 SER A CA 1
ATOM 2571 C C . SER A 1 344 ? -14.141 -15.609 -5.156 1 93.44 344 SER A C 1
ATOM 2573 O O . SER A 1 344 ? -15.352 -15.859 -5.145 1 93.44 344 SER A O 1
ATOM 2575 N N . GLN A 1 345 ? -13.625 -14.57 -4.543 1 90.56 345 GLN A N 1
ATOM 2576 C CA . GLN A 1 345 ? -14.453 -13.578 -3.861 1 90.56 345 GLN A CA 1
ATOM 2577 C C . GLN A 1 345 ? -15.312 -12.805 -4.852 1 90.56 345 GLN A C 1
ATOM 2579 O O . GLN A 1 345 ? -16.453 -12.453 -4.551 1 90.56 345 GLN A O 1
ATOM 2584 N N . LEU A 1 346 ? -14.758 -12.523 -5.953 1 88.81 346 LEU A N 1
ATOM 2585 C CA . LEU A 1 346 ? -15.461 -11.766 -6.988 1 88.81 346 LEU A CA 1
ATOM 2586 C C . LEU A 1 346 ? -16.703 -12.523 -7.461 1 88.81 346 LEU A C 1
ATOM 2588 O O . LEU A 1 346 ? -17.766 -11.922 -7.641 1 88.81 346 LEU A O 1
ATOM 2592 N N . PHE A 1 347 ? -16.594 -13.781 -7.625 1 90.5 347 PHE A N 1
ATOM 2593 C CA . PHE A 1 347 ? -17.703 -14.594 -8.133 1 90.5 347 PHE A CA 1
ATOM 2594 C C . PHE A 1 347 ? -18.516 -15.172 -6.992 1 90.5 347 PHE A C 1
ATOM 2596 O O . PHE A 1 347 ? -19.547 -15.812 -7.227 1 90.5 347 PHE A O 1
ATOM 2603 N N . GLU A 1 348 ? -18 -14.906 -5.738 1 90.19 348 GLU A N 1
ATOM 2604 C CA . GLU A 1 348 ? -18.672 -15.375 -4.523 1 90.19 348 GLU A CA 1
ATOM 2605 C C . GLU A 1 348 ? -18.875 -16.891 -4.551 1 90.19 348 GLU A C 1
ATOM 2607 O O . GLU A 1 348 ? -19.953 -17.375 -4.238 1 90.19 348 GLU A O 1
ATOM 2612 N N . GLU A 1 349 ? -17.906 -17.609 -5.105 1 90.69 349 GLU A N 1
ATOM 2613 C CA . GLU A 1 349 ? -17.922 -19.062 -5.168 1 90.69 349 GLU A CA 1
ATOM 2614 C C . GLU A 1 349 ? -16.609 -19.656 -4.648 1 90.69 349 GLU A C 1
ATOM 2616 O O . GLU A 1 349 ? -15.531 -19.328 -5.156 1 90.69 349 GLU A O 1
ATOM 2621 N N . GLY A 1 350 ? -16.719 -20.484 -3.596 1 92.06 350 GLY A N 1
ATOM 2622 C CA . GLY A 1 350 ? -15.555 -21.203 -3.082 1 92.06 350 GLY A CA 1
ATOM 2623 C C . GLY A 1 350 ? -14.609 -20.312 -2.295 1 92.06 350 GLY A C 1
ATOM 2624 O O . GLY A 1 350 ? -13.398 -20.562 -2.281 1 92.06 350 GLY A O 1
ATOM 2625 N N . GLU A 1 351 ? -15.102 -19.234 -1.716 1 92.31 351 GLU A N 1
ATOM 2626 C CA . GLU A 1 351 ? -14.25 -18.297 -0.976 1 92.31 351 GLU A CA 1
ATOM 2627 C C . GLU A 1 351 ? -13.633 -18.969 0.248 1 92.31 351 GLU A C 1
ATOM 2629 O O . GLU A 1 351 ? -12.43 -18.844 0.49 1 92.31 351 GLU A O 1
ATOM 2634 N N . ALA A 1 352 ? -14.516 -19.656 0.947 1 92.44 352 ALA A N 1
ATOM 2635 C CA . ALA A 1 352 ? -14.062 -20.328 2.158 1 92.44 352 ALA A CA 1
ATOM 2636 C C . ALA A 1 352 ? -13.094 -21.453 1.821 1 92.44 352 ALA A C 1
ATOM 2638 O O . ALA A 1 352 ? -12.047 -21.609 2.465 1 92.44 352 ALA A O 1
ATOM 2639 N N . GLU A 1 353 ? -13.43 -22.234 0.782 1 94 353 GLU A N 1
ATOM 2640 C CA . GLU A 1 353 ? -12.594 -23.344 0.341 1 94 353 GLU A CA 1
ATOM 2641 C C . GLU A 1 353 ? -11.227 -22.859 -0.135 1 94 353 GLU A C 1
ATOM 2643 O O . GLU A 1 353 ? -10.203 -23.453 0.176 1 94 353 GLU A O 1
ATOM 2648 N N . CYS A 1 354 ? -11.273 -21.781 -0.875 1 94.62 354 CYS A N 1
ATOM 2649 C CA . CYS A 1 354 ? -10.031 -21.188 -1.364 1 94.62 354 CYS A CA 1
ATOM 2650 C C . CYS A 1 354 ? -9.117 -20.812 -0.207 1 94.62 354 CYS A C 1
ATOM 2652 O O . CYS A 1 354 ? -7.91 -21.047 -0.258 1 94.62 354 CYS A O 1
ATOM 2654 N N . SER A 1 355 ? -9.664 -20.219 0.815 1 93.75 355 SER A N 1
ATOM 2655 C CA . SER A 1 355 ? -8.883 -19.766 1.96 1 93.75 355 SER A CA 1
ATOM 2656 C C . SER A 1 355 ? -8.25 -20.938 2.699 1 93.75 355 SER A C 1
ATOM 2658 O O . SER A 1 355 ? -7.121 -20.844 3.184 1 93.75 355 SER A O 1
ATOM 2660 N N . VAL A 1 356 ? -8.969 -21.984 2.799 1 93.69 356 VAL A N 1
ATOM 2661 C CA . VAL A 1 356 ? -8.438 -23.188 3.439 1 93.69 356 VAL A CA 1
ATOM 2662 C C . VAL A 1 356 ? -7.281 -23.75 2.615 1 93.69 356 VAL A C 1
ATOM 2664 O O . VAL A 1 356 ? -6.246 -24.125 3.164 1 93.69 356 VAL A O 1
ATOM 2667 N N . ILE A 1 357 ? -7.477 -23.828 1.33 1 95.12 357 ILE A N 1
ATOM 2668 C CA . ILE A 1 357 ? -6.43 -24.297 0.429 1 95.12 357 ILE A CA 1
ATOM 2669 C C . ILE A 1 357 ? -5.188 -23.422 0.587 1 95.12 357 ILE A C 1
ATOM 2671 O O . ILE A 1 357 ? -4.07 -23.938 0.699 1 95.12 357 ILE A O 1
ATOM 2675 N N . MET A 1 358 ? -5.391 -22.078 0.604 1 94.38 358 MET A N 1
ATOM 2676 C CA . MET A 1 358 ? -4.273 -21.156 0.73 1 94.38 358 MET A CA 1
ATOM 2677 C C . MET A 1 358 ? -3.547 -21.359 2.057 1 94.38 358 MET A C 1
ATOM 2679 O O . MET A 1 358 ? -2.316 -21.344 2.104 1 94.38 358 MET A O 1
ATOM 2683 N N . LEU A 1 359 ? -4.316 -21.531 3.086 1 92.81 359 LEU A N 1
ATOM 2684 C CA . LEU A 1 359 ? -3.717 -21.75 4.398 1 92.81 359 LEU A CA 1
ATOM 2685 C C . LEU A 1 359 ? -2.775 -22.938 4.383 1 92.81 359 LEU A C 1
ATOM 2687 O O . LEU A 1 359 ? -1.613 -22.828 4.777 1 92.81 359 LEU A O 1
ATOM 2691 N N . TRP A 1 360 ? -3.211 -24.016 3.9 1 93.5 360 TRP A N 1
ATOM 2692 C CA . TRP A 1 360 ? -2.441 -25.25 3.979 1 93.5 360 TRP A CA 1
ATOM 2693 C C . TRP A 1 360 ? -1.312 -25.25 2.953 1 93.5 360 TRP A C 1
ATOM 2695 O O . TRP A 1 360 ? -0.217 -25.75 3.229 1 93.5 360 TRP A O 1
ATOM 2705 N N . THR A 1 361 ? -1.583 -24.766 1.793 1 95.12 361 THR A N 1
ATOM 2706 C CA . THR A 1 361 ? -0.534 -24.703 0.783 1 95.12 361 THR A CA 1
ATOM 2707 C C . THR A 1 361 ? 0.604 -23.797 1.244 1 95.12 361 THR A C 1
ATOM 2709 O O . THR A 1 361 ? 1.778 -24.125 1.062 1 95.12 361 THR A O 1
ATOM 2712 N N . TYR A 1 362 ? 0.313 -22.703 1.837 1 92.44 362 TYR A N 1
ATOM 2713 C CA . TYR A 1 362 ? 1.349 -21.781 2.301 1 92.44 362 TYR A CA 1
ATOM 2714 C C . TYR A 1 362 ? 2.037 -22.328 3.549 1 92.44 362 TYR A C 1
ATOM 2716 O O . TYR A 1 362 ? 3.244 -22.141 3.727 1 92.44 362 TYR A O 1
ATOM 2724 N N . ALA A 1 363 ? 1.296 -23.031 4.387 1 92.19 363 ALA A N 1
ATOM 2725 C CA . ALA A 1 363 ? 1.891 -23.625 5.578 1 92.19 363 ALA A CA 1
ATOM 2726 C C . ALA A 1 363 ? 2.984 -24.625 5.207 1 92.19 363 ALA A C 1
ATOM 2728 O O . ALA A 1 363 ? 4.023 -24.688 5.871 1 92.19 363 ALA A O 1
ATOM 2729 N N . VAL A 1 364 ? 2.773 -25.312 4.125 1 95.12 364 VAL A N 1
ATOM 2730 C CA . VAL A 1 364 ? 3.701 -26.375 3.723 1 95.12 364 VAL A CA 1
ATOM 2731 C C . VAL A 1 364 ? 4.773 -25.797 2.805 1 95.12 364 VAL A C 1
ATOM 2733 O O . VAL A 1 364 ? 5.84 -26.391 2.633 1 95.12 364 VAL A O 1
ATOM 2736 N N . SER A 1 365 ? 4.527 -24.672 2.268 1 94.12 365 SER A N 1
ATOM 2737 C CA . SER A 1 365 ? 5.352 -24.125 1.191 1 94.12 365 SER A CA 1
ATOM 2738 C C . SER A 1 365 ? 6.754 -23.781 1.688 1 94.12 365 SER A C 1
ATOM 2740 O O . SER A 1 365 ? 7.723 -23.875 0.936 1 94.12 365 SER A O 1
ATOM 2742 N N . ALA A 1 366 ? 6.879 -23.391 2.961 1 89.56 366 ALA A N 1
ATOM 2743 C CA . ALA A 1 366 ? 8.203 -23.047 3.467 1 89.56 366 ALA A CA 1
ATOM 2744 C C . ALA A 1 366 ? 9.164 -24.234 3.35 1 89.56 366 ALA A C 1
ATOM 2746 O O . ALA A 1 366 ? 10.281 -24.078 2.854 1 89.56 366 ALA A O 1
ATOM 2747 N N . LEU A 1 367 ? 8.742 -25.344 3.773 1 92.44 367 LEU A N 1
ATOM 2748 C CA . LEU A 1 367 ? 9.562 -26.547 3.725 1 92.44 367 LEU A CA 1
ATOM 2749 C C . LEU A 1 367 ? 9.789 -26.984 2.285 1 92.44 367 LEU A C 1
ATOM 2751 O O . LEU A 1 367 ? 10.906 -27.359 1.912 1 92.44 367 LEU A O 1
ATOM 2755 N N . ALA A 1 368 ? 8.758 -26.969 1.545 1 95.12 368 ALA A N 1
ATOM 2756 C CA . ALA A 1 368 ? 8.844 -27.391 0.152 1 95.12 368 ALA A CA 1
ATOM 2757 C C . ALA A 1 368 ? 9.797 -26.5 -0.637 1 95.12 368 ALA A C 1
ATOM 2759 O O . ALA A 1 368 ? 10.641 -26.984 -1.389 1 95.12 368 ALA A O 1
ATOM 2760 N N . LEU A 1 369 ? 9.641 -25.219 -0.464 1 92.25 369 LEU A N 1
ATOM 2761 C CA . LEU A 1 369 ? 10.477 -24.266 -1.184 1 92.25 369 LEU A CA 1
ATOM 2762 C C . LEU A 1 369 ? 11.945 -24.422 -0.787 1 92.25 369 LEU A C 1
ATOM 2764 O O . LEU A 1 369 ? 12.836 -24.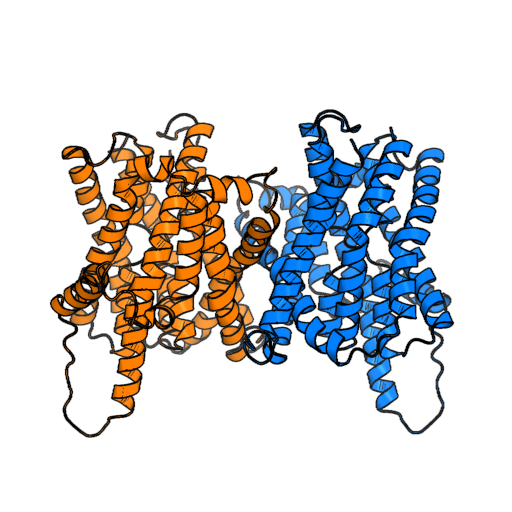25 -1.619 1 92.25 369 LEU A O 1
ATOM 2768 N N . THR A 1 370 ? 12.18 -24.641 0.498 1 90.94 370 THR A N 1
ATOM 2769 C CA . THR A 1 370 ? 13.547 -24.844 0.967 1 90.94 370 THR A CA 1
ATOM 2770 C C . THR A 1 370 ? 14.156 -26.094 0.344 1 90.94 370 THR A C 1
ATOM 2772 O O . THR A 1 370 ? 15.281 -26.062 -0.16 1 90.94 370 THR A O 1
ATOM 2775 N N . LEU A 1 371 ? 13.406 -27.156 0.392 1 94.19 371 LEU A N 1
ATOM 2776 C CA . LEU A 1 371 ? 13.875 -28.438 -0.144 1 94.19 371 LEU A CA 1
ATOM 2777 C C . LEU A 1 371 ? 14.156 -28.328 -1.64 1 94.19 371 LEU A C 1
ATOM 2779 O O . LEU A 1 371 ? 15.219 -28.734 -2.109 1 94.19 371 LEU A O 1
ATOM 2783 N N . TRP A 1 372 ? 13.25 -27.781 -2.334 1 95.06 372 TRP A N 1
ATOM 2784 C CA . TRP A 1 372 ? 13.391 -27.688 -3.783 1 95.06 372 TRP A CA 1
ATOM 2785 C C . TRP A 1 372 ? 14.461 -26.672 -4.168 1 95.06 372 TRP A C 1
ATOM 2787 O O . TRP A 1 372 ? 15.195 -26.875 -5.137 1 95.06 372 TRP A O 1
ATOM 2797 N N . SER A 1 373 ? 14.5 -25.547 -3.461 1 92.19 373 SER A N 1
ATOM 2798 C CA . SER A 1 373 ? 15.539 -24.562 -3.744 1 92.19 373 SER A CA 1
ATOM 2799 C C . SER A 1 373 ? 16.922 -25.156 -3.557 1 92.19 373 SER A C 1
ATOM 2801 O O . SER A 1 373 ? 17.828 -24.906 -4.352 1 92.19 373 SER A O 1
ATOM 2803 N N . THR A 1 374 ? 17.094 -25.906 -2.475 1 90.62 374 THR A N 1
ATOM 2804 C CA . THR A 1 374 ? 18.375 -26.578 -2.234 1 90.62 374 THR A CA 1
ATOM 2805 C C . THR A 1 374 ? 18.703 -27.547 -3.371 1 90.62 374 THR A C 1
ATOM 2807 O O . THR A 1 374 ? 19.828 -27.562 -3.871 1 90.62 374 THR A O 1
ATOM 2810 N N . PHE A 1 375 ? 17.766 -28.266 -3.764 1 94.5 375 PHE A N 1
ATOM 2811 C CA . PHE A 1 375 ? 17.953 -29.25 -4.836 1 94.5 375 PHE A CA 1
ATOM 2812 C C . PHE A 1 375 ? 18.234 -28.547 -6.156 1 94.5 375 PHE A C 1
ATOM 2814 O O . PHE A 1 375 ? 19.156 -28.922 -6.883 1 94.5 375 PHE A O 1
ATOM 2821 N N . PHE A 1 376 ? 17.391 -27.484 -6.496 1 95.19 376 PHE A N 1
ATOM 2822 C CA . PHE A 1 376 ? 17.562 -26.75 -7.742 1 95.19 376 PHE A CA 1
ATOM 2823 C C . PHE A 1 376 ? 18.938 -26.094 -7.805 1 95.19 376 PHE A C 1
ATOM 2825 O O . PHE A 1 376 ? 19.578 -26.078 -8.859 1 95.19 376 PHE A O 1
ATOM 2832 N N . MET A 1 377 ? 19.391 -25.547 -6.695 1 91.12 377 MET A N 1
ATOM 2833 C CA . MET A 1 377 ? 20.719 -24.922 -6.652 1 91.12 377 MET A CA 1
ATOM 2834 C C . MET A 1 377 ? 21.812 -25.953 -6.91 1 91.12 377 MET A C 1
ATOM 2836 O O . MET A 1 377 ? 22.812 -25.641 -7.543 1 91.12 377 MET A O 1
ATOM 2840 N N . SER A 1 378 ? 21.625 -27.141 -6.387 1 91.25 378 SER A N 1
ATOM 2841 C CA . SER A 1 378 ? 22.594 -28.203 -6.617 1 91.25 378 SER A CA 1
ATOM 2842 C C . SER A 1 378 ? 22.641 -28.594 -8.086 1 91.25 378 SER A C 1
ATOM 2844 O O . SER A 1 378 ? 23.672 -29.062 -8.578 1 91.25 378 SER A O 1
ATOM 2846 N N . LEU A 1 379 ? 21.578 -28.406 -8.781 1 92 379 LEU A N 1
ATOM 2847 C CA . LEU A 1 379 ? 21.5 -28.781 -10.188 1 92 379 LEU A CA 1
ATOM 2848 C C . LEU A 1 379 ? 22.172 -27.734 -11.07 1 92 379 LEU A C 1
ATOM 2850 O O . LEU A 1 379 ? 22.625 -28.047 -12.164 1 92 379 LEU A O 1
ATOM 2854 N N . VAL A 1 380 ? 22.172 -26.5 -10.617 1 90.19 380 VAL A N 1
ATOM 2855 C CA . VAL A 1 380 ? 22.656 -25.438 -11.492 1 90.19 380 VAL A CA 1
ATOM 2856 C C . VAL A 1 380 ? 24.078 -25.047 -11.086 1 90.19 380 VAL A C 1
ATOM 2858 O O . VAL A 1 380 ? 24.75 -24.297 -11.789 1 90.19 380 VAL A O 1
ATOM 2861 N N . SER A 1 381 ? 24.5 -25.344 -9.859 1 81.31 381 SER A N 1
ATOM 2862 C CA . SER A 1 381 ? 25.875 -25.109 -9.43 1 81.31 381 SER A CA 1
ATOM 2863 C C . SER A 1 381 ? 26.844 -26.047 -10.133 1 81.31 381 SER A C 1
ATOM 2865 O O . SER A 1 381 ? 26.469 -27.156 -10.523 1 81.31 381 SER A O 1
ATOM 2867 N N . MET B 1 1 ? 19.906 25.531 -6.582 1 68.25 1 MET B N 1
ATOM 2868 C CA . MET B 1 1 ? 18.812 24.906 -7.305 1 68.25 1 MET B CA 1
ATOM 2869 C C . MET B 1 1 ? 17.891 25.938 -7.918 1 68.25 1 MET B C 1
ATOM 2871 O O . MET B 1 1 ? 17.531 26.938 -7.266 1 68.25 1 MET B O 1
ATOM 2875 N N . SER B 1 2 ? 17.672 25.844 -9.227 1 78.12 2 SER B N 1
ATOM 2876 C CA . SER B 1 2 ? 16.812 26.812 -9.906 1 78.12 2 SER B CA 1
ATOM 2877 C C . SER B 1 2 ? 15.375 26.703 -9.422 1 78.12 2 SER B C 1
ATOM 2879 O O . SER B 1 2 ? 14.961 25.641 -8.938 1 78.12 2 SER B O 1
ATOM 2881 N N . PHE B 1 3 ? 14.758 27.828 -9.398 1 80.62 3 PHE B N 1
ATOM 2882 C CA . PHE B 1 3 ? 13.352 27.906 -9.008 1 80.62 3 PHE B CA 1
ATOM 2883 C C . PHE B 1 3 ? 12.523 26.891 -9.773 1 80.62 3 PHE B C 1
ATOM 2885 O O . PHE B 1 3 ? 11.664 26.219 -9.188 1 80.62 3 PHE B O 1
ATOM 2892 N N . MET B 1 4 ? 12.836 26.719 -11.023 1 81 4 MET B N 1
ATOM 2893 C CA . MET B 1 4 ? 12.055 25.812 -11.875 1 81 4 MET B CA 1
ATOM 2894 C C . MET B 1 4 ? 12.266 24.359 -11.461 1 81 4 MET B C 1
ATOM 2896 O O . MET B 1 4 ? 11.32 23.562 -11.484 1 81 4 MET B O 1
ATOM 2900 N N . ASN B 1 5 ? 13.414 24.016 -11.07 1 77.69 5 ASN B N 1
ATOM 2901 C CA . ASN B 1 5 ? 13.703 22.656 -10.617 1 77.69 5 ASN B CA 1
ATOM 2902 C C . ASN B 1 5 ? 12.984 22.344 -9.297 1 77.69 5 ASN B C 1
ATOM 2904 O O . ASN B 1 5 ? 12.469 21.25 -9.117 1 77.69 5 ASN B O 1
ATOM 2908 N N . LEU B 1 6 ? 12.953 23.391 -8.5 1 79.81 6 LEU B N 1
ATOM 2909 C CA . LEU B 1 6 ? 12.258 23.219 -7.227 1 79.81 6 LEU B CA 1
ATOM 2910 C C . LEU B 1 6 ? 10.758 23.078 -7.438 1 79.81 6 LEU B C 1
ATOM 2912 O O . LEU B 1 6 ? 10.094 22.312 -6.727 1 79.81 6 LEU B O 1
ATOM 2916 N N . LEU B 1 7 ? 10.305 23.812 -8.375 1 82.62 7 LEU B N 1
ATOM 2917 C CA . LEU B 1 7 ? 8.883 23.734 -8.688 1 82.62 7 LEU B CA 1
ATOM 2918 C C . LEU B 1 7 ? 8.516 22.344 -9.211 1 82.62 7 LEU B C 1
ATOM 2920 O O . LEU B 1 7 ? 7.488 21.797 -8.82 1 82.62 7 LEU B O 1
ATOM 2924 N N . LEU B 1 8 ? 9.328 21.797 -10.031 1 77.81 8 LEU B N 1
ATOM 2925 C CA . LEU B 1 8 ? 9.07 20.484 -10.586 1 77.81 8 LEU B CA 1
ATOM 2926 C C . LEU B 1 8 ? 9.102 19.406 -9.492 1 77.81 8 LEU B C 1
ATOM 2928 O O . LEU B 1 8 ? 8.305 18.484 -9.508 1 77.81 8 LEU B O 1
ATOM 2932 N N . VAL B 1 9 ? 9.961 19.562 -8.586 1 74.88 9 VAL B N 1
ATOM 2933 C CA . VAL B 1 9 ? 10.086 18.625 -7.477 1 74.88 9 VAL B CA 1
ATOM 2934 C C . VAL B 1 9 ? 8.859 18.719 -6.578 1 74.88 9 VAL B C 1
ATOM 2936 O O . VAL B 1 9 ? 8.32 17.703 -6.133 1 74.88 9 VAL B O 1
ATOM 2939 N N . ALA B 1 10 ? 8.453 19.922 -6.336 1 78.31 10 ALA B N 1
ATOM 2940 C CA . ALA B 1 10 ? 7.32 20.141 -5.445 1 78.31 10 ALA B CA 1
ATOM 2941 C C . ALA B 1 10 ? 6.012 19.719 -6.113 1 78.31 10 ALA B C 1
ATOM 2943 O O . ALA B 1 10 ? 5.051 19.359 -5.434 1 78.31 10 ALA B O 1
ATOM 2944 N N . LEU B 1 11 ? 5.965 19.781 -7.383 1 83.19 11 LEU B N 1
ATOM 2945 C CA . LEU B 1 11 ? 4.754 19.5 -8.141 1 83.19 11 LEU B CA 1
ATOM 2946 C C . LEU B 1 11 ? 4.438 18 -8.133 1 83.19 11 LEU B C 1
ATOM 2948 O O . LEU B 1 11 ? 3.27 17.609 -8.117 1 83.19 11 LEU B O 1
ATOM 2952 N N . MET B 1 12 ? 5.398 17.188 -8.016 1 82.38 12 MET B N 1
ATOM 2953 C CA . MET B 1 12 ? 5.223 15.75 -8.195 1 82.38 12 MET B CA 1
ATOM 2954 C C . MET B 1 12 ? 4.34 15.164 -7.098 1 82.38 12 MET B C 1
ATOM 2956 O O . MET B 1 12 ? 3.328 14.523 -7.379 1 82.38 12 MET B O 1
ATOM 2960 N N . PRO B 1 13 ? 4.691 15.367 -5.859 1 80.56 13 PRO B N 1
ATOM 2961 C CA . PRO B 1 13 ? 3.826 14.805 -4.816 1 80.56 13 PRO B CA 1
ATOM 2962 C C . PRO B 1 13 ? 2.416 15.383 -4.84 1 80.56 13 PRO B C 1
ATOM 2964 O O . PRO B 1 13 ? 1.449 14.688 -4.531 1 80.56 13 PRO B O 1
ATOM 2967 N N . ILE B 1 14 ? 2.352 16.625 -5.215 1 87.06 14 ILE B N 1
ATOM 2968 C CA . ILE B 1 14 ? 1.059 17.297 -5.254 1 87.06 14 ILE B CA 1
ATOM 2969 C C . ILE B 1 14 ? 0.214 16.734 -6.395 1 87.06 14 ILE B C 1
ATOM 2971 O O . ILE B 1 14 ? -0.964 16.422 -6.207 1 87.06 14 ILE B O 1
ATOM 2975 N N . LEU B 1 15 ? 0.821 16.609 -7.535 1 87.75 15 LEU B N 1
ATOM 2976 C CA . LEU B 1 15 ? 0.107 16.047 -8.672 1 87.75 15 LEU B CA 1
ATOM 2977 C C . LEU B 1 15 ? -0.326 14.609 -8.391 1 87.75 15 LEU B C 1
ATOM 2979 O O . LEU B 1 15 ? -1.425 14.195 -8.766 1 87.75 15 LEU B O 1
ATOM 2983 N N . LYS B 1 16 ? 0.51 13.852 -7.746 1 87.62 16 LYS B N 1
ATOM 2984 C CA . LYS B 1 16 ? 0.157 12.484 -7.379 1 87.62 16 LYS B CA 1
ATOM 2985 C C . LYS B 1 16 ? -1.09 12.453 -6.496 1 87.62 16 LYS B C 1
ATOM 2987 O O . LYS B 1 16 ? -1.995 11.648 -6.719 1 87.62 16 LYS B O 1
ATOM 2992 N N . THR B 1 17 ? -1.05 13.312 -5.559 1 87.25 17 THR B N 1
ATOM 2993 C CA . THR B 1 17 ? -2.172 13.375 -4.629 1 87.25 17 THR B CA 1
ATOM 2994 C C . THR B 1 17 ? -3.451 13.789 -5.352 1 87.25 17 THR B C 1
ATOM 2996 O O . THR B 1 17 ? -4.516 13.219 -5.113 1 87.25 17 THR B O 1
ATOM 2999 N N . LEU B 1 18 ? -3.33 14.773 -6.215 1 90.5 18 LEU B N 1
ATOM 3000 C CA . LEU B 1 18 ? -4.488 15.258 -6.957 1 90.5 18 LEU B CA 1
ATOM 3001 C C . LEU B 1 18 ? -5.004 14.188 -7.918 1 90.5 18 LEU B C 1
ATOM 3003 O O . LEU B 1 18 ? -6.215 14.008 -8.062 1 90.5 18 LEU B O 1
ATOM 3007 N N . PHE B 1 19 ? -4.098 13.453 -8.539 1 92.31 19 PHE B N 1
ATOM 3008 C CA . PHE B 1 19 ? -4.492 12.375 -9.438 1 92.31 19 PHE B CA 1
ATOM 3009 C C . PHE B 1 19 ? -5.18 11.25 -8.664 1 92.31 19 PHE B C 1
ATOM 3011 O O . PHE B 1 19 ? -6.215 10.734 -9.102 1 92.31 19 PHE B O 1
ATOM 3018 N N . LEU B 1 20 ? -4.617 10.867 -7.59 1 93.38 20 LEU B N 1
ATOM 3019 C CA . LEU B 1 20 ? -5.203 9.828 -6.758 1 93.38 20 LEU B CA 1
ATOM 3020 C C . LEU B 1 20 ? -6.598 10.227 -6.289 1 93.38 20 LEU B C 1
ATOM 3022 O O . LEU B 1 20 ? -7.531 9.422 -6.34 1 93.38 20 LEU B O 1
ATOM 3026 N N . SER B 1 21 ? -6.699 11.477 -5.836 1 92 21 SER B N 1
ATOM 3027 C CA . SER B 1 21 ? -8 11.984 -5.414 1 92 21 SER B CA 1
ATOM 3028 C C . SER B 1 21 ? -8.984 12.031 -6.586 1 92 21 SER B C 1
ATOM 3030 O O . SER B 1 21 ? -10.18 11.789 -6.41 1 92 21 SER B O 1
ATOM 3032 N N . GLY B 1 22 ? -8.453 12.43 -7.742 1 94.44 22 GLY B N 1
ATOM 3033 C CA . GLY B 1 22 ? -9.281 12.406 -8.938 1 94.44 22 GLY B CA 1
ATOM 3034 C C . GLY B 1 22 ? -9.844 11.031 -9.242 1 94.44 22 GLY B C 1
ATOM 3035 O O . GLY B 1 22 ? -11.016 10.898 -9.617 1 94.44 22 GLY B O 1
ATOM 3036 N N . ILE B 1 23 ? -9.055 10.031 -9.125 1 95.44 23 ILE B N 1
ATOM 3037 C CA . ILE B 1 23 ? -9.5 8.656 -9.328 1 95.44 23 ILE B CA 1
ATOM 3038 C C . ILE B 1 23 ? -10.57 8.305 -8.297 1 95.44 23 ILE B C 1
ATOM 3040 O O . ILE B 1 23 ? -11.586 7.684 -8.633 1 95.44 23 ILE B O 1
ATOM 3044 N N . GLY B 1 24 ? -10.32 8.68 -7.043 1 95.25 24 GLY B N 1
ATOM 3045 C CA . GLY B 1 24 ? -11.336 8.477 -6.02 1 95.25 24 GLY B CA 1
ATOM 3046 C C . GLY B 1 24 ? -12.672 9.109 -6.375 1 95.25 24 GLY B C 1
ATOM 3047 O O . GLY B 1 24 ? -13.727 8.5 -6.168 1 95.25 24 GLY B O 1
ATOM 3048 N N . LEU B 1 25 ? -12.594 10.336 -6.918 1 94.62 25 LEU B N 1
ATOM 3049 C CA . LEU B 1 25 ? -13.797 11.047 -7.348 1 94.62 25 LEU B CA 1
ATOM 3050 C C . LEU B 1 25 ? -14.523 10.266 -8.438 1 94.62 25 LEU B C 1
ATOM 3052 O O . LEU B 1 25 ? -15.75 10.102 -8.375 1 94.62 25 LEU B O 1
ATOM 3056 N N . ILE B 1 26 ? -13.828 9.773 -9.406 1 95.44 26 ILE B N 1
ATOM 3057 C CA . ILE B 1 26 ? -14.398 9.031 -10.531 1 95.44 26 ILE B CA 1
ATOM 3058 C C . ILE B 1 26 ? -15.039 7.742 -10.023 1 95.44 26 ILE B C 1
ATOM 3060 O O . ILE B 1 26 ? -16.125 7.371 -10.461 1 95.44 26 ILE B O 1
ATOM 3064 N N . LEU B 1 27 ? -14.43 7.082 -9.117 1 95.5 27 LEU B N 1
ATOM 3065 C CA . LEU B 1 27 ? -14.914 5.812 -8.586 1 95.5 27 LEU B CA 1
ATOM 3066 C C . LEU B 1 27 ? -16.203 6.008 -7.781 1 95.5 27 LEU B C 1
ATOM 3068 O O . LEU B 1 27 ? -16.938 5.055 -7.555 1 95.5 27 LEU B O 1
ATOM 3072 N N . ALA B 1 28 ? -16.406 7.215 -7.281 1 94.12 28 ALA B N 1
ATOM 3073 C CA . ALA B 1 28 ? -17.578 7.504 -6.469 1 94.12 28 ALA B CA 1
ATOM 3074 C C . ALA B 1 28 ? -18.75 7.93 -7.336 1 94.12 28 ALA B C 1
ATOM 3076 O O . ALA B 1 28 ? -19.891 7.953 -6.875 1 94.12 28 ALA B O 1
ATOM 3077 N N . MET B 1 29 ? -18.5 8.297 -8.555 1 93.56 29 MET B N 1
ATOM 3078 C CA . MET B 1 29 ? -19.562 8.734 -9.453 1 93.56 29 MET B CA 1
ATOM 3079 C C . MET B 1 29 ? -20.594 7.637 -9.641 1 93.56 29 MET B C 1
ATOM 3081 O O . MET B 1 29 ? -20.266 6.453 -9.602 1 93.56 29 MET B O 1
ATOM 3085 N N . ASP B 1 30 ? -21.75 8.008 -9.969 1 90.06 30 ASP B N 1
ATOM 3086 C CA . ASP B 1 30 ? -22.906 7.105 -10.047 1 90.06 30 ASP B CA 1
ATOM 3087 C C . ASP B 1 30 ? -22.688 6.039 -11.117 1 90.06 30 ASP B C 1
ATOM 3089 O O . ASP B 1 30 ? -23.109 4.891 -10.953 1 90.06 30 ASP B O 1
ATOM 3093 N N . ARG B 1 31 ? -22.078 6.301 -12.156 1 91.75 31 ARG B N 1
ATOM 3094 C CA . ARG B 1 31 ? -21.875 5.371 -13.266 1 91.75 31 ARG B CA 1
ATOM 3095 C C . ARG B 1 31 ? -20.969 4.219 -12.859 1 91.75 31 ARG B C 1
ATOM 3097 O O . ARG B 1 31 ? -21.141 3.086 -13.312 1 91.75 31 ARG B O 1
ATOM 3104 N N . ILE B 1 32 ? -20.031 4.426 -12.008 1 92 32 ILE B N 1
ATOM 3105 C CA . ILE B 1 32 ? -19.078 3.406 -11.586 1 92 32 ILE B CA 1
ATOM 3106 C C . ILE B 1 32 ? -19.469 2.893 -10.195 1 92 32 ILE B C 1
ATOM 3108 O O . ILE B 1 32 ? -19.547 1.681 -9.977 1 92 32 ILE B O 1
ATOM 3112 N N . ASN B 1 33 ? -19.594 3.736 -9.203 1 91.94 33 ASN B N 1
ATOM 3113 C CA . ASN B 1 33 ? -20.141 3.52 -7.875 1 91.94 33 ASN B CA 1
ATOM 3114 C C . ASN B 1 33 ? -19.359 2.449 -7.113 1 91.94 33 ASN B C 1
ATOM 3116 O O . ASN B 1 33 ? -19.953 1.639 -6.395 1 91.94 33 ASN B O 1
ATOM 3120 N N . LEU B 1 34 ? -18.141 2.391 -7.316 1 93.38 34 LEU B N 1
ATOM 3121 C CA . LEU B 1 34 ? -17.281 1.463 -6.59 1 93.38 34 LEU B CA 1
ATOM 3122 C C . LEU B 1 34 ? -17 1.97 -5.176 1 93.38 34 LEU B C 1
ATOM 3124 O O . LEU B 1 34 ? -16.703 1.181 -4.277 1 93.38 34 LEU B O 1
ATOM 3128 N N . LEU B 1 35 ? -16.984 3.279 -5.016 1 94.56 35 LEU B N 1
ATOM 3129 C CA . LEU B 1 35 ? -16.766 3.906 -3.717 1 94.56 35 LEU B CA 1
ATOM 3130 C C . LEU B 1 35 ? -18.016 4.68 -3.273 1 94.56 35 LEU B C 1
ATOM 3132 O O . LEU B 1 35 ? -17.938 5.879 -2.998 1 94.56 35 LEU B O 1
ATOM 3136 N N . ASP B 1 36 ? -19.062 3.9 -3.141 1 92.81 36 ASP B N 1
ATOM 3137 C CA . ASP B 1 36 ? -20.266 4.496 -2.58 1 92.81 36 ASP B CA 1
ATOM 3138 C C . ASP B 1 36 ? -20.125 4.734 -1.079 1 92.81 36 ASP B C 1
ATOM 3140 O O . ASP B 1 36 ? -19.047 4.516 -0.515 1 92.81 36 ASP B O 1
ATOM 3144 N N . SER B 1 37 ? -21.156 5.246 -0.47 1 91 37 SER B N 1
ATOM 3145 C CA . SER B 1 37 ? -21.078 5.641 0.932 1 91 37 SER B CA 1
ATOM 3146 C C . SER B 1 37 ? -20.672 4.469 1.817 1 91 37 SER B C 1
ATOM 3148 O O . SER B 1 37 ? -19.812 4.617 2.697 1 91 37 SER B O 1
ATOM 3150 N N . ASN B 1 38 ? -21.219 3.297 1.552 1 91.69 38 ASN B N 1
ATOM 3151 C CA . ASN B 1 38 ? -20.906 2.115 2.348 1 91.69 38 ASN B CA 1
ATOM 3152 C C . ASN B 1 38 ? -19.469 1.652 2.125 1 91.69 38 ASN B C 1
ATOM 3154 O O . ASN B 1 38 ? -18.766 1.309 3.078 1 91.69 38 ASN B O 1
ATOM 3158 N N . ALA B 1 39 ? -19.109 1.622 0.907 1 93.62 39 ALA B N 1
ATOM 3159 C CA . ALA B 1 39 ? -17.734 1.214 0.58 1 93.62 39 ALA B CA 1
ATOM 3160 C C . ALA B 1 39 ? -16.719 2.17 1.191 1 93.62 39 ALA B C 1
ATOM 3162 O O . ALA B 1 39 ? -15.672 1.74 1.681 1 93.62 39 ALA B O 1
ATOM 3163 N N . ARG B 1 40 ? -17 3.477 1.146 1 94 40 ARG B N 1
ATOM 3164 C CA . ARG B 1 40 ? -16.109 4.469 1.732 1 94 40 ARG B CA 1
ATOM 3165 C C . ARG B 1 40 ? -15.984 4.27 3.238 1 94 40 ARG B C 1
ATOM 3167 O O . ARG B 1 40 ? -14.883 4.348 3.789 1 94 40 ARG B O 1
ATOM 3174 N N . HIS B 1 41 ? -17.078 4.016 3.844 1 92.75 41 HIS B N 1
ATOM 3175 C CA . HIS B 1 41 ? -17.078 3.793 5.285 1 92.75 41 HIS B CA 1
ATOM 3176 C C . HIS B 1 41 ? -16.266 2.561 5.656 1 92.75 41 HIS B C 1
ATOM 3178 O O . HIS B 1 41 ? -15.461 2.602 6.59 1 92.75 41 HIS B O 1
ATOM 3184 N N . SER B 1 42 ? -16.484 1.48 4.941 1 93 42 SER B N 1
ATOM 3185 C CA . SER B 1 42 ? -15.766 0.241 5.203 1 93 42 SER B CA 1
ATOM 3186 C C . SER B 1 42 ? -14.266 0.415 4.973 1 93 42 SER B C 1
ATOM 3188 O O . SER B 1 42 ? -13.453 -0.043 5.777 1 93 42 SER B O 1
ATOM 3190 N N . LEU B 1 43 ? -13.977 1.024 3.875 1 95 43 LEU B N 1
ATOM 3191 C CA . LEU B 1 43 ? -12.578 1.268 3.553 1 95 43 LEU B CA 1
ATOM 3192 C C . LEU B 1 43 ? -11.93 2.172 4.598 1 95 43 LEU B C 1
ATOM 3194 O O . LEU B 1 43 ? -10.781 1.948 4.992 1 95 43 LEU B O 1
ATOM 3198 N N . ASN B 1 44 ? -12.617 3.211 5.027 1 93.81 44 ASN B N 1
ATOM 3199 C CA . ASN B 1 44 ? -12.109 4.137 6.035 1 93.81 44 ASN B CA 1
ATOM 3200 C C . ASN B 1 44 ? -11.883 3.443 7.375 1 93.81 44 ASN B C 1
ATOM 3202 O O . ASN B 1 44 ? -10.953 3.781 8.102 1 93.81 44 ASN B O 1
ATOM 3206 N N . ASN B 1 45 ? -12.75 2.539 7.711 1 93.44 45 ASN B N 1
ATOM 3207 C CA . ASN B 1 45 ? -12.562 1.766 8.93 1 93.44 45 ASN B CA 1
ATOM 3208 C C . ASN B 1 45 ? -11.281 0.947 8.891 1 93.44 45 ASN B C 1
ATOM 3210 O O . ASN B 1 45 ? -10.578 0.835 9.898 1 93.44 45 ASN B O 1
ATOM 3214 N N . MET B 1 46 ? -11.047 0.381 7.773 1 94.69 46 MET B N 1
ATOM 3215 C CA . MET B 1 46 ? -9.797 -0.358 7.625 1 94.69 46 MET B CA 1
ATOM 3216 C C . MET B 1 46 ? -8.594 0.569 7.781 1 94.69 46 MET B C 1
ATOM 3218 O O . MET B 1 46 ? -7.602 0.206 8.414 1 94.69 46 MET B O 1
ATOM 3222 N N . VAL B 1 47 ? -8.695 1.74 7.191 1 93.69 47 VAL B N 1
ATOM 3223 C CA . VAL B 1 47 ? -7.617 2.721 7.27 1 93.69 47 VAL B CA 1
ATOM 3224 C C . VAL B 1 47 ? -7.398 3.133 8.727 1 93.69 47 VAL B C 1
ATOM 3226 O O . VAL B 1 47 ? -6.262 3.162 9.203 1 93.69 47 VAL B O 1
ATOM 3229 N N . PHE B 1 48 ? -8.469 3.387 9.422 1 90.62 48 PHE B N 1
ATOM 3230 C CA . PHE B 1 48 ? -8.422 3.93 10.773 1 90.62 48 PHE B CA 1
ATOM 3231 C C . PHE B 1 48 ? -7.938 2.875 11.758 1 90.62 48 PHE B C 1
ATOM 3233 O O . PHE B 1 48 ? -7.074 3.15 12.602 1 90.62 48 PHE B O 1
ATOM 3240 N N . TYR B 1 49 ? -8.422 1.64 11.625 1 92.62 49 TYR B N 1
ATOM 3241 C CA . TYR B 1 49 ? -8.195 0.645 12.664 1 92.62 49 TYR B CA 1
ATOM 3242 C C . TYR B 1 49 ? -6.984 -0.222 12.352 1 92.62 49 TYR B C 1
ATOM 3244 O O . TYR B 1 49 ? -6.395 -0.827 13.242 1 92.62 49 TYR B O 1
ATOM 3252 N N . VAL B 1 50 ? -6.617 -0.288 11.086 1 95.25 50 VAL B N 1
ATOM 3253 C CA . VAL B 1 50 ? -5.629 -1.307 10.742 1 95.25 50 VAL B CA 1
ATOM 3254 C C . VAL B 1 50 ? -4.453 -0.661 10.023 1 95.25 50 VAL B C 1
ATOM 3256 O O . VAL B 1 50 ? -3.32 -0.692 10.508 1 95.25 50 VAL B O 1
ATOM 3259 N N . PHE B 1 51 ? -4.637 0.005 8.891 1 94.88 51 PHE B N 1
ATOM 3260 C CA . PHE B 1 51 ? -3.559 0.414 7.992 1 94.88 51 PHE B CA 1
ATOM 3261 C C . PHE B 1 51 ? -2.734 1.533 8.617 1 94.88 51 PHE B C 1
ATOM 3263 O O . PHE B 1 51 ? -1.506 1.439 8.688 1 94.88 51 PHE B O 1
ATOM 3270 N N . THR B 1 52 ? -3.406 2.564 9.109 1 90.44 52 THR B N 1
ATOM 3271 C CA . THR B 1 52 ? -2.693 3.732 9.617 1 90.44 52 THR B CA 1
ATOM 3272 C C . THR B 1 52 ? -1.912 3.383 10.875 1 90.44 52 THR B C 1
ATOM 3274 O O . THR B 1 52 ? -0.752 3.773 11.023 1 90.44 52 THR B O 1
ATOM 3277 N N . PRO B 1 53 ? -2.514 2.67 11.844 1 91 53 PRO B N 1
ATOM 3278 C CA . PRO B 1 53 ? -1.717 2.275 13.008 1 91 53 PRO B CA 1
ATOM 3279 C C . PRO B 1 53 ? -0.477 1.47 12.625 1 91 53 PRO B C 1
ATOM 3281 O O . PRO B 1 53 ? 0.587 1.649 13.227 1 91 53 PRO B O 1
ATOM 3284 N N . CYS B 1 54 ? -0.632 0.586 11.68 1 93.62 54 CYS B N 1
ATOM 3285 C CA . CYS B 1 54 ? 0.496 -0.225 11.234 1 93.62 54 CYS B CA 1
ATOM 3286 C C . CYS B 1 54 ? 1.551 0.636 10.555 1 93.62 54 CYS B C 1
ATOM 3288 O O . CYS B 1 54 ? 2.75 0.427 10.742 1 93.62 54 CYS B O 1
ATOM 3290 N N . LEU B 1 55 ? 1.126 1.566 9.773 1 88.69 55 LEU B N 1
ATOM 3291 C CA . LEU B 1 55 ? 2.053 2.484 9.125 1 88.69 55 LEU B CA 1
ATOM 3292 C C . LEU B 1 55 ? 2.854 3.271 10.156 1 88.69 55 LEU B C 1
ATOM 3294 O O . LEU B 1 55 ? 4.082 3.332 10.078 1 88.69 55 LEU B O 1
ATOM 3298 N N . MET B 1 56 ? 2.111 3.881 11.086 1 84.31 56 MET B N 1
ATOM 3299 C CA . MET B 1 56 ? 2.754 4.715 12.102 1 84.31 56 MET B CA 1
ATOM 3300 C C . MET B 1 56 ? 3.707 3.891 12.961 1 84.31 56 MET B C 1
ATOM 3302 O O . MET B 1 56 ? 4.84 4.309 13.219 1 84.31 56 MET B O 1
ATOM 3306 N N . GLY B 1 57 ? 3.281 2.705 13.414 1 88.38 57 GLY B N 1
ATOM 3307 C CA . GLY B 1 57 ? 4.125 1.843 14.227 1 88.38 57 GLY B CA 1
ATOM 3308 C C . GLY B 1 57 ? 5.379 1.383 13.508 1 88.38 57 GLY B C 1
ATOM 3309 O O . GLY B 1 57 ? 6.48 1.479 14.055 1 88.38 57 GLY B O 1
ATOM 3310 N N . ALA B 1 58 ? 5.176 0.886 12.281 1 88.75 58 ALA B N 1
ATOM 3311 C CA . ALA B 1 58 ? 6.316 0.371 11.523 1 88.75 58 ALA B CA 1
ATOM 3312 C C . ALA B 1 58 ? 7.312 1.483 11.211 1 88.75 58 ALA B C 1
ATOM 3314 O O . ALA B 1 58 ? 8.523 1.288 11.312 1 88.75 58 ALA B O 1
ATOM 3315 N N . TYR B 1 59 ? 6.801 2.564 10.852 1 80.62 59 TYR B N 1
ATOM 3316 C CA . TYR B 1 59 ? 7.664 3.676 10.477 1 80.62 59 TYR B CA 1
ATOM 3317 C C . TYR B 1 59 ? 8.484 4.164 11.664 1 80.62 59 TYR B C 1
ATOM 3319 O O . TYR B 1 59 ? 9.688 4.398 11.547 1 80.62 59 TYR B O 1
ATOM 3327 N N . LEU B 1 60 ? 7.883 4.297 12.789 1 80.62 60 LEU B N 1
ATOM 3328 C CA . LEU B 1 60 ? 8.562 4.773 13.984 1 80.62 60 LEU B CA 1
ATOM 3329 C C . LEU B 1 60 ? 9.562 3.738 14.492 1 80.62 60 LEU B C 1
ATOM 3331 O O . LEU B 1 60 ? 10.664 4.09 14.906 1 80.62 60 LEU B O 1
ATOM 3335 N N . ALA B 1 61 ? 9.141 2.529 14.445 1 86.94 61 ALA B N 1
ATOM 3336 C CA . ALA B 1 61 ? 10.023 1.466 14.922 1 86.94 61 ALA B CA 1
ATOM 3337 C C . ALA B 1 61 ? 11.32 1.428 14.117 1 86.94 61 ALA B C 1
ATOM 3339 O O . ALA B 1 61 ? 12.391 1.159 14.672 1 86.94 61 ALA B O 1
ATOM 3340 N N . GLU B 1 62 ? 11.219 1.716 12.898 1 84 62 GLU B N 1
ATOM 3341 C CA . GLU B 1 62 ? 12.383 1.599 12.016 1 84 62 GLU B CA 1
ATOM 3342 C C . GLU B 1 62 ? 13.242 2.857 12.07 1 84 62 GLU B C 1
ATOM 3344 O O . GLU B 1 62 ? 14.469 2.779 11.977 1 84 62 GLU B O 1
ATOM 3349 N N . THR B 1 63 ? 12.688 4 12.281 1 74.94 63 THR B N 1
ATOM 3350 C CA . THR B 1 63 ? 13.422 5.227 12 1 74.94 63 THR B CA 1
ATOM 3351 C C . THR B 1 63 ? 13.781 5.953 13.297 1 74.94 63 THR B C 1
ATOM 3353 O O . THR B 1 63 ? 14.695 6.777 13.32 1 74.94 63 THR B O 1
ATOM 3356 N N . VAL B 1 64 ? 13.023 5.738 14.305 1 76 64 VAL B N 1
ATOM 3357 C CA . VAL B 1 64 ? 13.266 6.477 15.547 1 76 64 VAL B CA 1
ATOM 3358 C C . VAL B 1 64 ? 14.18 5.668 16.453 1 76 64 VAL B C 1
ATOM 3360 O O . VAL B 1 64 ? 13.797 4.613 16.969 1 76 64 VAL B O 1
ATOM 3363 N N . THR B 1 65 ? 15.359 6.074 16.453 1 76.12 65 THR B N 1
ATOM 3364 C CA . THR B 1 65 ? 16.312 5.516 17.406 1 76.12 65 THR B CA 1
ATOM 3365 C C . THR B 1 65 ? 16.609 6.504 18.531 1 76.12 65 THR B C 1
ATOM 3367 O O . THR B 1 65 ? 16.266 7.688 18.422 1 76.12 65 THR B O 1
ATOM 3370 N N . LEU B 1 66 ? 17.188 6.004 19.578 1 75.75 66 LEU B N 1
ATOM 3371 C CA . LEU B 1 66 ? 17.531 6.871 20.703 1 75.75 66 LEU B CA 1
ATOM 3372 C C . LEU B 1 66 ? 18.469 7.988 20.266 1 75.75 66 LEU B C 1
ATOM 3374 O O . LEU B 1 66 ? 18.297 9.141 20.672 1 75.75 66 LEU B O 1
ATOM 3378 N N . ASP B 1 67 ? 19.375 7.664 19.406 1 74.69 67 ASP B N 1
ATOM 3379 C CA . ASP B 1 67 ? 20.344 8.641 18.922 1 74.69 67 ASP B CA 1
ATOM 3380 C C . ASP B 1 67 ? 19.672 9.727 18.094 1 74.69 67 ASP B C 1
ATOM 3382 O O . ASP B 1 67 ? 20.016 10.906 18.203 1 74.69 67 ASP B O 1
ATOM 3386 N N . VAL B 1 68 ? 18.703 9.359 17.312 1 72.75 68 VAL B N 1
ATOM 3387 C CA . VAL B 1 68 ? 17.984 10.305 16.469 1 72.75 68 VAL B CA 1
ATOM 3388 C C . VAL B 1 68 ? 17.141 11.234 17.328 1 72.75 68 VAL B C 1
ATOM 3390 O O . VAL B 1 68 ? 17.062 12.438 17.062 1 72.75 68 VAL B O 1
ATOM 3393 N N . MET B 1 69 ? 16.625 10.648 18.359 1 76.19 69 MET B N 1
ATOM 3394 C CA . MET B 1 69 ? 15.75 11.438 19.234 1 76.19 69 MET B CA 1
ATOM 3395 C C . MET B 1 69 ? 16.562 12.484 20 1 76.19 69 MET B C 1
ATOM 3397 O O . MET B 1 69 ? 16.094 13.602 20.203 1 76.19 69 MET B O 1
ATOM 3401 N N . ILE B 1 70 ? 17.703 12.133 20.266 1 77.69 70 ILE B N 1
ATOM 3402 C CA . ILE B 1 70 ? 18.547 13.055 21.031 1 77.69 70 ILE B CA 1
ATOM 3403 C C . ILE B 1 70 ? 19.016 14.18 20.109 1 77.69 70 ILE B C 1
ATOM 3405 O O . ILE B 1 70 ? 19 15.352 20.5 1 77.69 70 ILE B O 1
ATOM 3409 N N . GLN B 1 71 ? 19.312 13.844 18.938 1 76.5 71 GLN B N 1
ATOM 3410 C CA . GLN B 1 71 ? 19.844 14.836 18 1 76.5 71 GLN B CA 1
ATOM 3411 C C . GLN B 1 71 ? 18.734 15.75 17.5 1 76.5 71 GLN B C 1
ATOM 3413 O O . GLN B 1 71 ? 18.984 16.906 17.156 1 76.5 71 GLN B O 1
ATOM 3418 N N . MET B 1 72 ? 17.531 15.266 17.5 1 85.38 72 MET B N 1
ATOM 3419 C CA . MET B 1 72 ? 16.422 16.016 16.906 1 85.38 72 MET B CA 1
ATOM 3420 C C . MET B 1 72 ? 15.398 16.406 17.969 1 85.38 72 MET B C 1
ATOM 3422 O O . MET B 1 72 ? 14.195 16.453 17.688 1 85.38 72 MET B O 1
ATOM 3426 N N . TRP B 1 73 ? 15.906 16.703 19.156 1 87.06 73 TRP B N 1
ATOM 3427 C CA . TRP B 1 73 ? 15.008 16.891 20.297 1 87.06 73 TRP B CA 1
ATOM 3428 C C . TRP B 1 73 ? 14.078 18.078 20.062 1 87.06 73 TRP B C 1
ATOM 3430 O O . TRP B 1 73 ? 12.961 18.109 20.594 1 87.06 73 TRP B O 1
ATOM 3440 N N . PHE B 1 74 ? 14.516 19.109 19.328 1 93.56 74 PHE B N 1
ATOM 3441 C CA . PHE B 1 74 ? 13.719 20.312 19.141 1 93.56 74 PHE B CA 1
ATOM 3442 C C . PHE B 1 74 ? 12.594 20.062 18.141 1 93.56 74 PHE B C 1
ATOM 3444 O O . PHE B 1 74 ? 11.625 20.828 18.094 1 93.56 74 PHE B O 1
ATOM 3451 N N . MET B 1 75 ? 12.695 19.094 17.344 1 92.88 75 MET B N 1
ATOM 3452 C CA . MET B 1 75 ? 11.742 18.859 16.266 1 92.88 75 MET B CA 1
ATOM 3453 C C . MET B 1 75 ? 10.344 18.594 16.812 1 92.88 75 MET B C 1
ATOM 3455 O O . MET B 1 75 ? 9.367 19.188 16.359 1 92.88 75 MET B O 1
ATOM 3459 N N . PRO B 1 76 ? 10.172 17.719 17.844 1 91.69 76 PRO B N 1
ATOM 3460 C CA . PRO B 1 76 ? 8.836 17.562 18.422 1 91.69 76 PRO B CA 1
ATOM 3461 C C . PRO B 1 76 ? 8.266 18.875 18.953 1 91.69 76 PRO B C 1
ATOM 3463 O O . PRO B 1 76 ? 7.059 19.109 18.844 1 91.69 76 PRO B O 1
ATOM 3466 N N . ILE B 1 77 ? 9.109 19.656 19.469 1 95 77 ILE B N 1
ATOM 3467 C CA . ILE B 1 77 ? 8.672 20.953 19.984 1 95 77 ILE B CA 1
ATOM 3468 C C . ILE B 1 77 ? 8.266 21.859 18.828 1 95 77 ILE B C 1
ATOM 3470 O O . ILE B 1 77 ? 7.246 22.547 18.906 1 95 77 ILE B O 1
ATOM 3474 N N . ASN B 1 78 ? 9.102 21.875 17.828 1 96.75 78 ASN B N 1
ATOM 3475 C CA . ASN B 1 78 ? 8.797 22.672 16.641 1 96.75 78 ASN B CA 1
ATOM 3476 C C . ASN B 1 78 ? 7.438 22.297 16.047 1 96.75 78 ASN B C 1
ATOM 3478 O O . ASN B 1 78 ? 6.641 23.172 15.703 1 96.75 78 ASN B O 1
ATOM 3482 N N . ILE B 1 79 ? 7.191 21.016 15.938 1 96.25 79 ILE B N 1
ATOM 3483 C CA . ILE B 1 79 ? 5.934 20.516 15.391 1 96.25 79 ILE B CA 1
ATOM 3484 C C . ILE B 1 79 ? 4.781 20.906 16.312 1 96.25 79 ILE B C 1
ATOM 3486 O O . ILE B 1 79 ? 3.717 21.312 15.844 1 96.25 79 ILE B O 1
ATOM 3490 N N . LEU B 1 80 ? 5.004 20.781 17.578 1 96.12 80 LEU B N 1
ATOM 3491 C CA . LEU B 1 80 ? 3.988 21.172 18.547 1 96.12 80 LEU B CA 1
ATOM 3492 C C . LEU B 1 80 ? 3.625 22.641 18.375 1 96.12 80 LEU B C 1
ATOM 3494 O O . LEU B 1 80 ? 2.449 23.016 18.453 1 96.12 80 LEU B O 1
ATOM 3498 N N . ILE B 1 81 ? 4.613 23.422 18.188 1 97.44 81 ILE B N 1
ATOM 3499 C CA . ILE B 1 81 ? 4.398 24.859 18.016 1 97.44 81 ILE B CA 1
ATOM 3500 C C . ILE B 1 81 ? 3.543 25.109 16.781 1 97.44 81 ILE B C 1
ATOM 3502 O O . ILE B 1 81 ? 2.66 25.969 16.781 1 97.44 81 ILE B O 1
ATOM 3506 N N . THR B 1 82 ? 3.812 24.359 15.68 1 97.38 82 THR B N 1
ATOM 3507 C CA . THR B 1 82 ? 2.979 24.5 14.492 1 97.38 82 THR B CA 1
ATOM 3508 C C . THR B 1 82 ? 1.52 24.188 14.82 1 97.38 82 THR B C 1
ATOM 3510 O O . THR B 1 82 ? 0.612 24.859 14.328 1 97.38 82 THR B O 1
ATOM 3513 N N . PHE B 1 83 ? 1.287 23.156 15.609 1 97.69 83 PHE B N 1
ATOM 3514 C CA . PHE B 1 83 ? -0.066 22.766 15.984 1 97.69 83 PHE B CA 1
ATOM 3515 C C . PHE B 1 83 ? -0.728 23.844 16.844 1 97.69 83 PHE B C 1
ATOM 3517 O O . PHE B 1 83 ? -1.904 24.156 16.641 1 97.69 83 PHE B O 1
ATOM 3524 N N . ILE B 1 84 ? 0.034 24.406 17.75 1 97.44 84 ILE B N 1
ATOM 3525 C CA . ILE B 1 84 ? -0.497 25.406 18.672 1 97.44 84 ILE B CA 1
ATOM 3526 C C . ILE B 1 84 ? -0.851 26.672 17.891 1 97.44 84 ILE B C 1
ATOM 3528 O O . ILE B 1 84 ? -1.981 27.156 17.969 1 97.44 84 ILE B O 1
ATOM 3532 N N . ILE B 1 85 ? 0.066 27.203 17.156 1 98.25 85 ILE B N 1
ATOM 3533 C CA . ILE B 1 85 ? -0.156 28.438 16.406 1 98.25 85 ILE B CA 1
ATOM 3534 C C . ILE B 1 85 ? -1.245 28.219 15.359 1 98.25 85 ILE B C 1
ATOM 3536 O O . ILE B 1 85 ? -2.113 29.078 15.164 1 98.25 85 ILE B O 1
ATOM 3540 N N . GLY B 1 86 ? -1.152 27.078 14.656 1 98.19 86 GLY B N 1
ATOM 3541 C CA . GLY B 1 86 ? -2.201 26.75 13.703 1 98.19 86 GLY B CA 1
ATOM 3542 C C . GLY B 1 86 ? -3.584 26.719 14.328 1 98.19 86 GLY B C 1
ATOM 3543 O O . GLY B 1 86 ? -4.555 27.172 13.719 1 98.19 86 GLY B O 1
ATOM 3544 N N . SER B 1 87 ? -3.662 26.172 15.523 1 97.81 87 SER B N 1
ATOM 3545 C CA . SER B 1 87 ? -4.938 26.094 16.234 1 97.81 87 SER B CA 1
ATOM 3546 C C . SER B 1 87 ? -5.445 27.484 16.609 1 97.81 87 SER B C 1
ATOM 3548 O O . SER B 1 87 ? -6.641 27.766 16.484 1 97.81 87 SER B O 1
ATOM 3550 N N . ILE B 1 88 ? -4.57 28.312 17.031 1 98 88 ILE B N 1
ATOM 3551 C CA . ILE B 1 88 ? -4.938 29.672 17.422 1 98 88 ILE B CA 1
ATOM 3552 C C . ILE B 1 88 ? -5.441 30.438 16.188 1 98 88 ILE B C 1
ATOM 3554 O O . ILE B 1 88 ? -6.5 31.062 16.234 1 98 88 ILE B O 1
ATOM 3558 N N . LEU B 1 89 ? -4.734 30.344 15.125 1 98.31 89 LEU B N 1
ATOM 3559 C CA . LEU B 1 89 ? -5.133 31.031 13.898 1 98.31 89 LEU B CA 1
ATOM 3560 C C . LEU B 1 89 ? -6.426 30.438 13.344 1 98.31 89 LEU B C 1
ATOM 3562 O O . LEU B 1 89 ? -7.258 31.156 12.789 1 98.31 89 LEU B O 1
ATOM 3566 N N . GLY B 1 90 ? -6.531 29.109 13.414 1 98 90 GLY B N 1
ATOM 3567 C CA . GLY B 1 90 ? -7.785 28.469 13.031 1 98 90 GLY B CA 1
ATOM 3568 C C . GLY B 1 90 ? -8.977 28.969 13.836 1 98 90 GLY B C 1
ATOM 3569 O O . GLY B 1 90 ? -10.047 29.203 13.281 1 98 90 GLY B O 1
ATOM 3570 N N . TRP B 1 91 ? -8.75 29.141 15.117 1 96.81 91 TRP B N 1
ATOM 3571 C CA . TRP B 1 91 ? -9.789 29.656 15.992 1 96.81 91 TRP B CA 1
ATOM 3572 C C . TRP B 1 91 ? -10.188 31.078 15.594 1 96.81 91 TRP B C 1
ATOM 3574 O O . TRP B 1 91 ? -11.375 31.406 15.57 1 96.81 91 TRP B O 1
ATOM 3584 N N . ILE B 1 92 ? -9.273 31.875 15.297 1 97.75 92 ILE B N 1
ATOM 3585 C CA . ILE B 1 92 ? -9.539 33.219 14.844 1 97.75 92 ILE B CA 1
ATOM 3586 C C . ILE B 1 92 ? -10.328 33.188 13.539 1 97.75 92 ILE B C 1
ATOM 3588 O O . ILE B 1 92 ? -11.281 33.969 13.359 1 97.75 92 ILE B O 1
ATOM 3592 N N . LEU B 1 93 ? -9.945 32.312 12.633 1 97.56 93 LEU B N 1
ATOM 3593 C CA . LEU B 1 93 ? -10.633 32.188 11.352 1 97.56 93 LEU B CA 1
ATOM 3594 C C . LEU B 1 93 ? -12.094 31.812 11.562 1 97.56 93 LEU B C 1
ATOM 3596 O O . LEU B 1 93 ? -12.977 32.344 10.883 1 97.56 93 LEU B O 1
ATOM 3600 N N . ILE B 1 94 ? -12.336 30.906 12.484 1 96.56 94 ILE B N 1
ATOM 3601 C CA . ILE B 1 94 ? -13.688 30.469 12.797 1 96.56 94 ILE B CA 1
ATOM 3602 C C . ILE B 1 94 ? -14.516 31.656 13.289 1 96.56 94 ILE B C 1
ATOM 3604 O O . ILE B 1 94 ? -15.664 31.828 12.883 1 96.56 94 ILE B O 1
ATOM 3608 N N . LYS B 1 95 ? -13.969 32.5 14.094 1 96 95 LYS B N 1
ATOM 3609 C CA . LYS B 1 95 ? -14.664 33.656 14.656 1 96 95 LYS B CA 1
ATOM 3610 C C . LYS B 1 95 ? -14.961 34.688 13.57 1 96 95 LYS B C 1
ATOM 3612 O O . LYS B 1 95 ? -16.016 35.312 13.586 1 96 95 LYS B O 1
ATOM 3617 N N . VAL B 1 96 ? -14.062 34.844 12.703 1 96.31 96 VAL B N 1
ATOM 3618 C CA . VAL B 1 96 ? -14.188 35.844 11.656 1 96.31 96 VAL B CA 1
ATOM 3619 C C . VAL B 1 96 ? -15.195 35.375 10.609 1 96.31 96 VAL B C 1
ATOM 3621 O O . VAL B 1 96 ? -15.961 36.188 10.078 1 96.31 96 VAL B O 1
ATOM 3624 N N . THR B 1 97 ? -15.266 34.094 10.289 1 94.5 97 THR B N 1
ATOM 3625 C CA . THR B 1 97 ? -16.094 33.625 9.188 1 94.5 97 THR B CA 1
ATOM 3626 C C . THR B 1 97 ? -17.438 33.125 9.695 1 94.5 97 THR B C 1
ATOM 3628 O O . THR B 1 97 ? -18.359 32.875 8.906 1 94.5 97 THR B O 1
ATOM 3631 N N . GLY B 1 98 ? -17.609 32.906 10.914 1 92.12 98 GLY B N 1
ATOM 3632 C CA . GLY B 1 98 ? -18.859 32.375 11.445 1 92.12 98 GLY B CA 1
ATOM 3633 C C . GLY B 1 98 ? -19.125 30.953 11.031 1 92.12 98 GLY B C 1
ATOM 3634 O O . GLY B 1 98 ? -20.234 30.625 10.586 1 92.12 98 GLY B O 1
ATOM 3635 N N . THR B 1 99 ? -18.141 30.156 11.156 1 91.12 99 THR B N 1
ATOM 3636 C CA . THR B 1 99 ? -18.219 28.766 10.727 1 91.12 99 THR B CA 1
ATOM 3637 C C . THR B 1 99 ? -19.172 27.984 11.617 1 91.12 99 THR B C 1
ATOM 3639 O O . THR B 1 99 ? -19.188 28.156 12.836 1 91.12 99 THR B O 1
ATOM 3642 N N . PRO B 1 100 ? -19.984 27.156 10.992 1 89.75 100 PRO B N 1
ATOM 3643 C CA . PRO B 1 100 ? -20.906 26.328 11.781 1 89.75 100 PRO B CA 1
ATOM 3644 C C . PRO B 1 100 ? -20.172 25.406 12.758 1 89.75 100 PRO B C 1
ATOM 3646 O O . PRO B 1 100 ? -19.047 25 12.508 1 89.75 100 PRO B O 1
ATOM 3649 N N . GLN B 1 101 ? -20.875 25.031 13.805 1 89.5 101 GLN B N 1
ATOM 3650 C CA . GLN B 1 101 ? -20.328 24.281 14.93 1 89.5 101 GLN B CA 1
ATOM 3651 C C . GLN B 1 101 ? -19.75 22.953 14.469 1 89.5 101 GLN B C 1
ATOM 3653 O O . GLN B 1 101 ? -18.734 22.484 14.992 1 89.5 101 GLN B O 1
ATOM 3658 N N . ASN B 1 102 ? -20.359 22.344 13.492 1 89.75 102 ASN B N 1
ATOM 3659 C CA . ASN B 1 102 ? -19.969 21 13.07 1 89.75 102 ASN B CA 1
ATOM 3660 C C . ASN B 1 102 ? -18.656 21.031 12.281 1 89.75 102 ASN B C 1
ATOM 3662 O O . ASN B 1 102 ? -18 20 12.141 1 89.75 102 ASN B O 1
ATOM 3666 N N . LEU B 1 103 ? -18.281 22.203 11.883 1 94 103 LEU B N 1
ATOM 3667 C CA . LEU B 1 103 ? -17.094 22.281 11.039 1 94 103 LEU B CA 1
ATOM 3668 C C . LEU B 1 103 ? -15.914 22.891 11.805 1 94 103 LEU B C 1
ATOM 3670 O O . LEU B 1 103 ? -14.797 22.938 11.297 1 94 103 LEU B O 1
ATOM 3674 N N . LYS B 1 104 ? -16.141 23.312 13.031 1 95 104 LYS B N 1
ATOM 3675 C CA . LYS B 1 104 ? -15.117 24.031 13.797 1 95 104 LYS B CA 1
ATOM 3676 C C . LYS B 1 104 ? -13.898 23.141 14.039 1 95 104 LYS B C 1
ATOM 3678 O O . LYS B 1 104 ? -12.758 23.578 13.852 1 95 104 LYS B O 1
ATOM 3683 N N . GLY B 1 105 ? -14.141 21.859 14.461 1 95.88 105 GLY B N 1
ATOM 3684 C CA . GLY B 1 105 ? -13.031 20.938 14.656 1 95.88 105 GLY B CA 1
ATOM 3685 C C . GLY B 1 105 ? -12.227 20.688 13.398 1 95.88 105 GLY B C 1
ATOM 3686 O O . GLY B 1 105 ? -11 20.594 13.445 1 95.88 105 GLY B O 1
ATOM 3687 N N . LEU B 1 106 ? -12.953 20.594 12.328 1 96.5 106 LEU B N 1
ATOM 3688 C CA . LEU B 1 106 ? -12.32 20.344 11.031 1 96.5 106 LEU B CA 1
ATOM 3689 C C . LEU B 1 106 ? -11.398 21.5 10.656 1 96.5 106 LEU B C 1
ATOM 3691 O O . LEU B 1 106 ? -10.266 21.297 10.234 1 96.5 106 LEU B O 1
ATOM 3695 N N . ILE B 1 107 ? -11.891 22.734 10.836 1 97.38 107 ILE B N 1
ATOM 3696 C CA . ILE B 1 107 ? -11.141 23.922 10.445 1 97.38 107 ILE B CA 1
ATOM 3697 C C . ILE B 1 107 ? -9.898 24.062 11.32 1 97.38 107 ILE B C 1
ATOM 3699 O O . ILE B 1 107 ? -8.805 24.328 10.82 1 97.38 107 ILE B O 1
ATOM 3703 N N . ILE B 1 108 ? -10.023 23.844 12.578 1 97.38 108 ILE B N 1
ATOM 3704 C CA . ILE B 1 108 ? -8.883 23.906 13.477 1 97.38 108 ILE B CA 1
ATOM 3705 C C . ILE B 1 108 ? -7.863 22.844 13.086 1 97.38 108 ILE B C 1
ATOM 3707 O O . ILE B 1 108 ? -6.66 23.109 13.023 1 97.38 108 ILE B O 1
ATOM 3711 N N . GLY B 1 109 ? -8.352 21.641 12.852 1 97.25 109 GLY B N 1
ATOM 3712 C CA . GLY B 1 109 ? -7.469 20.562 12.43 1 97.25 109 GLY B CA 1
ATOM 3713 C C . GLY B 1 109 ? -6.707 20.891 11.156 1 97.25 109 GLY B C 1
ATOM 3714 O O . GLY B 1 109 ? -5.5 20.641 11.07 1 97.25 109 GLY B O 1
ATOM 3715 N N . CYS B 1 110 ? -7.387 21.469 10.172 1 97.69 110 CYS B N 1
ATOM 3716 C CA . CYS B 1 110 ? -6.785 21.797 8.883 1 97.69 110 CYS B CA 1
ATOM 3717 C C . CYS B 1 110 ? -5.73 22.875 9.031 1 97.69 110 CYS B C 1
ATOM 3719 O O . CYS B 1 110 ? -4.758 22.922 8.273 1 97.69 110 CYS B O 1
ATOM 3721 N N . CYS B 1 111 ? -5.891 23.734 9.984 1 98.19 111 CYS B N 1
ATOM 3722 C CA . CYS B 1 111 ? -4.938 24.812 10.219 1 98.19 111 CYS B CA 1
ATOM 3723 C C . CYS B 1 111 ? -3.768 24.344 11.07 1 98.19 111 CYS B C 1
ATOM 3725 O O . CYS B 1 111 ? -2.641 24.812 10.898 1 98.19 111 CYS B O 1
ATOM 3727 N N . ALA B 1 112 ? -4.012 23.422 11.922 1 97.69 112 ALA B N 1
ATOM 3728 C CA . ALA B 1 112 ? -3.027 23 12.914 1 97.69 112 ALA B CA 1
ATOM 3729 C C . ALA B 1 112 ? -2.1 21.938 12.344 1 97.69 112 ALA B C 1
ATOM 3731 O O . ALA B 1 112 ? -0.904 21.906 12.641 1 97.69 112 ALA B O 1
ATOM 3732 N N . ALA B 1 113 ? -2.639 21.016 11.594 1 97.06 113 ALA B N 1
ATOM 3733 C CA . ALA B 1 113 ? -1.899 19.812 11.219 1 97.06 113 ALA B CA 1
ATOM 3734 C C . ALA B 1 113 ? -1.545 19.844 9.734 1 97.06 113 ALA B C 1
ATOM 3736 O O . ALA B 1 113 ? -2.432 19.875 8.875 1 97.06 113 ALA B O 1
ATOM 3737 N N . GLY B 1 114 ? -0.301 19.828 9.469 1 96.06 114 GLY B N 1
ATOM 3738 C CA . GLY B 1 114 ? 0.173 19.75 8.102 1 96.06 114 GLY B CA 1
ATOM 3739 C C . GLY B 1 114 ? 0.569 18.344 7.691 1 96.06 114 GLY B C 1
ATOM 3740 O O . GLY B 1 114 ? 0.598 17.422 8.523 1 96.06 114 GLY B O 1
ATOM 3741 N N . ASN B 1 115 ? 0.735 18.094 6.406 1 92.62 115 ASN B N 1
ATOM 3742 C CA . ASN B 1 115 ? 1.22 16.828 5.883 1 92.62 115 ASN B CA 1
ATOM 3743 C C . ASN B 1 115 ? 2.703 16.625 6.176 1 92.62 115 ASN B C 1
ATOM 3745 O O . ASN B 1 115 ? 3.543 16.766 5.285 1 92.62 115 ASN B O 1
ATOM 3749 N N . LEU B 1 116 ? 2.994 16.172 7.324 1 92.62 116 LEU B N 1
ATOM 3750 C CA . LEU B 1 116 ? 4.344 16.125 7.875 1 92.62 116 LEU B CA 1
ATOM 3751 C C . LEU B 1 116 ? 5.039 14.828 7.469 1 92.62 116 LEU B C 1
ATOM 3753 O O . LEU B 1 116 ? 6.176 14.57 7.879 1 92.62 116 LEU B O 1
ATOM 3757 N N . GLY B 1 117 ? 4.418 13.977 6.695 1 82.69 117 GLY B N 1
ATOM 3758 C CA . GLY B 1 117 ? 5.004 12.695 6.355 1 82.69 117 GLY B CA 1
ATOM 3759 C C . GLY B 1 117 ? 5.168 12.484 4.863 1 82.69 117 GLY B C 1
ATOM 3760 O O . GLY B 1 117 ? 6.242 12.742 4.312 1 82.69 117 GLY B O 1
ATOM 3761 N N . ASN B 1 118 ? 4.145 12.281 4.125 1 75.56 118 ASN B N 1
ATOM 3762 C CA . ASN B 1 118 ? 4.152 11.859 2.729 1 75.56 118 ASN B CA 1
ATOM 3763 C C . ASN B 1 118 ? 4.816 12.898 1.833 1 75.56 118 ASN B C 1
ATOM 3765 O O . ASN B 1 118 ? 5.574 12.547 0.925 1 75.56 118 ASN B O 1
ATOM 3769 N N . LEU B 1 119 ? 4.539 14.086 2.111 1 82.44 119 LEU B N 1
ATOM 3770 C CA . LEU B 1 119 ? 5.074 15.141 1.257 1 82.44 119 LEU B CA 1
ATOM 3771 C C . LEU B 1 119 ? 6.57 15.32 1.493 1 82.44 119 LEU B C 1
ATOM 3773 O O . LEU B 1 119 ? 7.336 15.5 0.543 1 82.44 119 LEU B O 1
ATOM 3777 N N . LEU B 1 120 ? 7.004 15.227 2.668 1 87.75 120 LEU B N 1
ATOM 3778 C CA . LEU B 1 120 ? 8.414 15.414 2.99 1 87.75 120 LEU B CA 1
ATOM 3779 C C . LEU B 1 120 ? 9.25 14.25 2.469 1 87.75 120 LEU B C 1
ATOM 3781 O O . LEU B 1 120 ? 10.406 14.43 2.082 1 87.75 120 LEU B O 1
ATOM 3785 N N . LEU B 1 121 ? 8.688 13.086 2.5 1 77.81 121 LEU B N 1
ATOM 3786 C CA . LEU B 1 121 ? 9.367 11.891 2.008 1 77.81 121 LEU B CA 1
ATOM 3787 C C . LEU B 1 121 ? 9.719 12.039 0.533 1 77.81 121 LEU B C 1
ATOM 3789 O O . LEU B 1 121 ? 10.656 11.398 0.048 1 77.81 121 LEU B O 1
ATOM 3793 N N . ILE B 1 122 ? 8.992 12.867 -0.093 1 74.81 122 ILE B N 1
ATOM 3794 C CA . ILE B 1 122 ? 9.211 13.047 -1.524 1 74.81 122 ILE B CA 1
ATOM 3795 C C . ILE B 1 122 ? 10.07 14.281 -1.765 1 74.81 122 ILE B C 1
ATOM 3797 O O . ILE B 1 122 ? 11.031 14.242 -2.543 1 74.81 122 ILE B O 1
ATOM 3801 N N . VAL B 1 123 ? 9.867 15.312 -1.077 1 81.5 123 VAL B N 1
ATOM 3802 C CA . VAL B 1 123 ? 10.453 16.625 -1.352 1 81.5 123 VAL B CA 1
ATOM 3803 C C . VAL B 1 123 ? 11.914 16.641 -0.898 1 81.5 123 VAL B C 1
ATOM 3805 O O . VAL B 1 123 ? 12.789 17.125 -1.619 1 81.5 123 VAL B O 1
ATOM 3808 N N . ILE B 1 124 ? 12.219 16.062 0.191 1 88.06 124 ILE B N 1
ATOM 3809 C CA . ILE B 1 124 ? 13.539 16.203 0.786 1 88.06 124 ILE B CA 1
ATOM 3810 C C . ILE B 1 124 ? 14.562 15.438 -0.048 1 88.06 124 ILE B C 1
ATOM 3812 O O . ILE B 1 124 ? 15.586 15.992 -0.457 1 88.06 124 ILE B O 1
ATOM 3816 N N . PRO B 1 125 ? 14.328 14.141 -0.306 1 80.31 125 PRO B N 1
ATOM 3817 C CA . PRO B 1 125 ? 15.305 13.453 -1.151 1 80.31 125 PRO B CA 1
ATOM 3818 C C . PRO B 1 125 ? 15.453 14.094 -2.529 1 80.31 125 PRO B C 1
ATOM 3820 O O . PRO B 1 125 ? 16.547 14.07 -3.113 1 80.31 125 PRO B O 1
ATOM 3823 N N . ALA B 1 126 ? 14.422 14.602 -3.09 1 76.31 126 ALA B N 1
ATOM 3824 C CA . ALA B 1 126 ? 14.477 15.258 -4.395 1 76.31 126 ALA B CA 1
ATOM 3825 C C . ALA B 1 126 ? 15.375 16.484 -4.348 1 76.31 126 ALA B C 1
ATOM 3827 O O . ALA B 1 126 ? 16.141 16.734 -5.277 1 76.31 126 ALA B O 1
ATOM 3828 N N . ILE B 1 127 ? 15.281 17.219 -3.307 1 83.12 127 ILE B N 1
ATOM 3829 C CA . ILE B 1 127 ? 16.109 18.406 -3.141 1 83.12 127 ILE B CA 1
ATOM 3830 C C . ILE B 1 127 ? 17.562 18 -2.934 1 83.12 127 ILE B C 1
ATOM 3832 O O . ILE B 1 127 ? 18.469 18.625 -3.484 1 83.12 127 ILE B O 1
ATOM 3836 N N . CYS B 1 128 ? 17.734 16.953 -2.229 1 85.69 128 CYS B N 1
ATOM 3837 C CA . CYS B 1 128 ? 19.094 16.453 -1.947 1 85.69 128 CYS B CA 1
ATOM 3838 C C . CYS B 1 128 ? 19.75 15.945 -3.217 1 85.69 128 CYS B C 1
ATOM 3840 O O . CYS B 1 128 ? 20.984 16.031 -3.355 1 85.69 128 CYS B O 1
ATOM 3842 N N . SER B 1 129 ? 19.078 15.438 -4.078 1 79.5 129 SER B N 1
ATOM 3843 C CA . SER B 1 129 ? 19.609 14.805 -5.277 1 79.5 129 SER B CA 1
ATOM 3844 C C . SER B 1 129 ? 19.906 15.836 -6.359 1 79.5 129 SER B C 1
ATOM 3846 O O . SER B 1 129 ? 20.5 15.508 -7.395 1 79.5 129 SER B O 1
ATOM 3848 N N . GLU B 1 130 ? 19.5 16.984 -6.125 1 75.81 130 GLU B N 1
ATOM 3849 C CA . GLU B 1 130 ? 19.766 18.031 -7.109 1 75.81 130 GLU B CA 1
ATOM 3850 C C . GLU B 1 130 ? 21.219 18.469 -7.074 1 75.81 130 GLU B C 1
ATOM 3852 O O . GLU B 1 130 ? 21.828 18.547 -6 1 75.81 130 GLU B O 1
ATOM 3857 N N . SER B 1 131 ? 21.891 18.609 -8.281 1 73.44 131 SER B N 1
ATOM 3858 C CA . SER B 1 131 ? 23.312 18.906 -8.438 1 73.44 131 SER B CA 1
ATOM 3859 C C . SER B 1 131 ? 23.688 20.172 -7.664 1 73.44 131 SER B C 1
ATOM 3861 O O . SER B 1 131 ? 24.781 20.234 -7.086 1 73.44 131 SER B O 1
ATOM 3863 N N . ASN B 1 132 ? 22.875 21.172 -7.543 1 74.62 132 ASN B N 1
ATOM 3864 C CA . ASN B 1 132 ? 23.219 22.422 -6.879 1 74.62 132 ASN B CA 1
ATOM 3865 C C . ASN B 1 132 ? 22.562 22.531 -5.508 1 74.62 132 ASN B C 1
ATOM 3867 O O . ASN B 1 132 ? 22.266 23.641 -5.047 1 74.62 132 ASN B O 1
ATOM 3871 N N . SER B 1 133 ? 22.422 21.391 -4.859 1 78.88 133 SER B N 1
ATOM 3872 C CA . SER B 1 133 ? 21.828 21.391 -3.529 1 78.88 133 SER B CA 1
ATOM 3873 C C . SER B 1 133 ? 22.781 22 -2.5 1 78.88 133 SER B C 1
ATOM 3875 O O . SER B 1 133 ? 23.984 21.734 -2.543 1 78.88 133 SER B O 1
ATOM 3877 N N . PRO B 1 134 ? 22.266 22.828 -1.682 1 81.88 134 PRO B N 1
ATOM 3878 C CA . PRO B 1 134 ? 23.141 23.469 -0.691 1 81.88 134 PRO B CA 1
ATOM 3879 C C . PRO B 1 134 ? 23.422 22.578 0.512 1 81.88 134 PRO B C 1
ATOM 3881 O O . PRO B 1 134 ? 24.016 23.016 1.497 1 81.88 134 PRO B O 1
ATOM 3884 N N . PHE B 1 135 ? 23.047 21.281 0.49 1 89.19 135 PHE B N 1
ATOM 3885 C CA . PHE B 1 135 ? 23.047 20.469 1.701 1 89.19 135 PHE B CA 1
ATOM 3886 C C . PHE B 1 135 ? 24.172 19.438 1.656 1 89.19 135 PHE B C 1
ATOM 3888 O O . PHE B 1 135 ? 24.141 18.453 2.398 1 89.19 135 PHE B O 1
ATOM 3895 N N . GLY B 1 136 ? 25.094 19.672 0.804 1 84.5 136 GLY B N 1
ATOM 3896 C CA . GLY B 1 136 ? 26.281 18.828 0.818 1 84.5 136 GLY B CA 1
ATOM 3897 C C . GLY B 1 136 ? 26.156 17.594 -0.062 1 84.5 136 GLY B C 1
ATOM 3898 O O . GLY B 1 136 ? 25.531 17.656 -1.123 1 84.5 136 GLY B O 1
ATOM 3899 N N . GLU B 1 137 ? 26.859 16.531 0.469 1 88.12 137 GLU B N 1
ATOM 3900 C CA . GLU B 1 137 ? 26.922 15.312 -0.315 1 88.12 137 GLU B CA 1
ATOM 3901 C C . GLU B 1 137 ? 25.547 14.656 -0.403 1 88.12 137 GLU B C 1
ATOM 3903 O O . GLU B 1 137 ? 24.844 14.516 0.607 1 88.12 137 GLU B O 1
ATOM 3908 N N . THR B 1 138 ? 25.156 14.219 -1.531 1 86.81 138 THR B N 1
ATOM 3909 C CA . THR B 1 138 ? 23.828 13.727 -1.847 1 86.81 138 THR B CA 1
ATOM 3910 C C . THR B 1 138 ? 23.453 12.547 -0.95 1 86.81 138 THR B C 1
ATOM 3912 O O . THR B 1 138 ? 22.375 12.523 -0.363 1 86.81 138 THR B O 1
ATOM 3915 N N . SER B 1 139 ? 24.359 11.562 -0.821 1 84.75 139 SER B N 1
ATOM 3916 C CA . SER B 1 139 ? 24.047 10.359 -0.052 1 84.75 139 SER B CA 1
ATOM 3917 C C . SER B 1 139 ? 23.812 10.688 1.417 1 84.75 139 SER B C 1
ATOM 3919 O O . SER B 1 139 ? 22.875 10.18 2.027 1 84.75 139 SER B O 1
ATOM 3921 N N . ALA B 1 140 ? 24.625 11.516 1.906 1 85.56 140 ALA B N 1
ATOM 3922 C CA . ALA B 1 140 ? 24.484 11.922 3.303 1 85.56 140 ALA B CA 1
ATOM 3923 C C . ALA B 1 140 ? 23.203 12.734 3.512 1 85.56 140 ALA B C 1
ATOM 3925 O O . ALA B 1 140 ? 22.5 12.547 4.508 1 85.56 140 ALA B O 1
ATOM 3926 N N . CYS B 1 141 ? 22.938 13.625 2.572 1 88.19 141 CYS B N 1
ATOM 3927 C CA . CYS B 1 141 ? 21.734 14.461 2.627 1 88.19 141 CYS B CA 1
ATOM 3928 C C . CYS B 1 141 ? 20.469 13.602 2.613 1 88.19 141 CYS B C 1
ATOM 3930 O O . CYS B 1 141 ? 19.562 13.828 3.404 1 88.19 141 CYS B O 1
ATOM 3932 N N . ILE B 1 142 ? 20.5 12.664 1.815 1 85.31 142 ILE B N 1
ATOM 3933 C CA . ILE B 1 142 ? 19.344 11.789 1.688 1 85.31 142 ILE B CA 1
ATOM 3934 C C . ILE B 1 142 ? 19.172 10.977 2.969 1 85.31 142 ILE B C 1
ATOM 3936 O O . ILE B 1 142 ? 18.062 10.836 3.475 1 85.31 142 ILE B O 1
ATOM 3940 N N . ALA B 1 143 ? 20.203 10.484 3.508 1 80.19 143 ALA B N 1
ATOM 3941 C CA . ALA B 1 143 ? 20.141 9.68 4.727 1 80.19 143 ALA B CA 1
ATOM 3942 C C . ALA B 1 143 ? 19.656 10.516 5.91 1 80.19 143 ALA B C 1
ATOM 3944 O O . ALA B 1 143 ? 18.766 10.102 6.641 1 80.19 143 ALA B O 1
ATOM 3945 N N . ASP B 1 144 ? 20.219 11.688 6.047 1 83.06 144 ASP B N 1
ATOM 3946 C CA . ASP B 1 144 ? 19.812 12.586 7.125 1 83.06 144 ASP B CA 1
ATOM 3947 C C . ASP B 1 144 ? 18.359 13.016 6.953 1 83.06 144 ASP B C 1
ATOM 3949 O O . ASP B 1 144 ? 17.594 13.047 7.922 1 83.06 144 ASP B O 1
ATOM 3953 N N . GLY B 1 145 ? 18.062 13.359 5.742 1 86.5 145 GLY B N 1
ATOM 3954 C CA . GLY B 1 145 ? 16.703 13.773 5.441 1 86.5 145 GLY B CA 1
ATOM 3955 C C . GLY B 1 145 ? 15.664 12.719 5.785 1 86.5 145 GLY B C 1
ATOM 3956 O O . GLY B 1 145 ? 14.602 13.031 6.324 1 86.5 145 GLY B O 1
ATOM 3957 N N . ALA B 1 146 ? 16.047 11.5 5.512 1 79.06 146 ALA B N 1
ATOM 3958 C CA . ALA B 1 146 ? 15.148 10.391 5.828 1 79.06 146 ALA B CA 1
ATOM 3959 C C . ALA B 1 146 ? 14.906 10.289 7.332 1 79.06 146 ALA B C 1
ATOM 3961 O O . ALA B 1 146 ? 13.789 10 7.766 1 79.06 146 ALA B O 1
ATOM 3962 N N . GLY B 1 147 ? 15.945 10.492 8.016 1 79.5 147 GLY B N 1
ATOM 3963 C CA . GLY B 1 147 ? 15.797 10.516 9.461 1 79.5 147 GLY B CA 1
ATOM 3964 C C . GLY B 1 147 ? 14.883 11.625 9.953 1 79.5 147 GLY B C 1
ATOM 3965 O O . GLY B 1 147 ? 14 11.391 10.781 1 79.5 147 GLY B O 1
ATOM 3966 N N . PHE B 1 148 ? 15.047 12.82 9.383 1 86.12 148 PHE B N 1
ATOM 3967 C CA . PHE B 1 148 ? 14.242 13.969 9.773 1 86.12 148 PHE B CA 1
ATOM 3968 C C . PHE B 1 148 ? 12.773 13.742 9.445 1 86.12 148 PHE B C 1
ATOM 3970 O O . PHE B 1 148 ? 11.898 14.016 10.266 1 86.12 148 PHE B O 1
ATOM 3977 N N . VAL B 1 149 ? 12.555 13.203 8.297 1 85.69 149 VAL B N 1
ATOM 3978 C CA . VAL B 1 149 ? 11.188 13 7.828 1 85.69 149 VAL B CA 1
ATOM 3979 C C . VAL B 1 149 ? 10.508 11.938 8.68 1 85.69 149 VAL B C 1
ATOM 3981 O O . VAL B 1 149 ? 9.32 12.047 8.992 1 85.69 149 VAL B O 1
ATOM 3984 N N . SER B 1 150 ? 11.281 10.945 9.023 1 78.31 150 SER B N 1
ATOM 3985 C CA . SER B 1 150 ? 10.719 9.867 9.82 1 78.31 150 SER B CA 1
ATOM 3986 C C . SER B 1 150 ? 10.25 10.375 11.188 1 78.31 150 SER B C 1
ATOM 3988 O O . SER B 1 150 ? 9.18 10 11.656 1 78.31 150 SER B O 1
ATOM 3990 N N . VAL B 1 151 ? 11.039 11.188 11.758 1 81.69 151 VAL B N 1
ATOM 3991 C CA . VAL B 1 151 ? 10.68 11.742 13.062 1 81.69 151 VAL B CA 1
ATOM 3992 C C . VAL B 1 151 ? 9.484 12.688 12.906 1 81.69 151 VAL B C 1
ATOM 3994 O O . VAL B 1 151 ? 8.57 12.672 13.734 1 81.69 151 VAL B O 1
ATOM 3997 N N . SER B 1 152 ? 9.516 13.453 11.883 1 89.31 152 SER B N 1
ATOM 3998 C CA . SER B 1 152 ? 8.422 14.375 11.594 1 89.31 152 SER B CA 1
ATOM 3999 C C . SER B 1 152 ? 7.102 13.633 11.43 1 89.31 152 SER B C 1
ATOM 4001 O O . SER B 1 152 ? 6.078 14.039 11.984 1 89.31 152 SER B O 1
ATOM 4003 N N . MET B 1 153 ? 7.141 12.602 10.688 1 82.5 153 MET B N 1
ATOM 4004 C CA . MET B 1 153 ? 5.941 11.805 10.43 1 82.5 153 MET B CA 1
ATOM 4005 C C . MET B 1 153 ? 5.426 11.172 11.719 1 82.5 153 MET B C 1
ATOM 4007 O O . MET B 1 153 ? 4.219 11.156 11.961 1 82.5 153 MET B O 1
ATOM 4011 N N . ALA B 1 154 ? 6.375 10.719 12.492 1 78.62 154 ALA B N 1
ATOM 4012 C CA . ALA B 1 154 ? 6.016 10.055 13.742 1 78.62 154 ALA B CA 1
ATOM 4013 C C . ALA B 1 154 ? 5.363 11.031 14.711 1 78.62 154 ALA B C 1
ATOM 4015 O O . ALA B 1 154 ? 4.266 10.781 15.219 1 78.62 154 ALA B O 1
ATOM 4016 N N . VAL B 1 155 ? 6.059 12.078 14.953 1 84.94 155 VAL B N 1
ATOM 4017 C CA . VAL B 1 155 ? 5.582 13.07 15.914 1 84.94 155 VAL B CA 1
ATOM 4018 C C . VAL B 1 155 ? 4.297 13.711 15.398 1 84.94 155 VAL B C 1
ATOM 4020 O O . VAL B 1 155 ? 3.34 13.891 16.156 1 84.94 155 VAL B O 1
ATOM 4023 N N . GLY B 1 156 ? 4.316 14.023 14.109 1 89.25 156 GLY B N 1
ATOM 4024 C CA . GLY B 1 156 ? 3.109 14.562 13.5 1 89.25 156 GLY B CA 1
ATOM 4025 C C . GLY B 1 156 ? 1.915 13.633 13.633 1 89.25 156 GLY B C 1
ATOM 4026 O O . GLY B 1 156 ? 0.81 14.078 13.953 1 89.25 156 GLY B O 1
ATOM 4027 N N . GLY B 1 157 ? 2.16 12.375 13.383 1 85.38 157 GLY B N 1
ATOM 4028 C CA . GLY B 1 157 ? 1.098 11.391 13.523 1 85.38 157 GLY B CA 1
ATOM 4029 C C . GLY B 1 157 ? 0.529 11.32 14.93 1 85.38 157 GLY B C 1
ATOM 4030 O O . GLY B 1 157 ? -0.689 11.266 15.109 1 85.38 157 GLY B O 1
ATOM 4031 N N . ILE B 1 158 ? 1.373 11.352 15.875 1 83.12 158 ILE B N 1
ATOM 4032 C CA . ILE B 1 158 ? 0.947 11.297 17.266 1 83.12 158 ILE B CA 1
ATOM 4033 C C . ILE B 1 158 ? 0.084 12.516 17.594 1 83.12 158 ILE B C 1
ATOM 4035 O O . ILE B 1 158 ? -0.978 12.391 18.203 1 83.12 158 ILE B O 1
ATOM 4039 N N . TYR B 1 159 ? 0.508 13.648 17.172 1 90.88 159 TYR B N 1
ATOM 4040 C CA . TYR B 1 159 ? -0.235 14.875 17.469 1 90.88 159 TYR B CA 1
ATOM 4041 C C . TYR B 1 159 ? -1.566 14.891 16.719 1 90.88 159 TYR B C 1
ATOM 4043 O O . TYR B 1 159 ? -2.576 15.352 17.266 1 90.88 159 TYR B O 1
ATOM 4051 N N . ILE B 1 160 ? -1.588 14.406 15.555 1 92.5 160 ILE B N 1
ATOM 4052 C CA . ILE B 1 160 ? -2.818 14.414 14.773 1 92.5 160 ILE B CA 1
ATOM 4053 C C . ILE B 1 160 ? -3.84 13.477 15.406 1 92.5 160 ILE B C 1
ATOM 4055 O O . ILE B 1 160 ? -4.98 13.867 15.664 1 92.5 160 ILE B O 1
ATOM 4059 N N . TRP B 1 161 ? -3.453 12.305 15.766 1 87.38 161 TRP B N 1
ATOM 4060 C CA . TRP B 1 161 ? -4.391 11.281 16.219 1 87.38 161 TRP B CA 1
ATOM 4061 C C . TRP B 1 161 ? -4.684 11.43 17.703 1 87.38 161 TRP B C 1
ATOM 4063 O O . TRP B 1 161 ? -5.566 10.758 18.25 1 87.38 161 TRP B O 1
ATOM 4073 N N . SER B 1 162 ? -3.963 12.297 18.375 1 84.75 162 SER B N 1
ATOM 4074 C CA . SER B 1 162 ? -4.301 12.617 19.75 1 84.75 162 SER B CA 1
ATOM 4075 C C . SER B 1 162 ? -5.051 13.938 19.844 1 84.75 162 SER B C 1
ATOM 4077 O O . SER B 1 162 ? -6.219 13.969 20.25 1 84.75 162 SER B O 1
ATOM 4079 N N . TYR B 1 163 ? -4.484 14.922 19.281 1 90.56 163 TYR B N 1
ATOM 4080 C CA . TYR B 1 163 ? -5.02 16.266 19.453 1 90.56 163 TYR B CA 1
ATOM 4081 C C . TYR B 1 163 ? -6.105 16.547 18.422 1 90.56 163 TYR B C 1
ATOM 4083 O O . TYR B 1 163 ? -7.238 16.875 18.781 1 90.56 163 TYR B O 1
ATOM 4091 N N . VAL B 1 164 ? -5.766 16.422 17.141 1 93.31 164 VAL B N 1
ATOM 4092 C CA . VAL B 1 164 ? -6.719 16.766 16.094 1 93.31 164 VAL B CA 1
ATOM 4093 C C . VAL B 1 164 ? -7.926 15.82 16.172 1 93.31 164 VAL B C 1
ATOM 4095 O O . VAL B 1 164 ? -9.07 16.266 16.016 1 93.31 164 VAL B O 1
ATOM 4098 N N . TYR B 1 165 ? -7.641 14.578 16.391 1 90.81 165 TYR B N 1
ATOM 4099 C CA . TYR B 1 165 ? -8.703 13.594 16.578 1 90.81 165 TYR B CA 1
ATOM 4100 C C . TYR B 1 165 ? -9.648 14.023 17.703 1 90.81 165 TYR B C 1
ATOM 4102 O O . TYR B 1 165 ? -10.867 14.008 17.531 1 90.81 165 TYR B O 1
ATOM 4110 N N . ALA B 1 166 ? -9.086 14.438 18.781 1 88.44 166 ALA B N 1
ATOM 4111 C CA . ALA B 1 166 ? -9.875 14.805 19.969 1 88.44 166 ALA B CA 1
ATOM 4112 C C . ALA B 1 166 ? -10.742 16.031 19.672 1 88.44 166 ALA B C 1
ATOM 4114 O O . ALA B 1 166 ? -11.914 16.078 20.047 1 88.44 166 ALA B O 1
ATOM 4115 N N . ILE B 1 167 ? -10.203 16.984 19.062 1 92.19 167 ILE B N 1
ATOM 4116 C CA . ILE B 1 167 ? -10.93 18.219 18.812 1 92.19 167 ILE B CA 1
ATOM 4117 C C . ILE B 1 167 ? -12.055 17.953 17.812 1 92.19 167 ILE B C 1
ATOM 4119 O O . ILE B 1 167 ? -13.156 18.484 17.953 1 92.19 167 ILE B O 1
ATOM 4123 N N . MET B 1 168 ? -11.781 17.188 16.844 1 93.38 168 MET B N 1
ATOM 4124 C CA . MET B 1 168 ? -12.812 16.891 15.844 1 93.38 168 MET B CA 1
ATOM 4125 C C . MET B 1 168 ? -13.891 15.977 16.422 1 93.38 168 MET B C 1
ATOM 4127 O O . MET B 1 168 ? -15.062 16.094 16.062 1 93.38 168 MET B O 1
ATOM 4131 N N . LYS B 1 169 ? -13.492 15.094 17.25 1 90.31 169 LYS B N 1
ATOM 4132 C CA . LYS B 1 169 ? -14.469 14.258 17.953 1 90.31 169 LYS B CA 1
ATOM 4133 C C . LYS B 1 169 ? -15.422 15.102 18.781 1 90.31 169 LYS B C 1
ATOM 4135 O O . LYS B 1 169 ? -16.641 14.93 18.719 1 90.31 169 LYS B O 1
ATOM 4140 N N . THR B 1 170 ? -14.859 15.969 19.547 1 89.38 170 THR B N 1
ATOM 4141 C CA . THR B 1 170 ? -15.648 16.844 20.406 1 89.38 170 THR B CA 1
ATOM 4142 C C . THR B 1 170 ? -16.578 17.719 19.578 1 89.38 170 THR B C 1
ATOM 4144 O O . THR B 1 170 ? -17.75 17.906 19.938 1 89.38 170 THR B O 1
ATOM 4147 N N . SER B 1 171 ? -16.062 18.234 18.531 1 90.31 171 SER B N 1
ATOM 4148 C CA . SER B 1 171 ? -16.875 19.062 17.641 1 90.31 171 SER B CA 1
ATOM 4149 C C . SER B 1 171 ? -18.047 18.266 17.062 1 90.31 171 SER B C 1
ATOM 4151 O O . SER B 1 171 ? -19.156 18.781 16.969 1 90.31 171 SER B O 1
ATOM 4153 N N . ALA B 1 172 ? -17.812 17.109 16.672 1 88.94 172 ALA B N 1
ATOM 4154 C CA . ALA B 1 172 ? -18.844 16.25 16.109 1 88.94 172 ALA B CA 1
ATOM 4155 C C . ALA B 1 172 ? -19.906 15.906 17.156 1 88.94 172 ALA B C 1
ATOM 4157 O O . ALA B 1 172 ? -21.094 15.891 16.844 1 88.94 172 ALA B O 1
ATOM 4158 N N . GLU B 1 173 ? -19.484 15.617 18.328 1 88 173 GLU B N 1
ATOM 4159 C CA . GLU B 1 173 ? -20.406 15.289 19.422 1 88 173 GLU B CA 1
ATOM 4160 C C . GLU B 1 173 ? -21.266 16.484 19.781 1 88 173 GLU B C 1
ATOM 4162 O O . GLU B 1 173 ? -22.469 16.328 20.062 1 88 173 GLU B O 1
ATOM 4167 N N . ASN B 1 174 ? -20.672 17.609 19.781 1 85.56 174 ASN B N 1
ATOM 4168 C CA . ASN B 1 174 ? -21.422 18.828 20.109 1 85.56 174 ASN B CA 1
ATOM 4169 C C . ASN B 1 174 ? -22.453 19.141 19.031 1 85.56 174 ASN B C 1
ATOM 4171 O O . ASN B 1 174 ? -23.531 19.672 19.344 1 85.56 174 ASN B O 1
ATOM 4175 N N . SER B 1 175 ? -22.125 18.906 17.906 1 83.31 175 SER B N 1
ATOM 4176 C CA . SER B 1 175 ? -23.078 19.125 16.812 1 83.31 175 SER B CA 1
ATOM 4177 C C . SER B 1 175 ? -24.266 18.188 16.906 1 83.31 175 SER B C 1
ATOM 4179 O O . SER B 1 175 ? -25.391 18.578 16.578 1 83.31 175 SER B O 1
ATOM 4181 N N . ARG B 1 176 ? -24.094 17 17.25 1 79.25 176 ARG B N 1
ATOM 4182 C CA . ARG B 1 176 ? -25.156 16.016 17.375 1 79.25 176 ARG B CA 1
ATOM 4183 C C . ARG B 1 176 ? -26.062 16.344 18.562 1 79.25 176 ARG B C 1
ATOM 4185 O O . ARG B 1 176 ? -27.281 16.156 18.5 1 79.25 176 ARG B O 1
ATOM 4192 N N . ARG B 1 177 ? -25.531 16.875 19.656 1 74.06 177 ARG B N 1
ATOM 4193 C CA . ARG B 1 177 ? -26.297 17.25 20.844 1 74.06 177 ARG B CA 1
ATOM 4194 C C . ARG B 1 177 ? -27.125 18.5 20.594 1 74.06 177 ARG B C 1
ATOM 4196 O O . ARG B 1 177 ? -28.25 18.625 21.078 1 74.06 177 ARG B O 1
ATOM 4203 N N . GLY B 1 178 ? -26.5 19.406 19.938 1 64.44 178 GLY B N 1
ATOM 4204 C CA . GLY B 1 178 ? -27.234 20.609 19.609 1 64.44 178 GLY B CA 1
ATOM 4205 C C . GLY B 1 178 ? -28.406 20.359 18.703 1 64.44 178 GLY B C 1
ATOM 4206 O O . GLY B 1 178 ? -29.453 21.016 18.828 1 64.44 178 GLY B O 1
ATOM 4207 N N . SER B 1 179 ? -28.312 19.484 17.766 1 56.97 179 SER B N 1
ATOM 4208 C CA . SER B 1 179 ? -29.438 19.156 16.891 1 56.97 179 SER B CA 1
ATOM 4209 C C . SER B 1 179 ? -30.547 18.438 17.672 1 56.97 179 SER B C 1
ATOM 4211 O O . SER B 1 179 ? -31.719 18.531 17.312 1 56.97 179 SER B O 1
ATOM 4213 N N . ALA B 1 180 ? -30.141 17.672 18.562 1 52.25 180 ALA B N 1
ATOM 4214 C CA . ALA B 1 180 ? -31.156 17 19.359 1 52.25 180 ALA B CA 1
ATOM 4215 C C . ALA B 1 180 ? -31.828 17.969 20.328 1 52.25 180 ALA B C 1
ATOM 4217 O O . ALA B 1 180 ? -33 17.766 20.719 1 52.25 180 ALA B O 1
ATOM 4218 N N . SER B 1 181 ? -31.172 18.766 21.062 1 45.53 181 SER B N 1
ATOM 4219 C CA . SER B 1 181 ? -31.766 19.703 22.016 1 45.53 181 SER B CA 1
ATOM 4220 C C . SER B 1 181 ? -32.344 20.938 21.297 1 45.53 181 SER B C 1
ATOM 4222 O O . SER B 1 181 ? -31.594 21.859 20.984 1 45.53 181 SER B O 1
ATOM 4224 N N . SER B 1 182 ? -33.125 20.969 20.391 1 39.59 182 SER B N 1
ATOM 4225 C CA . SER B 1 182 ? -33.875 22.125 19.875 1 39.59 182 SER B CA 1
ATOM 4226 C C . SER B 1 182 ? -34.344 23.016 21.016 1 39.59 182 SER B C 1
ATOM 4228 O O . SER B 1 182 ? -34.906 24.094 20.766 1 39.59 182 SER B O 1
ATOM 4230 N N . SER B 1 183 ? -35.031 22.453 22.109 1 35.5 183 SER B N 1
ATOM 4231 C CA . SER B 1 183 ? -35.812 23.453 22.828 1 35.5 183 SER B CA 1
ATOM 4232 C C . SER B 1 183 ? -34.906 24.547 23.406 1 35.5 183 SER B C 1
ATOM 4234 O O . SER B 1 183 ? -35.25 25.719 23.344 1 35.5 183 SER B O 1
ATOM 4236 N N . SER B 1 184 ? -34.25 24.375 24.781 1 33.97 184 SER B N 1
ATOM 4237 C CA . SER B 1 184 ? -33.906 25.516 25.625 1 33.97 184 SER B CA 1
ATOM 4238 C C . SER B 1 184 ? -32.656 26.25 25.109 1 33.97 184 SER B C 1
ATOM 4240 O O . SER B 1 184 ? -32 25.797 24.172 1 33.97 184 SER B O 1
ATOM 4242 N N . GLN B 1 185 ? -31.75 26.906 26.156 1 31.98 185 GLN B N 1
ATOM 4243 C CA . GLN B 1 185 ? -30.812 28.031 26.156 1 31.98 185 GLN B CA 1
ATOM 4244 C C . GLN B 1 185 ? -29.562 27.688 25.344 1 31.98 185 GLN B C 1
ATOM 4246 O O . GLN B 1 185 ? -29.031 26.578 25.438 1 31.98 185 GLN B O 1
ATOM 4251 N N . PRO B 1 186 ? -29.25 28.453 24.297 1 34.88 186 PRO B N 1
ATOM 4252 C CA . PRO B 1 186 ? -28.062 28.469 23.453 1 34.88 186 PRO B CA 1
ATOM 4253 C C . PRO B 1 186 ? -26.766 28.281 24.25 1 34.88 186 PRO B C 1
ATOM 4255 O O . PRO B 1 186 ? -26.422 29.125 25.078 1 34.88 186 PRO B O 1
ATOM 4258 N N . LEU B 1 187 ? -26.516 27.266 25.016 1 30.25 187 LEU B N 1
ATOM 4259 C CA . LEU B 1 187 ? -25.219 27.203 25.672 1 30.25 187 LEU B CA 1
ATOM 4260 C C . LEU B 1 187 ? -24.094 27.469 24.688 1 30.25 187 LEU B C 1
ATOM 4262 O O . LEU B 1 187 ? -23.875 26.703 23.75 1 30.25 187 LEU B O 1
ATOM 4266 N N . ILE B 1 188 ? -23.781 28.688 24.312 1 31.72 188 ILE B N 1
ATOM 4267 C CA . ILE B 1 188 ? -22.531 29.172 23.734 1 31.72 188 ILE B CA 1
ATOM 4268 C C . ILE B 1 188 ? -21.359 28.438 24.375 1 31.72 188 ILE B C 1
ATOM 4270 O O . ILE B 1 188 ? -21.016 28.688 25.531 1 31.72 188 ILE B O 1
ATOM 4274 N N . SER B 1 189 ? -21.297 27.219 24.438 1 33.97 189 SER B N 1
ATOM 4275 C CA . SER B 1 189 ? -20.062 26.609 24.922 1 33.97 189 SER B CA 1
ATOM 4276 C C . SER B 1 189 ? -18.828 27.219 24.25 1 33.97 189 SER B C 1
ATOM 4278 O O . SER B 1 189 ? -18.688 27.141 23.031 1 33.97 189 SER B O 1
ATOM 4280 N N . LYS B 1 190 ? -18.297 28.391 24.703 1 34.84 190 LYS B N 1
ATOM 4281 C CA . LYS B 1 190 ? -17.078 29.156 24.562 1 34.84 190 LYS B CA 1
ATOM 4282 C C . LYS B 1 190 ? -15.867 28.234 24.406 1 34.84 190 LYS B C 1
ATOM 4284 O O . LYS B 1 190 ? -15.398 27.641 25.375 1 34.84 190 LYS B O 1
ATOM 4289 N N . VAL B 1 191 ? -15.656 27.703 23.453 1 36.53 191 VAL B N 1
ATOM 4290 C CA . VAL B 1 191 ? -14.344 27.156 23.141 1 36.53 191 VAL B CA 1
ATOM 4291 C C . VAL B 1 191 ? -13.273 28.219 23.359 1 36.53 191 VAL B C 1
ATOM 4293 O O . VAL B 1 191 ? -13.016 29.047 22.484 1 36.53 191 VAL B O 1
ATOM 4296 N N . GLU B 1 192 ? -13.164 29.016 24.516 1 33.97 192 GLU B N 1
ATOM 4297 C CA . GLU B 1 192 ? -12.102 29.953 24.891 1 33.97 192 GLU B CA 1
ATOM 4298 C C . GLU B 1 192 ? -10.734 29.281 24.812 1 33.97 192 GLU B C 1
ATOM 4300 O O . GLU B 1 192 ? -10.625 28.062 24.984 1 33.97 192 GLU B O 1
ATOM 4305 N N . PRO B 1 193 ? -9.695 29.938 24.328 1 35.91 193 PRO B N 1
ATOM 4306 C CA . PRO B 1 193 ? -8.305 29.469 24.375 1 35.91 193 PRO B CA 1
ATOM 4307 C C . PRO B 1 193 ? -7.973 28.766 25.688 1 35.91 193 PRO B C 1
ATOM 4309 O O . PRO B 1 193 ? -7.004 28 25.75 1 35.91 193 PRO B O 1
ATOM 4312 N N . VAL B 1 194 ? -8.625 29.156 26.812 1 36.59 194 VAL B N 1
ATOM 4313 C CA . VAL B 1 194 ? -8.312 28.641 28.141 1 36.59 194 VAL B CA 1
ATOM 4314 C C . VAL B 1 194 ? -8.688 27.156 28.219 1 36.59 194 VAL B C 1
ATOM 4316 O O . VAL B 1 194 ? -7.988 26.359 28.859 1 36.59 194 VAL B O 1
ATOM 4319 N N . ARG B 1 195 ? -9.789 26.703 27.625 1 40.38 195 ARG B N 1
ATOM 4320 C CA . ARG B 1 195 ? -10.172 25.297 27.688 1 40.38 195 ARG B CA 1
ATOM 4321 C C . ARG B 1 195 ? -9.273 24.438 26.797 1 40.38 195 ARG B C 1
ATOM 4323 O O . ARG B 1 195 ? -9.094 23.25 27.062 1 40.38 195 ARG B O 1
ATOM 4330 N N . LEU B 1 196 ? -8.805 24.953 25.703 1 37.97 196 LEU B N 1
ATOM 4331 C CA . LEU B 1 196 ? -7.758 24.266 24.953 1 37.97 196 LEU B CA 1
ATOM 4332 C C . LEU B 1 196 ? -6.551 24 25.844 1 37.97 196 LEU B C 1
ATOM 4334 O O . LEU B 1 196 ? -5.992 22.891 25.812 1 37.97 196 LEU B O 1
ATOM 4338 N N . LEU B 1 197 ? -6.082 25.109 26.625 1 37 197 LEU B N 1
ATOM 4339 C CA . LEU B 1 197 ? -5.004 24.938 27.594 1 37 197 LEU B CA 1
ATOM 4340 C C . LEU B 1 197 ? -5.414 23.969 28.688 1 37 197 LEU B C 1
ATOM 4342 O O . LEU B 1 197 ? -4.598 23.172 29.172 1 37 197 LEU B O 1
ATOM 4346 N N . GLU B 1 198 ? -6.613 24.016 29.156 1 42.81 198 GLU B N 1
ATOM 4347 C CA . GLU B 1 198 ? -7.102 23.062 30.156 1 42.81 198 GLU B CA 1
ATOM 4348 C C . GLU B 1 198 ? -7.184 21.656 29.594 1 42.81 198 GLU B C 1
ATOM 4350 O O . GLU B 1 198 ? -6.883 20.688 30.297 1 42.81 198 GLU B O 1
ATOM 4355 N N . THR B 1 199 ? -7.621 21.531 28.344 1 41.19 199 THR B N 1
ATOM 4356 C CA . THR B 1 199 ? -7.598 20.234 27.703 1 41.19 199 THR B CA 1
ATOM 4357 C C . THR B 1 199 ? -6.16 19.766 27.469 1 41.19 199 THR B C 1
ATOM 4359 O O . THR B 1 199 ? -5.836 18.594 27.672 1 41.19 199 THR B O 1
ATOM 4362 N N . ILE B 1 200 ? -5.32 20.75 27.062 1 40.12 200 ILE B N 1
ATOM 4363 C CA . ILE B 1 200 ? -3.896 20.438 26.969 1 40.12 200 ILE B CA 1
ATOM 4364 C C . ILE B 1 200 ? -3.34 20.156 28.359 1 40.12 200 ILE B C 1
ATOM 4366 O O . ILE B 1 200 ? -2.576 19.203 28.547 1 40.12 200 ILE B O 1
ATOM 4370 N N . LYS B 1 201 ? -3.576 21.078 29.391 1 40.09 201 LYS B N 1
ATOM 4371 C CA . LYS B 1 201 ? -3.191 20.828 30.766 1 40.09 201 LYS B CA 1
ATOM 4372 C C . LYS B 1 201 ? -3.781 19.516 31.281 1 40.09 201 LYS B C 1
ATOM 4374 O O . LYS B 1 201 ? -3.125 18.781 32.031 1 40.09 201 LYS B O 1
ATOM 4379 N N . ARG B 1 202 ? -5.016 19.234 31 1 39.44 202 ARG B N 1
ATOM 4380 C CA . ARG B 1 202 ? -5.59 17.953 31.391 1 39.44 202 ARG B CA 1
ATOM 4381 C C . ARG B 1 202 ? -4.895 16.797 30.656 1 39.44 202 ARG B C 1
ATOM 4383 O O . ARG B 1 202 ? -4.711 15.727 31.234 1 39.44 202 ARG B O 1
ATOM 4390 N N . ILE B 1 203 ? -4.484 17.094 29.469 1 38.5 203 ILE B N 1
ATOM 4391 C CA . ILE B 1 203 ? -3.678 16.094 28.781 1 38.5 203 ILE B CA 1
ATOM 4392 C C . ILE B 1 203 ? -2.273 16.047 29.375 1 38.5 203 ILE B C 1
ATOM 4394 O O . ILE B 1 203 ? -1.696 14.977 29.562 1 38.5 203 ILE B O 1
ATOM 4398 N N . SER B 1 204 ? -1.569 17.188 29.656 1 34.56 204 SER B N 1
ATOM 4399 C CA . SER B 1 204 ? -0.241 17.203 30.266 1 34.56 204 SER B CA 1
ATOM 4400 C C . SER B 1 204 ? -0.287 16.734 31.719 1 34.56 204 SER B C 1
ATOM 4402 O O . SER B 1 204 ? 0.656 16.109 32.188 1 34.56 204 SER B O 1
ATOM 4404 N N . VAL B 1 205 ? -1.073 17.391 32.656 1 32.41 205 VAL B N 1
ATOM 4405 C CA . VAL B 1 205 ? -1.128 17.031 34.094 1 32.41 205 VAL B CA 1
ATOM 4406 C C . VAL B 1 205 ? -1.741 15.648 34.25 1 32.41 205 VAL B C 1
ATOM 4408 O O . VAL B 1 205 ? -1.943 15.172 35.375 1 32.41 205 VAL B O 1
ATOM 4411 N N . VAL B 1 206 ? -2.488 15.133 33.406 1 32.94 206 VAL B N 1
ATOM 4412 C CA . VAL B 1 206 ? -2.666 13.703 33.656 1 32.94 206 VAL B CA 1
ATOM 4413 C C . VAL B 1 206 ? -1.309 13.047 33.875 1 32.94 206 VAL B C 1
ATOM 4415 O O . VAL B 1 206 ? -0.541 12.852 32.938 1 32.94 206 VAL B O 1
ATOM 4418 N N . THR B 1 207 ? -0.37 13.508 34.781 1 31.33 207 THR B N 1
ATOM 4419 C CA . THR B 1 207 ? 0.694 12.93 35.594 1 31.33 207 THR B CA 1
ATOM 4420 C C . THR B 1 207 ? 0.495 11.422 35.75 1 31.33 207 THR B C 1
ATOM 4422 O O . THR B 1 207 ? -0.633 10.93 35.719 1 31.33 207 THR B O 1
ATOM 4425 N N . LEU B 1 208 ? 1.716 10.617 36.219 1 33.47 208 LEU B N 1
ATOM 4426 C CA . LEU B 1 208 ? 2.066 9.258 36.625 1 33.47 208 LEU B CA 1
ATOM 4427 C C . LEU B 1 208 ? 1.008 8.688 37.562 1 33.47 208 LEU B C 1
ATOM 4429 O O . LEU B 1 208 ? 0.938 7.469 37.75 1 33.47 208 LEU B O 1
ATOM 4433 N N . GLY B 1 209 ? 0.393 9.531 38.438 1 33.53 209 GLY B N 1
ATOM 4434 C CA . GLY B 1 209 ? -0.35 8.883 39.5 1 33.53 209 GLY B CA 1
ATOM 4435 C C . GLY B 1 209 ? -1.582 8.141 39 1 33.53 209 GLY B C 1
ATOM 4436 O O . GLY B 1 209 ? -1.811 6.992 39.375 1 33.53 209 GLY B O 1
ATOM 4437 N N . LYS B 1 210 ? -2.77 8.859 38.812 1 33.19 210 LYS B N 1
ATOM 4438 C CA . LYS B 1 210 ? -3.986 8.102 38.531 1 33.19 210 LYS B CA 1
ATOM 4439 C C . LYS B 1 210 ? -4.059 7.695 37.062 1 33.19 210 LYS B C 1
ATOM 4441 O O . LYS B 1 210 ? -5.031 8.016 36.375 1 33.19 210 LYS B O 1
ATOM 4446 N N . ILE B 1 211 ? -3.068 7.613 36.281 1 35 211 ILE B N 1
ATOM 4447 C CA . ILE B 1 211 ? -2.938 6.895 35.031 1 35 211 ILE B CA 1
ATOM 4448 C C . ILE B 1 211 ? -3.715 5.582 35.094 1 35 211 ILE B C 1
ATOM 4450 O O . ILE B 1 211 ? -3.959 4.938 34.062 1 35 211 ILE B O 1
ATOM 4454 N N . GLY B 1 212 ? -3.867 5.059 36.25 1 35.41 212 GLY B N 1
ATOM 4455 C CA . GLY B 1 212 ? -4.547 3.787 36.438 1 35.41 212 GLY B CA 1
ATOM 4456 C C . GLY B 1 212 ? -5.996 3.814 36 1 35.41 212 GLY B C 1
ATOM 4457 O O . GLY B 1 212 ? -6.512 2.82 35.469 1 35.41 212 GLY B O 1
ATOM 4458 N N . SER B 1 213 ? -6.852 4.715 36.562 1 36.41 213 SER B N 1
ATOM 4459 C CA . SER B 1 213 ? -8.289 4.551 36.406 1 36.41 213 SER B CA 1
ATOM 4460 C C . SER B 1 213 ? -8.758 5.188 35.094 1 36.41 213 SER B C 1
ATOM 4462 O O . SER B 1 213 ? -9.961 5.207 34.812 1 36.41 213 SER B O 1
ATOM 4464 N N . LEU B 1 214 ? -8.133 6.266 34.594 1 36.53 214 LEU B N 1
ATOM 4465 C CA . LEU B 1 214 ? -8.695 6.793 33.375 1 36.53 214 LEU B CA 1
ATOM 4466 C C . LEU B 1 214 ? -8.688 5.73 32.281 1 36.53 214 LEU B C 1
ATOM 4468 O O . LEU B 1 214 ? -7.684 5.047 32.062 1 36.53 214 LEU B O 1
ATOM 4472 N N . ASN B 1 215 ? -9.742 5.07 31.938 1 38.66 215 ASN B N 1
ATOM 4473 C CA . ASN B 1 215 ? -9.969 4.203 30.797 1 38.66 215 ASN B CA 1
ATOM 4474 C C . ASN B 1 215 ? -9.234 4.711 29.547 1 38.66 215 ASN B C 1
ATOM 4476 O O . ASN B 1 215 ? -9.828 5.387 28.703 1 38.66 215 ASN B O 1
ATOM 4480 N N . LEU B 1 216 ? -8.094 5.309 29.625 1 41.5 216 LEU B N 1
ATOM 4481 C CA . LEU B 1 216 ? -7.164 5.719 28.578 1 41.5 216 LEU B CA 1
ATOM 4482 C C . LEU B 1 216 ? -7.383 4.902 27.297 1 41.5 216 LEU B C 1
ATOM 4484 O O . LEU B 1 216 ? -7.051 5.352 26.203 1 41.5 216 LEU B O 1
ATOM 4488 N N . GLN B 1 217 ? -7.754 3.652 27.469 1 45.59 217 GLN B N 1
ATOM 4489 C CA . GLN B 1 217 ? -8.008 2.803 26.312 1 45.59 217 GLN B CA 1
ATOM 4490 C C . GLN B 1 217 ? -9.07 3.414 25.391 1 45.59 217 GLN B C 1
ATOM 4492 O O . GLN B 1 217 ? -9.023 3.248 24.172 1 45.59 217 GLN B O 1
ATOM 4497 N N . HIS B 1 218 ? -10.016 4.188 26.078 1 49.16 218 HIS B N 1
ATOM 4498 C CA . HIS B 1 218 ? -11.086 4.754 25.266 1 49.16 218 HIS B CA 1
ATOM 4499 C C . HIS B 1 218 ? -10.633 6.035 24.578 1 49.16 218 HIS B C 1
ATOM 4501 O O . HIS B 1 218 ? -11.312 6.531 23.672 1 49.16 218 HIS B O 1
ATOM 4507 N N . LEU B 1 219 ? -9.406 6.59 24.984 1 53.88 219 LEU B N 1
ATOM 4508 C CA . LEU B 1 219 ? -9.102 7.918 24.453 1 53.88 219 LEU B CA 1
ATOM 4509 C C . LEU B 1 219 ? -8.062 7.832 23.344 1 53.88 219 LEU B C 1
ATOM 4511 O O . LEU B 1 219 ? -7.945 8.75 22.531 1 53.88 219 LEU B O 1
ATOM 4515 N N . LEU B 1 220 ? -7.402 6.699 23.188 1 72.94 220 LEU B N 1
ATOM 4516 C CA . LEU B 1 220 ? -6.34 6.758 22.188 1 72.94 220 LEU B CA 1
ATOM 4517 C C . LEU B 1 220 ? -6.781 6.109 20.891 1 72.94 220 LEU B C 1
ATOM 4519 O O . LEU B 1 220 ? -7.254 4.969 20.875 1 72.94 220 LEU B O 1
ATOM 4523 N N . ALA B 1 221 ? -6.699 7 19.891 1 82.75 221 ALA B N 1
ATOM 4524 C CA . ALA B 1 221 ? -6.949 6.457 18.562 1 82.75 221 ALA B CA 1
ATOM 4525 C C . ALA B 1 221 ? -5.996 5.309 18.25 1 82.75 221 ALA B C 1
ATOM 4527 O O . ALA B 1 221 ? -4.867 5.277 18.75 1 82.75 221 ALA B O 1
ATOM 4528 N N . PRO B 1 222 ? -6.418 4.293 17.609 1 88.19 222 PRO B N 1
ATOM 4529 C CA . PRO B 1 222 ? -5.559 3.16 17.25 1 88.19 222 PRO B CA 1
ATOM 4530 C C . PRO B 1 222 ? -4.203 3.594 16.703 1 88.19 222 PRO B C 1
ATOM 4532 O O . PRO B 1 222 ? -3.18 2.982 17.016 1 88.19 222 PRO B O 1
ATOM 4535 N N . SER B 1 223 ? -4.211 4.613 15.922 1 86 223 SER B N 1
ATOM 4536 C CA . SER B 1 223 ? -2.965 5.094 15.336 1 86 223 SER B CA 1
ATOM 4537 C C . SER B 1 223 ? -2.02 5.633 16.406 1 86 223 SER B C 1
ATOM 4539 O O . SER B 1 223 ? -0.798 5.523 16.281 1 86 223 SER B O 1
ATOM 4541 N N . THR B 1 224 ? -2.602 6.227 17.391 1 83.12 224 THR B N 1
ATOM 4542 C CA . THR B 1 224 ? -1.784 6.668 18.516 1 83.12 224 THR B CA 1
ATOM 4543 C C . THR B 1 224 ? -1.139 5.477 19.219 1 83.12 224 THR B C 1
ATOM 4545 O O . THR B 1 224 ? 0.045 5.516 19.562 1 83.12 224 THR B O 1
ATOM 4548 N N . ILE B 1 225 ? -1.897 4.449 19.406 1 86.62 225 ILE B N 1
ATOM 4549 C CA . ILE B 1 225 ? -1.376 3.227 20 1 86.62 225 ILE B CA 1
ATOM 4550 C C . ILE B 1 225 ? -0.265 2.652 19.125 1 86.62 225 ILE B C 1
ATOM 4552 O O . ILE B 1 225 ? 0.795 2.271 19.625 1 86.62 225 ILE B O 1
ATOM 4556 N N . GLY B 1 226 ? -0.5 2.586 17.828 1 88.81 226 GLY B N 1
ATOM 4557 C CA . GLY B 1 226 ? 0.531 2.145 16.906 1 88.81 226 GLY B CA 1
ATOM 4558 C C . GLY B 1 226 ? 1.806 2.963 17 1 88.81 226 GLY B C 1
ATOM 4559 O O . GLY B 1 226 ? 2.906 2.408 16.984 1 88.81 226 GLY B O 1
ATOM 4560 N N . SER B 1 227 ? 1.61 4.25 17.156 1 83.5 227 SER B N 1
ATOM 4561 C CA . SER B 1 227 ? 2.76 5.145 17.25 1 83.5 227 SER B CA 1
ATOM 4562 C C . SER B 1 227 ? 3.541 4.898 18.547 1 83.5 227 SER B C 1
ATOM 4564 O O . SER B 1 227 ? 4.773 4.918 18.531 1 83.5 227 SER B O 1
ATOM 4566 N N . ILE B 1 228 ? 2.83 4.727 19.562 1 83.44 228 ILE B N 1
ATOM 4567 C CA . ILE B 1 228 ? 3.471 4.48 20.844 1 83.44 228 ILE B CA 1
ATOM 4568 C C . ILE B 1 228 ? 4.254 3.17 20.797 1 83.44 228 ILE B C 1
ATOM 4570 O O . ILE B 1 228 ? 5.414 3.113 21.203 1 83.44 228 ILE B O 1
ATOM 4574 N N . ILE B 1 229 ? 3.67 2.143 20.281 1 90.88 229 IL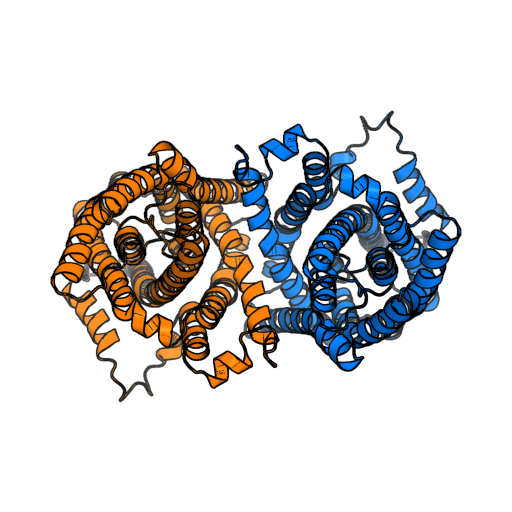E B N 1
ATOM 4575 C CA . ILE B 1 229 ? 4.34 0.854 20.156 1 90.88 229 ILE B CA 1
ATOM 4576 C C . ILE B 1 229 ? 5.578 0.999 19.266 1 90.88 229 ILE B C 1
ATOM 4578 O O . ILE B 1 229 ? 6.66 0.521 19.625 1 90.88 229 ILE B O 1
ATOM 4582 N N . GLY B 1 230 ? 5.418 1.635 18.125 1 88.75 230 GLY B N 1
ATOM 4583 C CA . GLY B 1 230 ? 6.551 1.866 17.25 1 88.75 230 GLY B CA 1
ATOM 4584 C C . GLY B 1 230 ? 7.672 2.648 17.906 1 88.75 230 GLY B C 1
ATOM 4585 O O . GLY B 1 230 ? 8.844 2.332 17.719 1 88.75 230 GLY B O 1
ATOM 4586 N N . PHE B 1 231 ? 7.289 3.648 18.656 1 81.94 231 PHE B N 1
ATOM 4587 C CA . PHE B 1 231 ? 8.258 4.469 19.375 1 81.94 231 PHE B CA 1
ATOM 4588 C C . PHE B 1 231 ? 9.039 3.631 20.375 1 81.94 231 PHE B C 1
ATOM 4590 O O . PHE B 1 231 ? 10.266 3.721 20.453 1 81.94 231 PHE B O 1
ATOM 4597 N N . VAL B 1 232 ? 8.328 2.844 21.125 1 88.88 232 VAL B N 1
ATOM 4598 C CA . VAL B 1 232 ? 8.945 1.997 22.141 1 88.88 232 VAL B CA 1
ATOM 4599 C C . VAL B 1 232 ? 9.891 1.001 21.469 1 88.88 232 VAL B C 1
ATOM 4601 O O . VAL B 1 232 ? 11.023 0.81 21.922 1 88.88 232 VAL B O 1
ATOM 4604 N N . VAL B 1 233 ? 9.492 0.424 20.438 1 92.06 233 VAL B N 1
ATOM 4605 C CA . VAL B 1 233 ? 10.32 -0.528 19.703 1 92.06 233 VAL B CA 1
ATOM 4606 C C . VAL B 1 233 ? 11.562 0.18 19.156 1 92.06 233 VAL B C 1
ATOM 4608 O O . VAL B 1 233 ? 12.656 -0.385 19.156 1 92.06 233 VAL B O 1
ATOM 4611 N N . GLY B 1 234 ? 11.391 1.376 18.688 1 86.75 234 GLY B N 1
ATOM 4612 C CA . GLY B 1 234 ? 12.492 2.135 18.109 1 86.75 234 GLY B CA 1
ATOM 4613 C C . GLY B 1 234 ? 13.516 2.562 19.141 1 86.75 234 GLY B C 1
ATOM 4614 O O . GLY B 1 234 ? 14.719 2.533 18.875 1 86.75 234 GLY B O 1
ATOM 4615 N N . VAL B 1 235 ? 13.117 2.885 20.359 1 84.75 235 VAL B N 1
ATOM 4616 C CA . VAL B 1 235 ? 14.008 3.504 21.328 1 84.75 235 VAL B CA 1
ATOM 4617 C C . VAL B 1 235 ? 14.578 2.436 22.25 1 84.75 235 VAL B C 1
ATOM 4619 O O . VAL B 1 235 ? 15.664 2.607 22.812 1 84.75 235 VAL B O 1
ATOM 4622 N N . VAL B 1 236 ? 13.859 1.328 22.484 1 91.19 236 VAL B N 1
ATOM 4623 C CA . VAL B 1 236 ? 14.352 0.25 23.328 1 91.19 236 VAL B CA 1
ATOM 4624 C C . VAL B 1 236 ? 15.242 -0.683 22.516 1 91.19 236 VAL B C 1
ATOM 4626 O O . VAL B 1 236 ? 14.766 -1.416 21.656 1 91.19 236 VAL B O 1
ATOM 4629 N N . PRO B 1 237 ? 16.5 -0.733 22.828 1 88.81 237 PRO B N 1
ATOM 4630 C CA . PRO B 1 237 ? 17.469 -1.459 22.016 1 88.81 237 PRO B CA 1
ATOM 4631 C C . PRO B 1 237 ? 17.141 -2.939 21.859 1 88.81 237 PRO B C 1
ATOM 4633 O O . PRO B 1 237 ? 17.281 -3.502 20.781 1 88.81 237 PRO B O 1
ATOM 4636 N N . LEU B 1 238 ? 16.703 -3.547 22.891 1 91.44 238 LEU B N 1
ATOM 4637 C CA . LEU B 1 238 ? 16.391 -4.969 22.828 1 91.44 238 LEU B CA 1
ATOM 4638 C C . LEU B 1 238 ? 15.266 -5.242 21.844 1 91.44 238 LEU B C 1
ATOM 4640 O O . LEU B 1 238 ? 15.352 -6.172 21.031 1 91.44 238 LEU B O 1
ATOM 4644 N N . LEU B 1 239 ? 14.242 -4.465 21.922 1 93.38 239 LEU B N 1
ATOM 4645 C CA . LEU B 1 239 ? 13.102 -4.641 21.031 1 93.38 239 LEU B CA 1
ATOM 4646 C C . LEU B 1 239 ? 13.484 -4.297 19.594 1 93.38 239 LEU B C 1
ATOM 4648 O O . LEU B 1 239 ? 13.047 -4.961 18.656 1 93.38 239 LEU B O 1
ATOM 4652 N N . ASN B 1 240 ? 14.195 -3.27 19.5 1 91.06 240 ASN B N 1
ATOM 4653 C CA . ASN B 1 240 ? 14.656 -2.855 18.172 1 91.06 240 ASN B CA 1
ATOM 4654 C C . ASN B 1 240 ? 15.453 -3.959 17.484 1 91.06 240 ASN B C 1
ATOM 4656 O O . ASN B 1 240 ? 15.234 -4.25 16.312 1 91.06 240 ASN B O 1
ATOM 4660 N N . GLN B 1 241 ? 16.328 -4.605 18.25 1 89.62 241 GLN B N 1
ATOM 4661 C CA . GLN B 1 241 ? 17.172 -5.668 17.703 1 89.62 241 GLN B CA 1
ATOM 4662 C C . GLN B 1 241 ? 16.344 -6.906 17.375 1 89.62 241 GLN B C 1
ATOM 4664 O O . GLN B 1 241 ? 16.672 -7.648 16.438 1 89.62 241 GLN B O 1
ATOM 4669 N N . LEU B 1 242 ? 15.312 -7.062 18.109 1 91.94 242 LEU B N 1
ATOM 4670 C CA . LEU B 1 242 ? 14.484 -8.25 17.938 1 91.94 242 LEU B CA 1
ATOM 4671 C C . LEU B 1 242 ? 13.57 -8.109 16.734 1 91.94 242 LEU B C 1
ATOM 4673 O O . LEU B 1 242 ? 13.227 -9.102 16.094 1 91.94 242 LEU B O 1
ATOM 4677 N N . LEU B 1 243 ? 13.211 -6.914 16.375 1 92.69 243 LEU B N 1
ATOM 4678 C CA . LEU B 1 243 ? 12.133 -6.742 15.414 1 92.69 243 LEU B CA 1
ATOM 4679 C C . LEU B 1 243 ? 12.648 -6.074 14.141 1 92.69 243 LEU B C 1
ATOM 4681 O O . LEU B 1 243 ? 12.078 -6.262 13.062 1 92.69 243 LEU B O 1
ATOM 4685 N N . ILE B 1 244 ? 13.625 -5.281 14.312 1 89.25 244 ILE B N 1
ATOM 4686 C CA . ILE B 1 244 ? 14.062 -4.441 13.203 1 89.25 244 ILE B CA 1
ATOM 4687 C C . ILE B 1 244 ? 15.398 -4.945 12.664 1 89.25 244 ILE B C 1
ATOM 4689 O O . ILE B 1 244 ? 16.297 -5.285 13.438 1 89.25 244 ILE B O 1
ATOM 4693 N N . GLY B 1 245 ? 15.508 -4.922 11.305 1 82.5 245 GLY B N 1
ATOM 4694 C CA . GLY B 1 245 ? 16.734 -5.371 10.664 1 82.5 245 GLY B CA 1
ATOM 4695 C C . GLY B 1 245 ? 16.562 -6.668 9.891 1 82.5 245 GLY B C 1
ATOM 4696 O O . GLY B 1 245 ? 15.609 -7.41 10.125 1 82.5 245 GLY B O 1
ATOM 4697 N N . ARG B 1 246 ? 17.438 -7.016 9.094 1 73.12 246 ARG B N 1
ATOM 4698 C CA . ARG B 1 246 ? 17.344 -8.18 8.211 1 73.12 246 ARG B CA 1
ATOM 4699 C C . ARG B 1 246 ? 17.578 -9.469 8.984 1 73.12 246 ARG B C 1
ATOM 4701 O O . ARG B 1 246 ? 17.031 -10.516 8.625 1 73.12 246 ARG B O 1
ATOM 4708 N N . SER B 1 247 ? 18.312 -9.359 10.008 1 76.69 247 SER B N 1
ATOM 4709 C CA . SER B 1 247 ? 18.672 -10.562 10.758 1 76.69 247 SER B CA 1
ATOM 4710 C C . SER B 1 247 ? 17.828 -10.688 12.023 1 76.69 247 SER B C 1
ATOM 4712 O O . SER B 1 247 ? 18.047 -11.594 12.836 1 76.69 247 SER B O 1
ATOM 4714 N N . ALA B 1 248 ? 16.922 -9.797 12.195 1 86.94 248 ALA B N 1
ATOM 4715 C CA . ALA B 1 248 ? 16.109 -9.828 13.406 1 86.94 248 ALA B CA 1
ATOM 4716 C C . ALA B 1 248 ? 15.211 -11.062 13.438 1 86.94 248 ALA B C 1
ATOM 4718 O O . ALA B 1 248 ? 14.539 -11.375 12.453 1 86.94 248 ALA B O 1
ATOM 4719 N N . PRO B 1 249 ? 15.195 -11.766 14.547 1 85.12 249 PRO B N 1
ATOM 4720 C CA . PRO B 1 249 ? 14.453 -13.023 14.625 1 85.12 249 PRO B CA 1
ATOM 4721 C C . PRO B 1 249 ? 12.938 -12.828 14.5 1 85.12 249 PRO B C 1
ATOM 4723 O O . PRO B 1 249 ? 12.242 -13.719 14 1 85.12 249 PRO B O 1
ATOM 4726 N N . LEU B 1 250 ? 12.43 -11.703 15.008 1 91.38 250 LEU B N 1
ATOM 4727 C CA . LEU B 1 250 ? 10.992 -11.461 14.953 1 91.38 250 LEU B CA 1
ATOM 4728 C C . LEU B 1 250 ? 10.664 -10.391 13.914 1 91.38 250 LEU B C 1
ATOM 4730 O O . LEU B 1 250 ? 9.688 -9.648 14.078 1 91.38 250 LEU B O 1
ATOM 4734 N N . ARG B 1 251 ? 11.422 -10.312 12.898 1 90.44 251 ARG B N 1
ATOM 4735 C CA . ARG B 1 251 ? 11.266 -9.312 11.852 1 90.44 251 ARG B CA 1
ATOM 4736 C C . ARG B 1 251 ? 9.922 -9.445 11.156 1 90.44 251 ARG B C 1
ATOM 4738 O O . ARG B 1 251 ? 9.398 -8.477 10.602 1 90.44 251 ARG B O 1
ATOM 4745 N N . VAL B 1 252 ? 9.352 -10.633 11.25 1 88 252 VAL B N 1
ATOM 4746 C CA . VAL B 1 252 ? 8.102 -10.922 10.562 1 88 252 VAL B CA 1
ATOM 4747 C C . VAL B 1 252 ? 7.004 -9.992 11.07 1 88 252 VAL B C 1
ATOM 4749 O O . VAL B 1 252 ? 6.129 -9.57 10.312 1 88 252 VAL B O 1
ATOM 4752 N N . VAL B 1 253 ? 7.023 -9.688 12.297 1 92.62 253 VAL B N 1
ATOM 4753 C CA . VAL B 1 253 ? 6.02 -8.82 12.906 1 92.62 253 VAL B CA 1
ATOM 4754 C C . VAL B 1 253 ? 6.125 -7.418 12.312 1 92.62 253 VAL B C 1
ATOM 4756 O O . VAL B 1 253 ? 5.117 -6.836 11.898 1 92.62 253 VAL B O 1
ATOM 4759 N N . TYR B 1 254 ? 7.336 -6.91 12.211 1 92.31 254 TYR B N 1
ATOM 4760 C CA . TYR B 1 254 ? 7.574 -5.605 11.602 1 92.31 254 TYR B CA 1
ATOM 4761 C C . TYR B 1 254 ? 7.172 -5.605 10.133 1 92.31 254 TYR B C 1
ATOM 4763 O O . TYR B 1 254 ? 6.488 -4.688 9.672 1 92.31 254 TYR B O 1
ATOM 4771 N N . SER B 1 255 ? 7.613 -6.605 9.508 1 88.94 255 SER B N 1
ATOM 4772 C CA . SER B 1 255 ? 7.371 -6.684 8.07 1 88.94 255 SER B CA 1
ATOM 4773 C C . SER B 1 255 ? 5.875 -6.746 7.766 1 88.94 255 SER B C 1
ATOM 4775 O O . SER B 1 255 ? 5.414 -6.168 6.781 1 88.94 255 SER B O 1
ATOM 4777 N N . THR B 1 256 ? 5.184 -7.457 8.555 1 92 256 THR B N 1
ATOM 4778 C CA . THR B 1 256 ? 3.736 -7.547 8.398 1 92 256 THR B CA 1
ATOM 4779 C C . THR B 1 256 ? 3.084 -6.18 8.586 1 92 256 THR B C 1
ATOM 4781 O O . THR B 1 256 ? 2.229 -5.777 7.797 1 92 256 THR B O 1
ATOM 4784 N N . ALA B 1 257 ? 3.486 -5.52 9.602 1 94.12 257 ALA B N 1
ATOM 4785 C CA . ALA B 1 257 ? 2.961 -4.18 9.859 1 94.12 257 ALA B CA 1
ATOM 4786 C C . ALA B 1 257 ? 3.309 -3.225 8.719 1 94.12 257 ALA B C 1
ATOM 4788 O O . ALA B 1 257 ? 2.488 -2.389 8.336 1 94.12 257 ALA B O 1
ATOM 4789 N N . ASP B 1 258 ? 4.473 -3.359 8.266 1 90.69 258 ASP B N 1
ATOM 4790 C CA . ASP B 1 258 ? 4.945 -2.516 7.172 1 90.69 258 ASP B CA 1
ATOM 4791 C C . ASP B 1 258 ? 4.105 -2.721 5.914 1 90.69 258 ASP B C 1
ATOM 4793 O O . ASP B 1 258 ? 3.721 -1.752 5.254 1 90.69 258 ASP B O 1
ATOM 4797 N N . ILE B 1 259 ? 3.807 -3.938 5.594 1 90.5 259 ILE B N 1
ATOM 4798 C CA . ILE B 1 259 ? 3.004 -4.27 4.422 1 90.5 259 ILE B CA 1
ATOM 4799 C C . ILE B 1 259 ? 1.594 -3.707 4.586 1 90.5 259 ILE B C 1
ATOM 4801 O O . ILE B 1 259 ? 1.058 -3.078 3.672 1 90.5 259 ILE B O 1
ATOM 4805 N N . LEU B 1 260 ? 1.02 -3.898 5.727 1 94.88 260 LEU B N 1
ATOM 4806 C CA . LEU B 1 260 ? -0.315 -3.369 5.984 1 94.88 260 LEU B CA 1
ATOM 4807 C C . LEU B 1 260 ? -0.331 -1.85 5.863 1 94.88 260 LEU B C 1
ATOM 4809 O O . LEU B 1 260 ? -1.284 -1.274 5.336 1 94.88 260 LEU B O 1
ATOM 4813 N N . GLY B 1 261 ? 0.69 -1.221 6.336 1 93.25 261 GLY B N 1
ATOM 4814 C CA . GLY B 1 261 ? 0.788 0.23 6.305 1 93.25 261 GLY B CA 1
ATOM 4815 C C . GLY B 1 261 ? 0.821 0.794 4.895 1 93.25 261 GLY B C 1
ATOM 4816 O O . GLY B 1 261 ? 0.425 1.94 4.672 1 93.25 261 GLY B O 1
ATOM 4817 N N . GLU B 1 262 ? 1.27 0.03 3.926 1 90.12 262 GLU B N 1
ATOM 4818 C CA . GLU B 1 262 ? 1.396 0.475 2.543 1 90.12 262 GLU B CA 1
ATOM 4819 C C . GLU B 1 262 ? 0.033 0.804 1.94 1 90.12 262 GLU B C 1
ATOM 4821 O O . GLU B 1 262 ? -0.058 1.566 0.976 1 90.12 262 GLU B O 1
ATOM 4826 N N . ALA B 1 263 ? -0.986 0.309 2.557 1 94.5 263 ALA B N 1
ATOM 4827 C CA . ALA B 1 263 ? -2.326 0.511 2.014 1 94.5 263 ALA B CA 1
ATOM 4828 C C . ALA B 1 263 ? -2.896 1.858 2.449 1 94.5 263 ALA B C 1
ATOM 4830 O O . ALA B 1 263 ? -3.906 2.316 1.908 1 94.5 263 ALA B O 1
ATOM 4831 N N . THR B 1 264 ? -2.264 2.539 3.367 1 92.19 264 THR B N 1
ATOM 4832 C CA . THR B 1 264 ? -2.82 3.742 3.977 1 92.19 264 THR B CA 1
ATOM 4833 C C . THR B 1 264 ? -2.949 4.859 2.945 1 92.19 264 THR B C 1
ATOM 4835 O O . THR B 1 264 ? -4.043 5.383 2.723 1 92.19 264 THR B O 1
ATOM 4838 N N . VAL B 1 265 ? -1.89 5.172 2.248 1 89.75 265 VAL B N 1
ATOM 4839 C CA . VAL B 1 265 ? -1.829 6.348 1.388 1 89.75 265 VAL B CA 1
ATOM 4840 C C . VAL B 1 265 ? -2.807 6.188 0.225 1 89.75 265 VAL B C 1
ATOM 4842 O O . VAL B 1 265 ? -3.637 7.066 -0.02 1 89.75 265 VAL B O 1
ATOM 4845 N N . PRO B 1 266 ? -2.781 5.043 -0.466 1 93 266 PRO B N 1
ATOM 4846 C CA . PRO B 1 266 ? -3.732 4.906 -1.573 1 93 266 PRO B CA 1
ATOM 4847 C C . PRO B 1 266 ? -5.188 4.938 -1.109 1 93 266 PRO B C 1
ATOM 4849 O O . PRO B 1 266 ? -6.027 5.578 -1.747 1 93 266 PRO B O 1
ATOM 4852 N N . CYS B 1 267 ? -5.496 4.324 -0.009 1 94.69 267 CYS B N 1
ATOM 4853 C CA . CYS B 1 267 ? -6.879 4.242 0.447 1 94.69 267 CYS B CA 1
ATOM 4854 C C . CYS B 1 267 ? -7.367 5.598 0.941 1 94.69 267 CYS B C 1
ATOM 4856 O O . CYS B 1 267 ? -8.477 6.023 0.604 1 94.69 267 CYS B O 1
ATOM 4858 N N . VAL B 1 268 ? -6.555 6.336 1.726 1 92.19 268 VAL B N 1
ATOM 4859 C CA . VAL B 1 268 ? -6.965 7.625 2.277 1 92.19 268 VAL B CA 1
ATOM 4860 C C . VAL B 1 268 ? -7.207 8.617 1.144 1 92.19 268 VAL B C 1
ATOM 4862 O O . VAL B 1 268 ? -8.203 9.352 1.154 1 92.19 268 VAL B O 1
ATOM 4865 N N . THR B 1 269 ? -6.34 8.664 0.162 1 91.81 269 THR B N 1
ATOM 4866 C CA . THR B 1 269 ? -6.445 9.625 -0.928 1 91.81 269 THR B CA 1
ATOM 4867 C C . THR B 1 269 ? -7.66 9.328 -1.798 1 91.81 269 THR B C 1
ATOM 4869 O O . THR B 1 269 ? -8.336 10.242 -2.273 1 91.81 269 THR B O 1
ATOM 4872 N N . LEU B 1 270 ? -7.945 8.055 -1.992 1 94.19 270 LEU B N 1
ATOM 4873 C CA . LEU B 1 270 ? -9.133 7.676 -2.75 1 94.19 270 LEU B CA 1
ATOM 4874 C C . LEU B 1 270 ? -10.398 8.094 -2.016 1 94.19 270 LEU B C 1
ATOM 4876 O O . LEU B 1 270 ? -11.359 8.562 -2.637 1 94.19 270 LEU B O 1
ATOM 4880 N N . ILE B 1 271 ? -10.43 7.945 -0.708 1 94 271 ILE B N 1
ATOM 4881 C CA . ILE B 1 271 ? -11.586 8.297 0.103 1 94 271 ILE B CA 1
ATOM 4882 C C . ILE B 1 271 ? -11.828 9.797 0.041 1 94 271 ILE B C 1
ATOM 4884 O O . ILE B 1 271 ? -12.961 10.242 -0.163 1 94 271 ILE B O 1
ATOM 4888 N N . VAL B 1 272 ? -10.75 10.547 0.206 1 91.31 272 VAL B N 1
ATOM 4889 C CA . VAL B 1 272 ? -10.859 12 0.135 1 91.31 272 VAL B CA 1
ATOM 4890 C C . VAL B 1 272 ? -11.391 12.406 -1.237 1 91.31 272 VAL B C 1
ATOM 4892 O O . VAL B 1 272 ? -12.266 13.266 -1.339 1 91.31 272 VAL B O 1
ATOM 4895 N N . GLY B 1 273 ? -10.891 11.812 -2.287 1 93.75 273 GLY B N 1
ATOM 4896 C CA . GLY B 1 273 ? -11.367 12.078 -3.635 1 93.75 273 GLY B CA 1
ATOM 4897 C C . GLY B 1 273 ? -12.828 11.703 -3.832 1 93.75 273 GLY B C 1
ATOM 4898 O O . GLY B 1 273 ? -13.57 12.438 -4.484 1 93.75 273 GLY B O 1
ATOM 4899 N N . ALA B 1 274 ? -13.164 10.602 -3.299 1 94.38 274 ALA B N 1
ATOM 4900 C CA . ALA B 1 274 ? -14.547 10.141 -3.424 1 94.38 274 ALA B CA 1
ATOM 4901 C C . ALA B 1 274 ? -15.508 11.102 -2.74 1 94.38 274 ALA B C 1
ATOM 4903 O O . ALA B 1 274 ? -16.609 11.336 -3.232 1 94.38 274 ALA B O 1
ATOM 4904 N N . ASN B 1 275 ? -15.125 11.648 -1.636 1 91.62 275 ASN B N 1
ATOM 4905 C CA . ASN B 1 275 ? -15.969 12.57 -0.885 1 91.62 275 ASN B CA 1
ATOM 4906 C C . ASN B 1 275 ? -16.078 13.922 -1.586 1 91.62 275 ASN B C 1
ATOM 4908 O O . ASN B 1 275 ? -16.984 14.711 -1.291 1 91.62 275 ASN B O 1
ATOM 4912 N N . LEU B 1 276 ? -15.133 14.164 -2.434 1 89.75 276 LEU B N 1
ATOM 4913 C CA . LEU B 1 276 ? -15.117 15.43 -3.168 1 89.75 276 LEU B CA 1
ATOM 4914 C C . LEU B 1 276 ? -16.344 15.547 -4.062 1 89.75 276 LEU B C 1
ATOM 4916 O O . LEU B 1 276 ? -16.812 16.656 -4.332 1 89.75 276 LEU B O 1
ATOM 4920 N N . LEU B 1 277 ? -16.812 14.391 -4.539 1 86.38 277 LEU B N 1
ATOM 4921 C CA . LEU B 1 277 ? -18 14.406 -5.379 1 86.38 277 LEU B CA 1
ATOM 4922 C C . LEU B 1 277 ? -19.156 15.117 -4.68 1 86.38 277 LEU B C 1
ATOM 4924 O O . LEU B 1 277 ? -19.797 15.992 -5.266 1 86.38 277 LEU B O 1
ATOM 4928 N N . ARG B 1 278 ? -19.391 14.758 -3.467 1 83.44 278 ARG B N 1
ATOM 4929 C CA . ARG B 1 278 ? -20.422 15.422 -2.676 1 83.44 278 ARG B CA 1
ATOM 4930 C C . ARG B 1 278 ? -20.031 16.875 -2.385 1 83.44 278 ARG B C 1
ATOM 4932 O O . ARG B 1 278 ? -20.906 17.734 -2.273 1 83.44 278 ARG B O 1
ATOM 4939 N N . GLY B 1 279 ? -18.828 17.125 -2.252 1 80.12 279 GLY B N 1
ATOM 4940 C CA . GLY B 1 279 ? -18.344 18.469 -1.975 1 80.12 279 GLY B CA 1
ATOM 4941 C C . GLY B 1 279 ? -18.594 19.438 -3.111 1 80.12 279 GLY B C 1
ATOM 4942 O O . GLY B 1 279 ? -19 20.578 -2.881 1 80.12 279 GLY B O 1
ATOM 4943 N N . ILE B 1 280 ? -18.359 19.016 -4.227 1 78 280 ILE B N 1
ATOM 4944 C CA . ILE B 1 280 ? -18.562 19.859 -5.402 1 78 280 ILE B CA 1
ATOM 4945 C C . ILE B 1 280 ? -20.047 20.094 -5.629 1 78 280 ILE B C 1
ATOM 4947 O O . ILE B 1 280 ? -20.453 21.203 -6.023 1 78 280 ILE B O 1
ATOM 4951 N N . ARG B 1 281 ? -20.812 19.094 -5.297 1 73.19 281 ARG B N 1
ATOM 4952 C CA . ARG B 1 281 ? -22.234 19.188 -5.555 1 73.19 281 ARG B CA 1
ATOM 4953 C C . ARG B 1 281 ? -22.938 19.953 -4.438 1 73.19 281 ARG B C 1
ATOM 4955 O O . ARG B 1 281 ? -23.906 20.688 -4.688 1 73.19 281 ARG B O 1
ATOM 4962 N N . ARG B 1 282 ? -22.438 19.734 -3.18 1 68 282 ARG B N 1
ATOM 4963 C CA . ARG B 1 282 ? -23.25 20.219 -2.074 1 68 282 ARG B CA 1
ATOM 4964 C C . ARG B 1 282 ? -22.406 20.922 -1.029 1 68 282 ARG B C 1
ATOM 4966 O O . ARG B 1 282 ? -22.875 21.219 0.072 1 68 282 ARG B O 1
ATOM 4973 N N . SER B 1 283 ? -21.203 21.109 -1.412 1 64.62 283 SER B N 1
ATOM 4974 C CA . SER B 1 283 ? -20.406 21.594 -0.281 1 64.62 283 SER B CA 1
ATOM 4975 C C . SER B 1 283 ? -20.906 22.953 0.205 1 64.62 283 SER B C 1
ATOM 4977 O O . SER B 1 283 ? -21.188 23.844 -0.602 1 64.62 283 SER B O 1
ATOM 4979 N N . GLY B 1 284 ? -21.25 22.969 1.438 1 72 284 GLY B N 1
ATOM 4980 C CA . GLY B 1 284 ? -21.703 24.172 2.129 1 72 284 GLY B CA 1
ATOM 4981 C C . GLY B 1 284 ? -20.578 25 2.695 1 72 284 GLY B C 1
ATOM 4982 O O . GLY B 1 284 ? -20.812 25.969 3.432 1 72 284 GLY B O 1
ATOM 4983 N N . ILE B 1 285 ? -19.344 24.609 2.25 1 83.88 285 ILE B N 1
ATOM 4984 C CA . ILE B 1 285 ? -18.297 25.375 2.893 1 83.88 285 ILE B CA 1
ATOM 4985 C C . ILE B 1 285 ? -18.094 26.703 2.148 1 83.88 285 ILE B C 1
ATOM 4987 O O . ILE B 1 285 ? -18.109 26.734 0.917 1 83.88 285 ILE B O 1
ATOM 4991 N N . ARG B 1 286 ? -17.969 27.734 2.875 1 89.75 286 ARG B N 1
ATOM 4992 C CA . ARG B 1 286 ? -17.766 29.062 2.324 1 89.75 286 ARG B CA 1
ATOM 4993 C C . ARG B 1 286 ? -16.359 29.234 1.759 1 89.75 286 ARG B C 1
ATOM 4995 O O . ARG B 1 286 ? -15.398 28.734 2.334 1 89.75 286 ARG B O 1
ATOM 5002 N N . ALA B 1 287 ? -16.281 29.938 0.7 1 93 287 ALA B N 1
ATOM 5003 C CA . ALA B 1 287 ? -14.992 30.203 0.05 1 93 287 ALA B CA 1
ATOM 5004 C C . ALA B 1 287 ? -14.047 30.953 0.982 1 93 287 ALA B C 1
ATOM 5006 O O . ALA B 1 287 ? -12.836 30.75 0.942 1 93 287 ALA B O 1
ATOM 5007 N N . SER B 1 288 ? -14.594 31.766 1.81 1 95.06 288 SER B N 1
ATOM 5008 C CA . SER B 1 288 ? -13.789 32.562 2.734 1 95.06 288 SER B CA 1
ATOM 5009 C C . SER B 1 288 ? -13.039 31.656 3.713 1 95.06 288 SER B C 1
ATOM 5011 O O . SER B 1 288 ? -11.906 31.969 4.102 1 95.06 288 SER B O 1
ATOM 5013 N N . VAL B 1 289 ? -13.672 30.578 4.098 1 95.88 289 VAL B N 1
ATOM 5014 C CA . VAL B 1 289 ? -13.039 29.641 5.02 1 95.88 289 VAL B CA 1
ATOM 5015 C C . VAL B 1 289 ? -11.867 28.953 4.328 1 95.88 289 VAL B C 1
ATOM 5017 O O . VAL B 1 289 ? -10.781 28.828 4.898 1 95.88 289 VAL B O 1
ATOM 5020 N N . VAL B 1 290 ? -12.062 28.547 3.1 1 96.25 290 VAL B N 1
ATOM 5021 C CA . VAL B 1 290 ? -11.023 27.859 2.328 1 96.25 290 VAL B CA 1
ATOM 5022 C C . VAL B 1 290 ? -9.852 28.812 2.096 1 96.25 290 VAL B C 1
ATOM 5024 O O . VAL B 1 290 ? -8.695 28.422 2.293 1 96.25 290 VAL B O 1
ATOM 5027 N N . LEU B 1 291 ? -10.156 30.016 1.727 1 97.12 291 LEU B N 1
ATOM 5028 C CA . LEU B 1 291 ? -9.117 31.016 1.49 1 97.12 291 LEU B CA 1
ATOM 5029 C C . LEU B 1 291 ? -8.367 31.344 2.777 1 97.12 291 LEU B C 1
ATOM 5031 O O . LEU B 1 291 ? -7.16 31.594 2.75 1 97.12 291 LEU B O 1
ATOM 5035 N N . GLY B 1 292 ? -9.117 31.406 3.85 1 97.94 292 GLY B N 1
ATOM 5036 C CA . GLY B 1 292 ? -8.492 31.625 5.141 1 97.94 292 GLY B CA 1
ATOM 5037 C C . GLY B 1 292 ? -7.5 30.531 5.512 1 97.94 292 GLY B C 1
ATOM 5038 O O . GLY B 1 292 ? -6.406 30.828 6 1 97.94 292 GLY B O 1
ATOM 5039 N N . ILE B 1 293 ? -7.902 29.281 5.297 1 98.06 293 ILE B N 1
ATOM 5040 C CA . ILE B 1 293 ? -7.027 28.156 5.602 1 98.06 293 ILE B CA 1
ATOM 5041 C C . ILE B 1 293 ? -5.77 28.234 4.738 1 98.06 293 ILE B C 1
ATOM 5043 O O . ILE B 1 293 ? -4.656 28.031 5.23 1 98.06 293 ILE B O 1
ATOM 5047 N N . ILE B 1 294 ? -5.945 28.547 3.49 1 98.19 294 ILE B N 1
ATOM 5048 C CA . ILE B 1 294 ? -4.832 28.672 2.555 1 98.19 294 ILE B CA 1
ATOM 5049 C C . ILE B 1 294 ? -3.893 29.781 3.02 1 98.19 294 ILE B C 1
ATOM 5051 O O . ILE B 1 294 ? -2.672 29.625 3.01 1 98.19 294 ILE B O 1
ATOM 5055 N N . PHE B 1 295 ? -4.426 30.859 3.404 1 98.25 295 PHE B N 1
ATOM 5056 C CA . PHE B 1 295 ? -3.629 31.984 3.893 1 98.25 295 PHE B CA 1
ATOM 5057 C C . PHE B 1 295 ? -2.852 31.594 5.145 1 98.25 295 PHE B C 1
ATOM 5059 O O . PHE B 1 295 ? -1.672 31.922 5.277 1 98.25 295 PHE B O 1
ATOM 5066 N N . ILE B 1 296 ? -3.518 30.953 6.035 1 98.5 296 ILE B N 1
ATOM 5067 C CA . ILE B 1 296 ? -2.893 30.547 7.293 1 98.5 296 ILE B CA 1
ATOM 5068 C C . ILE B 1 296 ? -1.75 29.578 7.012 1 98.5 296 ILE B C 1
ATOM 5070 O O . ILE B 1 296 ? -0.646 29.734 7.539 1 98.5 296 ILE B O 1
ATOM 5074 N N . ARG B 1 297 ? -1.979 28.625 6.145 1 97.94 297 ARG B N 1
ATOM 5075 C CA . ARG B 1 297 ? -1.027 27.547 5.934 1 97.94 297 ARG B CA 1
ATOM 5076 C C . ARG B 1 297 ? 0.132 28 5.055 1 97.94 297 ARG B C 1
ATOM 5078 O O . ARG B 1 297 ? 1.258 27.516 5.203 1 97.94 297 ARG B O 1
ATOM 5085 N N . PHE B 1 298 ? -0.103 29 4.129 1 98.19 298 PHE B N 1
ATOM 5086 C CA . PHE B 1 298 ? 0.922 29.25 3.123 1 98.19 298 PHE B CA 1
ATOM 5087 C C . PHE B 1 298 ? 1.461 30.672 3.242 1 98.19 298 PHE B C 1
ATOM 5089 O O . PHE B 1 298 ? 2.34 31.062 2.477 1 98.19 298 PHE B O 1
ATOM 5096 N N . VAL B 1 299 ? 0.979 31.406 4.219 1 98.25 299 VAL B N 1
ATOM 5097 C CA . VAL B 1 299 ? 1.523 32.75 4.43 1 98.25 299 VAL B CA 1
ATOM 5098 C C . VAL B 1 299 ? 1.847 32.938 5.906 1 98.25 299 VAL B C 1
ATOM 5100 O O . VAL B 1 299 ? 3.01 33.125 6.273 1 98.25 299 VAL B O 1
ATOM 5103 N N . ALA B 1 300 ? 0.888 32.844 6.762 1 98.56 300 ALA B N 1
ATOM 5104 C CA . ALA B 1 300 ? 1.052 33.156 8.18 1 98.56 300 ALA B CA 1
ATOM 5105 C C . ALA B 1 300 ? 2.01 32.188 8.852 1 98.56 300 ALA B C 1
ATOM 5107 O O . ALA B 1 300 ? 2.984 32.594 9.484 1 98.56 300 ALA B O 1
ATOM 5108 N N . LEU B 1 301 ? 1.726 30.891 8.695 1 98.5 301 LEU B N 1
ATOM 5109 C CA . LEU B 1 301 ? 2.508 29.875 9.391 1 98.5 301 LEU B CA 1
ATOM 5110 C C . LEU B 1 301 ? 3.955 29.891 8.914 1 98.5 301 LEU B C 1
ATOM 5112 O O . LEU B 1 301 ? 4.883 29.891 9.727 1 98.5 301 LEU B O 1
ATOM 5116 N N . PRO B 1 302 ? 4.207 29.891 7.609 1 98.31 302 PRO B N 1
ATOM 5117 C CA . PRO B 1 302 ? 5.605 29.906 7.172 1 98.31 302 PRO B CA 1
ATOM 5118 C C . PRO B 1 302 ? 6.367 31.125 7.672 1 98.31 302 PRO B C 1
ATOM 5120 O O . PRO B 1 302 ? 7.535 31.031 8.047 1 98.31 302 PRO B O 1
ATOM 5123 N N . LEU B 1 303 ? 5.746 32.281 7.715 1 98.19 303 LEU B N 1
ATOM 5124 C CA . LEU B 1 303 ? 6.395 33.469 8.211 1 98.19 303 LEU B CA 1
ATOM 5125 C C . LEU B 1 303 ? 6.723 33.344 9.695 1 98.19 303 LEU B C 1
ATOM 5127 O O . LEU B 1 303 ? 7.828 33.688 10.125 1 98.19 303 LEU B O 1
ATOM 5131 N N . ILE B 1 304 ? 5.797 32.875 10.43 1 98.19 304 ILE B N 1
ATOM 5132 C CA . ILE B 1 304 ? 6 32.688 11.859 1 98.19 304 ILE B CA 1
ATOM 5133 C C . ILE B 1 304 ? 7.055 31.594 12.086 1 98.19 304 ILE B C 1
ATOM 5135 O O . ILE B 1 304 ? 7.863 31.688 13.008 1 98.19 304 ILE B O 1
ATOM 5139 N N . GLY B 1 305 ? 7.016 30.578 11.234 1 97.75 305 GLY B N 1
ATOM 5140 C CA . GLY B 1 305 ? 7.992 29.5 11.32 1 97.75 305 GLY B CA 1
ATOM 5141 C C . GLY B 1 305 ? 9.422 29.969 11.156 1 97.75 305 GLY B C 1
ATOM 5142 O O . GLY B 1 305 ? 10.32 29.516 11.867 1 97.75 305 GLY B O 1
ATOM 5143 N N . VAL B 1 306 ? 9.602 30.891 10.211 1 97.56 306 VAL B N 1
ATOM 5144 C CA . VAL B 1 306 ? 10.93 31.453 10.008 1 97.56 306 VAL B CA 1
ATOM 5145 C C . VAL B 1 306 ? 11.406 32.125 11.289 1 97.56 306 VAL B C 1
ATOM 5147 O O . VAL B 1 306 ? 12.547 31.953 11.719 1 97.56 306 VAL B O 1
ATOM 5150 N N . MET B 1 307 ? 10.516 32.875 11.914 1 97.56 307 MET B N 1
ATOM 5151 C CA . MET B 1 307 ? 10.852 33.594 13.141 1 97.56 307 MET B CA 1
ATOM 5152 C C . MET B 1 307 ? 11.188 32.625 14.266 1 97.56 307 MET B C 1
ATOM 5154 O O . MET B 1 307 ? 12.156 32.812 15 1 97.56 307 MET B O 1
ATOM 5158 N N . ILE B 1 308 ? 10.438 31.594 14.367 1 97.12 308 ILE B N 1
ATOM 5159 C CA . ILE B 1 308 ? 10.602 30.609 15.438 1 97.12 308 ILE B CA 1
ATOM 5160 C C . ILE B 1 308 ? 11.914 29.859 15.258 1 97.12 308 ILE B C 1
ATOM 5162 O O . ILE B 1 308 ? 12.688 29.703 16.203 1 97.12 308 ILE B O 1
ATOM 5166 N N . VAL B 1 309 ? 12.18 29.406 14.055 1 97 309 VAL B N 1
ATOM 5167 C CA . VAL B 1 309 ? 13.367 28.594 13.805 1 97 309 VAL B CA 1
ATOM 5168 C C . VAL B 1 309 ? 14.617 29.469 13.922 1 97 309 VAL B C 1
ATOM 5170 O O . VAL B 1 309 ? 15.625 29.047 14.484 1 97 309 VAL B O 1
ATOM 5173 N N . ARG B 1 310 ? 14.578 30.719 13.445 1 95.75 310 ARG B N 1
ATOM 5174 C CA . ARG B 1 310 ? 15.711 31.625 13.57 1 95.75 310 ARG B CA 1
ATOM 5175 C C . ARG B 1 310 ? 15.984 31.969 15.031 1 95.75 310 ARG B C 1
ATOM 5177 O O . ARG B 1 310 ? 17.141 32.062 15.453 1 95.75 310 ARG B O 1
ATOM 5184 N N . ALA B 1 311 ? 14.906 32.156 15.773 1 96.12 311 ALA B N 1
ATOM 5185 C CA . ALA B 1 311 ? 15.055 32.406 17.203 1 96.12 311 ALA B CA 1
ATOM 5186 C C . ALA B 1 311 ? 15.664 31.203 17.906 1 96.12 311 ALA B C 1
ATOM 5188 O O . ALA B 1 311 ? 16.516 31.344 18.781 1 96.12 311 ALA B O 1
ATOM 5189 N N . ALA B 1 312 ? 15.234 30 17.531 1 95.75 312 ALA B N 1
ATOM 5190 C CA . ALA B 1 312 ? 15.758 28.781 18.125 1 95.75 312 ALA B CA 1
ATOM 5191 C C . ALA B 1 312 ? 17.25 28.609 17.828 1 95.75 312 ALA B C 1
ATOM 5193 O O . ALA B 1 312 ? 18 28.141 18.688 1 95.75 312 ALA B O 1
ATOM 5194 N N . VAL B 1 313 ? 17.641 28.953 16.625 1 94.25 313 VAL B N 1
ATOM 5195 C CA . VAL B 1 313 ? 19.047 28.891 16.25 1 94.25 313 VAL B CA 1
ATOM 5196 C C . VAL B 1 313 ? 19.844 29.922 17.047 1 94.25 313 VAL B C 1
ATOM 5198 O O . VAL B 1 313 ? 20.922 29.641 17.547 1 94.25 313 VAL B O 1
ATOM 5201 N N . HIS B 1 314 ? 19.312 31.156 17.141 1 93.62 314 HIS B N 1
ATOM 5202 C CA . HIS B 1 314 ? 19.969 32.25 17.844 1 93.62 314 HIS B CA 1
ATOM 5203 C C . HIS B 1 314 ? 20.172 31.922 19.328 1 93.62 314 HIS B C 1
ATOM 5205 O O . HIS B 1 314 ? 21.219 32.25 19.891 1 93.62 314 HIS B O 1
ATOM 5211 N N . PHE B 1 315 ? 19.203 31.234 19.938 1 94.62 315 PHE B N 1
ATOM 5212 C CA . PHE B 1 315 ? 19.266 30.906 21.344 1 94.62 315 PHE B CA 1
ATOM 5213 C C . PHE B 1 315 ? 19.984 29.578 21.562 1 94.62 315 PHE B C 1
ATOM 5215 O O . PHE B 1 315 ? 20.062 29.078 22.703 1 94.62 315 PHE B O 1
ATOM 5222 N N . GLY B 1 316 ? 20.438 28.891 20.516 1 91.19 316 GLY B N 1
ATOM 5223 C CA . GLY B 1 316 ? 21.266 27.703 20.609 1 91.19 316 GLY B CA 1
ATOM 5224 C C . GLY B 1 316 ? 20.438 26.438 20.828 1 91.19 316 GLY B C 1
ATOM 5225 O O . GLY B 1 316 ? 20.984 25.406 21.234 1 91.19 316 GLY B O 1
ATOM 5226 N N . LEU B 1 317 ? 19.172 26.453 20.562 1 91.5 317 LEU B N 1
ATOM 5227 C CA . LEU B 1 317 ? 18.297 25.297 20.75 1 91.5 317 LEU B CA 1
ATOM 5228 C C . LEU B 1 317 ? 18.391 24.359 19.547 1 91.5 317 LEU B C 1
ATOM 5230 O O . LEU B 1 317 ? 18.031 23.188 19.656 1 91.5 317 LEU B O 1
ATOM 5234 N N . VAL B 1 318 ? 18.766 24.891 18.406 1 91.19 318 VAL B N 1
ATOM 5235 C CA . VAL B 1 318 ? 18.891 24.141 17.172 1 91.19 318 VAL B CA 1
ATOM 5236 C C . VAL B 1 318 ? 20.312 24.234 16.625 1 91.19 318 VAL B C 1
ATOM 5238 O O . VAL B 1 318 ? 20.922 25.312 16.688 1 91.19 318 VAL B O 1
ATOM 5241 N N . ASN B 1 319 ? 20.812 23.094 16.25 1 84.06 319 ASN B N 1
ATOM 5242 C CA . ASN B 1 319 ? 22.156 23.078 15.719 1 84.06 319 ASN B CA 1
ATOM 5243 C C . ASN B 1 319 ? 22.234 23.781 14.367 1 84.06 319 ASN B C 1
ATOM 5245 O O . ASN B 1 319 ? 21.203 24.078 13.766 1 84.06 319 ASN B O 1
ATOM 5249 N N . SER B 1 320 ? 23.469 23.906 13.906 1 81.56 320 SER B N 1
ATOM 5250 C CA . SER B 1 320 ? 23.703 24.703 12.711 1 81.56 320 SER B CA 1
ATOM 5251 C C . SER B 1 320 ? 23.578 23.859 11.445 1 81.56 320 SER B C 1
ATOM 5253 O O . SER B 1 320 ? 23.969 24.297 10.359 1 81.56 320 SER B O 1
ATOM 5255 N N . ASP B 1 321 ? 23 22.734 11.586 1 89.56 321 ASP B N 1
ATOM 5256 C CA . ASP B 1 321 ? 22.812 21.922 10.391 1 89.56 321 ASP B CA 1
ATOM 5257 C C . ASP B 1 321 ? 21.781 22.547 9.453 1 89.56 321 ASP B C 1
ATOM 5259 O O . ASP B 1 321 ? 20.594 22.641 9.805 1 89.56 321 ASP B O 1
ATOM 5263 N N . PRO B 1 322 ? 22.188 22.906 8.273 1 92.62 322 PRO B N 1
ATOM 5264 C CA . PRO B 1 322 ? 21.297 23.609 7.355 1 92.62 322 PRO B CA 1
ATOM 5265 C C . PRO B 1 322 ? 20.094 22.781 6.941 1 92.62 322 PRO B C 1
ATOM 5267 O O . PRO B 1 322 ? 18.984 23.312 6.789 1 92.62 322 PRO B O 1
ATOM 5270 N N . LEU B 1 323 ? 20.328 21.531 6.715 1 92.75 323 LEU B N 1
ATOM 5271 C CA . LEU B 1 323 ? 19.219 20.672 6.316 1 92.75 323 LEU B CA 1
ATOM 5272 C C . LEU B 1 323 ? 18.172 20.562 7.426 1 92.75 323 LEU B C 1
ATOM 5274 O O . LEU B 1 323 ? 16.969 20.578 7.164 1 92.75 323 LEU B O 1
ATOM 5278 N N . TYR B 1 324 ? 18.672 20.438 8.594 1 93 324 TYR B N 1
ATOM 5279 C CA . TYR B 1 324 ? 17.781 20.359 9.75 1 93 324 TYR B CA 1
ATOM 5280 C C . TYR B 1 324 ? 16.938 21.625 9.883 1 93 324 TYR B C 1
ATOM 5282 O O . TYR B 1 324 ? 15.727 21.547 10.078 1 93 324 TYR B O 1
ATOM 5290 N N . GLN B 1 325 ? 17.547 22.734 9.75 1 94.81 325 GLN B N 1
ATOM 5291 C CA . GLN B 1 325 ? 16.844 24.016 9.828 1 94.81 325 GLN B CA 1
ATOM 5292 C C . GLN B 1 325 ? 15.805 24.141 8.719 1 94.81 325 GLN B C 1
ATOM 5294 O O . GLN B 1 325 ? 14.695 24.625 8.945 1 94.81 325 GLN B O 1
ATOM 5299 N N . PHE B 1 326 ? 16.219 23.734 7.598 1 95 326 PHE B N 1
ATOM 5300 C CA . PHE B 1 326 ? 15.32 23.766 6.441 1 95 326 PHE B CA 1
ATOM 5301 C C . PHE B 1 326 ? 14.062 22.938 6.711 1 95 326 PHE B C 1
ATOM 5303 O O . PHE B 1 326 ? 12.953 23.406 6.465 1 95 326 PHE B O 1
ATOM 5310 N N . VAL B 1 327 ? 14.242 21.688 7.211 1 94.88 327 VAL B N 1
ATOM 5311 C CA . VAL B 1 327 ? 13.125 20.781 7.477 1 94.88 327 VAL B CA 1
ATOM 5312 C C . VAL B 1 327 ? 12.219 21.391 8.555 1 94.88 327 VAL B C 1
ATOM 5314 O O . VAL B 1 327 ? 10.992 21.312 8.453 1 94.88 327 VAL B O 1
ATOM 5317 N N . LEU B 1 328 ? 12.836 22.016 9.547 1 96.44 328 LEU B N 1
ATOM 5318 C CA . LEU B 1 328 ? 12.062 22.656 10.609 1 96.44 328 LEU B CA 1
ATOM 5319 C C . LEU B 1 328 ? 11.18 23.766 10.039 1 96.44 328 LEU B C 1
ATOM 5321 O O . LEU B 1 328 ? 10.016 23.891 10.422 1 96.44 328 LEU B O 1
ATOM 5325 N N . MET B 1 329 ? 11.711 24.547 9.195 1 97 329 MET B N 1
ATOM 5326 C CA . MET B 1 329 ? 10.938 25.625 8.594 1 97 329 MET B CA 1
ATOM 5327 C C . MET B 1 329 ? 9.844 25.078 7.684 1 97 329 MET B C 1
ATOM 5329 O O . MET B 1 329 ? 8.742 25.625 7.629 1 97 329 MET B O 1
ATOM 5333 N N . LEU B 1 330 ? 10.156 24.016 7.008 1 96.19 330 LEU B N 1
ATOM 5334 C CA . LEU B 1 330 ? 9.211 23.406 6.074 1 96.19 330 LEU B CA 1
ATOM 5335 C C . LEU B 1 330 ? 7.977 22.891 6.805 1 96.19 330 LEU B C 1
ATOM 5337 O O . LEU B 1 330 ? 6.887 22.844 6.23 1 96.19 330 LEU B O 1
ATOM 5341 N N . HIS B 1 331 ? 8.109 22.5 8.055 1 97.56 331 HIS B N 1
ATOM 5342 C CA . HIS B 1 331 ? 6.984 22.047 8.859 1 97.56 331 HIS B CA 1
ATOM 5343 C C . HIS B 1 331 ? 5.852 23.062 8.859 1 97.56 331 HIS B C 1
ATOM 5345 O O . HIS B 1 331 ? 4.684 22.703 9.008 1 97.56 331 HIS B O 1
ATOM 5351 N N . PHE B 1 332 ? 6.203 24.344 8.664 1 98 332 PHE B N 1
ATOM 5352 C CA . PHE B 1 332 ? 5.25 25.438 8.766 1 98 332 PHE B CA 1
ATOM 5353 C C . PHE B 1 332 ? 4.652 25.766 7.402 1 98 332 PHE B C 1
ATOM 5355 O O . PHE B 1 332 ? 3.777 26.625 7.297 1 98 332 PHE B O 1
ATOM 5362 N N . ALA B 1 333 ? 5.07 25.094 6.371 1 97.25 333 ALA B N 1
ATOM 5363 C CA . ALA B 1 333 ? 4.656 25.484 5.027 1 97.25 333 ALA B CA 1
ATOM 5364 C C . ALA B 1 333 ? 4 24.328 4.289 1 97.25 333 ALA B C 1
ATOM 5366 O O . ALA B 1 333 ? 3.922 24.328 3.057 1 97.25 333 ALA B O 1
ATOM 5367 N N . LEU B 1 334 ? 3.551 23.359 4.961 1 96.75 334 LEU B N 1
ATOM 5368 C CA . LEU B 1 334 ? 2.971 22.156 4.371 1 96.75 334 LEU B CA 1
ATOM 5369 C C . LEU B 1 334 ? 1.452 22.281 4.281 1 96.75 334 LEU B C 1
ATOM 5371 O O . LEU B 1 334 ? 0.831 22.984 5.09 1 96.75 334 LEU B O 1
ATOM 5375 N N . PRO B 1 335 ? 0.813 21.688 3.256 1 96 335 PRO B N 1
ATOM 5376 C CA . PRO B 1 335 ? -0.65 21.625 3.229 1 96 335 PRO B CA 1
ATOM 5377 C C . PRO B 1 335 ? -1.23 20.766 4.348 1 96 335 PRO B C 1
ATOM 5379 O O . PRO B 1 335 ? -0.49 20.047 5.031 1 96 335 PRO B O 1
ATOM 5382 N N . SER B 1 336 ? -2.525 20.875 4.516 1 96.88 336 SER B N 1
ATOM 5383 C CA . SER B 1 336 ? -3.207 20.141 5.578 1 96.88 336 SER B CA 1
ATOM 5384 C C . SER B 1 336 ? -3.029 18.625 5.41 1 96.88 336 SER B C 1
ATOM 5386 O O . SER B 1 336 ? -2.998 18.125 4.285 1 96.88 336 SER B O 1
ATOM 5388 N N . ALA B 1 337 ? -2.936 17.938 6.488 1 94.69 337 ALA B N 1
ATOM 5389 C CA . ALA B 1 337 ? -2.742 16.484 6.488 1 94.69 337 ALA B CA 1
ATOM 5390 C C . ALA B 1 337 ? -3.957 15.773 5.902 1 94.69 337 ALA B C 1
ATOM 5392 O O . ALA B 1 337 ? -5.098 16.062 6.273 1 94.69 337 ALA B O 1
ATOM 5393 N N . MET B 1 338 ? -3.711 14.852 5.09 1 90.31 338 MET B N 1
ATOM 5394 C CA . MET B 1 338 ? -4.789 14.094 4.465 1 90.31 338 MET B CA 1
ATOM 5395 C C . MET B 1 338 ? -5.504 13.219 5.492 1 90.31 338 MET B C 1
ATOM 5397 O O . MET B 1 338 ? -6.684 12.898 5.332 1 90.31 338 MET B O 1
ATOM 5401 N N . THR B 1 339 ? -4.852 12.859 6.508 1 91 339 THR B N 1
ATOM 5402 C CA . THR B 1 339 ? -5.41 12.016 7.555 1 91 339 THR B CA 1
ATOM 5403 C C . THR B 1 339 ? -6.617 12.68 8.203 1 91 339 THR B C 1
ATOM 5405 O O . THR B 1 339 ? -7.461 12.008 8.805 1 91 339 THR B O 1
ATOM 5408 N N . ILE B 1 340 ? -6.68 13.969 8.109 1 94.25 340 ILE B N 1
ATOM 5409 C CA . ILE B 1 340 ? -7.844 14.688 8.617 1 94.25 340 ILE B CA 1
ATOM 5410 C C . ILE B 1 340 ? -9.102 14.219 7.887 1 94.25 340 ILE B C 1
ATOM 5412 O O . ILE B 1 340 ? -10.18 14.141 8.477 1 94.25 340 ILE B O 1
ATOM 5416 N N . GLY B 1 341 ? -8.922 13.875 6.602 1 92.56 341 GLY B N 1
ATOM 5417 C CA . GLY B 1 341 ? -10.023 13.289 5.855 1 92.56 341 GLY B CA 1
ATOM 5418 C C . GLY B 1 341 ? -10.516 11.984 6.449 1 92.56 341 GLY B C 1
ATOM 5419 O O . GLY B 1 341 ? -11.719 11.719 6.477 1 92.56 341 GLY B O 1
ATOM 5420 N N . THR B 1 342 ? -9.633 11.195 6.902 1 91.12 342 THR B N 1
ATOM 5421 C CA . THR B 1 342 ? -9.992 9.938 7.555 1 91.12 342 THR B CA 1
ATOM 5422 C C . THR B 1 342 ? -10.797 10.203 8.82 1 91.12 342 THR B C 1
ATOM 5424 O O . THR B 1 342 ? -11.766 9.492 9.102 1 91.12 342 THR B O 1
ATOM 5427 N N . ILE B 1 343 ? -10.359 11.188 9.555 1 92.31 343 ILE B N 1
ATOM 5428 C CA . ILE B 1 343 ? -11.031 11.523 10.805 1 92.31 343 ILE B CA 1
ATOM 5429 C C . ILE B 1 343 ? -12.438 12.055 10.508 1 92.31 343 ILE B C 1
ATOM 5431 O O . ILE B 1 343 ? -13.406 11.656 11.156 1 92.31 343 ILE B O 1
ATOM 5435 N N . SER B 1 344 ? -12.523 12.922 9.547 1 93.44 344 SER B N 1
ATOM 5436 C CA . SER B 1 344 ? -13.828 13.453 9.156 1 93.44 344 SER B CA 1
ATOM 5437 C C . SER B 1 344 ? -14.773 12.344 8.719 1 93.44 344 SER B C 1
ATOM 5439 O O . SER B 1 344 ? -15.961 12.375 9.023 1 93.44 344 SER B O 1
ATOM 5441 N N . GLN B 1 345 ? -14.25 11.391 7.961 1 90.62 345 GLN B N 1
ATOM 5442 C CA . GLN B 1 345 ? -15.039 10.25 7.496 1 90.62 345 GLN B CA 1
ATOM 5443 C C . GLN B 1 345 ? -15.469 9.367 8.656 1 90.62 345 GLN B C 1
ATOM 5445 O O . GLN B 1 345 ? -16.578 8.82 8.656 1 90.62 345 GLN B O 1
ATOM 5450 N N . LEU B 1 346 ? -14.609 9.211 9.578 1 88.75 346 LEU B N 1
ATOM 5451 C CA . LEU B 1 346 ? -14.875 8.375 10.734 1 88.75 346 LEU B CA 1
ATOM 5452 C C . LEU B 1 346 ? -16.062 8.906 11.531 1 88.75 346 LEU B C 1
ATOM 5454 O O . LEU B 1 346 ? -16.922 8.141 11.969 1 88.75 346 LEU B O 1
ATOM 5458 N N . PHE B 1 347 ? -16.141 10.188 11.688 1 90.5 347 PHE B N 1
ATOM 5459 C CA . PHE B 1 347 ? -17.188 10.805 12.492 1 90.5 347 PHE B CA 1
ATOM 5460 C C . PHE B 1 347 ? -18.375 11.203 11.617 1 90.5 347 PHE B C 1
ATOM 5462 O O . PHE B 1 347 ? -19.391 11.672 12.117 1 90.5 347 PHE B O 1
ATOM 5469 N N . GLU B 1 348 ? -18.172 11.008 10.266 1 90.12 348 GLU B N 1
ATOM 5470 C CA . GLU B 1 348 ? -19.188 11.32 9.281 1 90.12 348 GLU B CA 1
ATOM 5471 C C . GLU B 1 348 ? -19.641 12.773 9.391 1 90.12 348 GLU B C 1
ATOM 5473 O O . GLU B 1 348 ? -20.828 13.07 9.383 1 90.12 348 GLU B O 1
ATOM 5478 N N . GLU B 1 349 ? -18.703 13.656 9.695 1 90.69 349 GLU B N 1
ATOM 5479 C CA . GLU B 1 349 ? -18.938 15.094 9.789 1 90.69 349 GLU B CA 1
ATOM 5480 C C . GLU B 1 349 ? -17.938 15.883 8.961 1 90.69 349 GLU B C 1
ATOM 5482 O O . GLU B 1 349 ? -16.719 15.75 9.156 1 90.69 349 GLU B O 1
ATOM 5487 N N . GLY B 1 350 ? -18.438 16.672 8 1 92.06 350 GLY B N 1
ATOM 5488 C CA . GLY B 1 350 ? -17.594 17.562 7.219 1 92.06 350 GLY B CA 1
ATOM 5489 C C . GLY B 1 350 ? -16.75 16.828 6.195 1 92.06 350 GLY B C 1
ATOM 5490 O O . GLY B 1 350 ? -15.641 17.266 5.883 1 92.06 350 GLY B O 1
ATOM 5491 N N . GLU B 1 351 ? -17.188 15.664 5.734 1 92.25 351 GLU B N 1
ATOM 5492 C CA . GLU B 1 351 ? -16.422 14.875 4.777 1 92.25 351 GLU B CA 1
ATOM 5493 C C . GLU B 1 351 ? -16.266 15.609 3.451 1 92.25 351 GLU B C 1
ATOM 5495 O O . GLU B 1 351 ? -15.156 15.68 2.906 1 92.25 351 GLU B O 1
ATOM 5500 N N . ALA B 1 352 ? -17.391 16.125 3.018 1 92.44 352 ALA B N 1
ATOM 5501 C CA . ALA B 1 352 ? -17.391 16.844 1.746 1 92.44 352 ALA B CA 1
ATOM 5502 C C . ALA B 1 352 ? -16.562 18.125 1.849 1 92.44 352 ALA B C 1
ATOM 5504 O O . ALA B 1 352 ? -15.773 18.438 0.962 1 92.44 352 ALA B O 1
ATOM 5505 N N . GLU B 1 353 ? -16.766 18.859 2.953 1 94 353 GLU B N 1
ATOM 5506 C CA . GLU B 1 353 ? -16.031 20.109 3.188 1 94 353 GLU B CA 1
ATOM 5507 C C . GLU B 1 353 ? -14.531 19.859 3.283 1 94 353 GLU B C 1
ATOM 5509 O O . GLU B 1 353 ? -13.742 20.625 2.729 1 94 353 GLU B O 1
ATOM 5514 N N . CYS B 1 354 ? -14.195 18.812 3.988 1 94.56 354 CYS B N 1
ATOM 5515 C CA . CYS B 1 354 ? -12.789 18.453 4.125 1 94.56 354 CYS B CA 1
ATOM 5516 C C . CYS B 1 354 ? -12.156 18.219 2.762 1 94.56 354 CYS B C 1
ATOM 5518 O O . CYS B 1 354 ? -11.039 18.656 2.504 1 94.56 354 CYS B O 1
ATOM 5520 N N . SER B 1 355 ? -12.836 17.516 1.907 1 93.69 355 SER B N 1
ATOM 5521 C CA . SER B 1 355 ? -12.312 17.172 0.589 1 93.69 355 SER B CA 1
ATOM 5522 C C . SER B 1 355 ? -12.109 18.422 -0.263 1 93.69 355 SER B C 1
ATOM 5524 O O . SER B 1 355 ? -11.141 18.516 -1.024 1 93.69 355 SER B O 1
ATOM 5526 N N . VAL B 1 356 ? -12.992 19.328 -0.159 1 93.56 356 VAL B N 1
ATOM 5527 C CA . VAL B 1 356 ? -12.867 20.594 -0.889 1 93.56 356 VAL B CA 1
ATOM 5528 C C . VAL B 1 356 ? -11.648 21.359 -0.379 1 93.56 356 VAL B C 1
ATOM 5530 O O . VAL B 1 356 ? -10.875 21.906 -1.171 1 93.56 356 VAL B O 1
ATOM 5533 N N . ILE B 1 357 ? -11.516 21.438 0.918 1 95.06 357 ILE B N 1
ATOM 5534 C CA . ILE B 1 357 ? -10.367 22.094 1.526 1 95.06 357 ILE B CA 1
ATOM 5535 C C . ILE B 1 357 ? -9.078 21.453 1.03 1 95.06 357 ILE B C 1
ATOM 5537 O O . ILE B 1 357 ? -8.133 22.156 0.647 1 95.06 357 ILE B O 1
ATOM 5541 N N . MET B 1 358 ? -9.047 20.094 1.041 1 94.38 358 MET B N 1
ATOM 5542 C CA . MET B 1 358 ? -7.852 19.375 0.61 1 94.38 358 MET B CA 1
ATOM 5543 C C . MET B 1 358 ? -7.539 19.656 -0.855 1 94.38 358 MET B C 1
ATOM 5545 O O . MET B 1 358 ? -6.379 19.859 -1.22 1 94.38 358 MET B O 1
ATOM 5549 N N . LEU B 1 359 ? -8.57 19.672 -1.647 1 92.81 359 LEU B N 1
ATOM 5550 C CA . LEU B 1 359 ? -8.375 19.953 -3.066 1 92.81 359 LEU B CA 1
ATOM 5551 C C . LEU B 1 359 ? -7.68 21.297 -3.266 1 92.81 359 LEU B C 1
ATOM 5553 O O . LEU B 1 359 ? -6.66 21.375 -3.953 1 92.81 359 LEU B O 1
ATOM 5557 N N . TRP B 1 360 ? -8.148 22.297 -2.668 1 93.38 360 TRP B N 1
ATOM 5558 C CA . TRP B 1 360 ? -7.652 23.641 -2.912 1 93.38 360 TRP B CA 1
ATOM 5559 C C . TRP B 1 360 ? -6.312 23.859 -2.215 1 93.38 360 TRP B C 1
ATOM 5561 O O . TRP B 1 360 ? -5.43 24.531 -2.752 1 93.38 360 TRP B O 1
ATOM 5571 N N . THR B 1 361 ? -6.188 23.359 -1.03 1 95.06 361 THR B N 1
ATOM 5572 C CA . THR B 1 361 ? -4.918 23.5 -0.327 1 95.06 361 THR B CA 1
ATOM 5573 C C . THR B 1 361 ? -3.799 22.797 -1.091 1 95.06 361 THR B C 1
ATOM 5575 O O . THR B 1 361 ? -2.693 23.328 -1.212 1 95.06 361 THR B O 1
ATOM 5578 N N . TYR B 1 362 ? -4.043 21.641 -1.614 1 92.31 362 TYR B N 1
ATOM 5579 C CA . TYR B 1 362 ? -3.021 20.906 -2.354 1 92.31 362 TYR B CA 1
ATOM 5580 C C . TYR B 1 362 ? -2.783 21.531 -3.723 1 92.31 362 TYR B C 1
ATOM 5582 O O . TYR B 1 362 ? -1.651 21.547 -4.211 1 92.31 362 TYR B O 1
ATOM 5590 N N . ALA B 1 363 ? -3.822 22.078 -4.324 1 92 363 ALA B N 1
ATOM 5591 C CA . ALA B 1 363 ? -3.67 22.75 -5.617 1 92 363 ALA B CA 1
ATOM 5592 C C . ALA B 1 363 ? -2.705 23.922 -5.52 1 92 363 ALA B C 1
ATOM 5594 O O . ALA B 1 363 ? -1.901 24.156 -6.426 1 92 363 ALA B O 1
ATOM 5595 N N . VAL B 1 364 ? -2.744 24.594 -4.41 1 95.06 364 VAL B N 1
ATOM 5596 C CA . VAL B 1 364 ? -1.94 25.812 -4.238 1 95.06 364 VAL B CA 1
ATOM 5597 C C . VAL B 1 364 ? -0.583 25.438 -3.641 1 95.06 364 VAL B C 1
ATOM 5599 O O . VAL B 1 364 ? 0.373 26.219 -3.734 1 95.06 364 VAL B O 1
ATOM 5602 N N . SER B 1 365 ? -0.488 24.297 -3.086 1 94 365 SER B N 1
ATOM 5603 C CA . SER B 1 365 ? 0.669 23.938 -2.271 1 94 365 SER B CA 1
ATOM 5604 C C . SER B 1 365 ? 1.929 23.828 -3.123 1 94 365 SER B C 1
ATOM 5606 O O . SER B 1 365 ? 3.033 24.094 -2.646 1 94 365 SER B O 1
ATOM 5608 N N . ALA B 1 366 ? 1.784 23.438 -4.391 1 89.44 366 ALA B N 1
ATOM 5609 C CA . ALA B 1 366 ? 2.973 23.312 -5.234 1 89.44 366 ALA B CA 1
ATOM 5610 C C . ALA B 1 366 ? 3.713 24.641 -5.34 1 89.44 366 ALA B C 1
ATOM 5612 O O . ALA B 1 366 ? 4.93 24.703 -5.156 1 89.44 366 ALA B O 1
ATOM 5613 N N . LEU B 1 367 ? 3.016 25.656 -5.613 1 92.31 367 LEU B N 1
ATOM 5614 C CA . LEU B 1 367 ? 3.605 26.984 -5.75 1 92.31 367 LEU B CA 1
ATOM 5615 C C . LEU B 1 367 ? 4.117 27.5 -4.406 1 92.31 367 LEU B C 1
ATOM 5617 O O . LEU B 1 367 ? 5.211 28.062 -4.328 1 92.31 367 LEU B O 1
ATOM 5621 N N . ALA B 1 368 ? 3.338 27.312 -3.426 1 95.06 368 ALA B N 1
ATOM 5622 C CA . ALA B 1 368 ? 3.711 27.781 -2.094 1 95.06 368 ALA B CA 1
ATOM 5623 C C . ALA B 1 368 ? 4.973 27.078 -1.599 1 95.06 368 ALA B C 1
ATOM 5625 O O . ALA B 1 368 ? 5.887 27.719 -1.077 1 95.06 368 ALA B O 1
ATOM 5626 N N . LEU B 1 369 ? 4.988 25.781 -1.761 1 92.12 369 LEU B N 1
ATOM 5627 C CA . LEU B 1 369 ? 6.137 25 -1.306 1 92.12 369 LEU B CA 1
ATOM 5628 C C . LEU B 1 369 ? 7.398 25.391 -2.062 1 92.12 369 LEU B C 1
ATOM 5630 O O . LEU B 1 369 ? 8.492 25.406 -1.493 1 92.12 369 LEU B O 1
ATOM 5634 N N . THR B 1 370 ? 7.254 25.641 -3.352 1 90.94 370 THR B N 1
ATOM 5635 C CA . THR B 1 370 ? 8.398 26.047 -4.152 1 90.94 370 THR B CA 1
ATOM 5636 C C . THR B 1 370 ? 8.922 27.406 -3.68 1 90.94 370 THR B C 1
ATOM 5638 O O . THR B 1 370 ? 10.125 27.578 -3.486 1 90.94 370 THR B O 1
ATOM 5641 N N . LEU B 1 371 ? 8.023 28.312 -3.508 1 94.12 371 LEU B N 1
ATOM 5642 C CA . LEU B 1 371 ? 8.391 29.656 -3.084 1 94.12 371 LEU B CA 1
ATOM 5643 C C . LEU B 1 371 ? 9.062 29.625 -1.715 1 94.12 371 LEU B C 1
ATOM 5645 O O . LEU B 1 371 ? 10.133 30.219 -1.529 1 94.12 371 LEU B O 1
ATOM 5649 N N . TRP B 1 372 ? 8.469 28.953 -0.826 1 95 372 TRP B N 1
ATOM 5650 C CA . TRP B 1 372 ? 8.992 28.938 0.536 1 95 372 TRP B CA 1
ATOM 5651 C C . TRP B 1 372 ? 10.273 28.125 0.608 1 95 372 TRP B C 1
ATOM 5653 O O . TRP B 1 372 ? 11.195 28.469 1.355 1 95 372 TRP B O 1
ATOM 5663 N N . SER B 1 373 ? 10.328 27 -0.115 1 92.06 373 SER B N 1
ATOM 5664 C CA . SER B 1 373 ? 11.555 26.219 -0.135 1 92.06 373 SER B CA 1
ATOM 5665 C C . SER B 1 373 ? 12.727 27.031 -0.665 1 92.06 373 SER B C 1
ATOM 5667 O O . SER B 1 373 ? 13.836 26.953 -0.138 1 92.06 373 SER B O 1
ATOM 5669 N N . THR B 1 374 ? 12.484 27.781 -1.734 1 90.5 374 THR B N 1
ATOM 5670 C CA . THR B 1 374 ? 13.516 28.656 -2.281 1 90.5 374 THR B CA 1
ATOM 5671 C C . THR B 1 374 ? 13.961 29.688 -1.246 1 90.5 374 THR B C 1
ATOM 5673 O O . THR B 1 374 ? 15.156 29.906 -1.056 1 90.5 374 THR B O 1
ATOM 5676 N N . PHE B 1 375 ? 13.055 30.25 -0.616 1 94.44 375 PHE B N 1
ATOM 5677 C CA . PHE B 1 375 ? 13.344 31.266 0.394 1 94.44 375 PHE B CA 1
ATOM 5678 C C . PHE B 1 375 ? 14.078 30.656 1.579 1 94.44 375 PHE B C 1
ATOM 5680 O O . PHE B 1 375 ? 15.078 31.203 2.047 1 94.44 375 PHE B O 1
ATOM 5687 N N . PHE B 1 376 ? 13.539 29.469 2.096 1 95.12 376 PHE B N 1
ATOM 5688 C CA . PHE B 1 376 ? 14.148 28.797 3.24 1 95.12 376 PHE B CA 1
ATOM 5689 C C . PHE B 1 376 ? 15.586 28.406 2.928 1 95.12 376 PHE B C 1
ATOM 5691 O O . PHE B 1 376 ? 16.469 28.5 3.785 1 95.12 376 PHE B O 1
ATOM 5698 N N . MET B 1 377 ? 15.82 27.906 1.729 1 91.06 377 MET B N 1
ATOM 5699 C CA . MET B 1 377 ? 17.172 27.531 1.333 1 91.06 377 MET B CA 1
ATOM 5700 C C . MET B 1 377 ? 18.094 28.734 1.323 1 91.06 377 MET B C 1
ATOM 5702 O O . MET B 1 377 ? 19.281 28.625 1.667 1 91.06 377 MET B O 1
ATOM 5706 N N . SER B 1 378 ? 17.594 29.859 0.896 1 91.19 378 SER B N 1
ATOM 5707 C CA . SER B 1 378 ? 18.391 31.062 0.889 1 91.19 378 SER B CA 1
ATOM 5708 C C . SER B 1 378 ? 18.75 31.5 2.307 1 91.19 378 SER B C 1
ATOM 5710 O O . SER B 1 378 ? 19.781 32.156 2.523 1 91.19 378 SER B O 1
ATOM 5712 N N . LEU B 1 379 ? 17.938 31.156 3.252 1 91.88 379 LEU B N 1
ATOM 5713 C CA . LEU B 1 379 ? 18.172 31.531 4.641 1 91.88 379 LEU B CA 1
ATOM 5714 C C . LEU B 1 379 ? 19.219 30.641 5.293 1 91.88 379 LEU B C 1
ATOM 5716 O O . LEU B 1 379 ? 19.891 31.062 6.242 1 91.88 379 LEU B O 1
ATOM 5720 N N . VAL B 1 380 ? 19.312 29.438 4.812 1 90.06 380 VAL B N 1
ATOM 5721 C CA . VAL B 1 380 ? 20.188 28.484 5.504 1 90.06 380 VAL B CA 1
ATOM 5722 C C . VAL B 1 380 ? 21.5 28.344 4.734 1 90.06 380 VAL B C 1
ATOM 5724 O O . VAL B 1 380 ? 22.453 27.719 5.215 1 90.06 380 VAL B O 1
ATOM 5727 N N . SER B 1 381 ? 21.531 28.688 3.453 1 81.06 381 SER B N 1
ATOM 5728 C CA . SER B 1 381 ? 22.766 28.672 2.678 1 81.06 381 SER B CA 1
ATOM 5729 C C . SER B 1 381 ? 23.703 29.781 3.127 1 81.06 381 SER B C 1
ATOM 5731 O O . SER B 1 381 ? 23.266 30.812 3.635 1 81.06 381 SER B O 1
#

Radius of gyration: 27.66 Å; Cα contacts (8 Å, |Δi|>4): 1175; chains: 2; bounding box: 64×75×78 Å

Solvent-accessible surface area (backbone atoms only — not comparable to full-atom values): 37310 Å² total; per-residue (Å²): 101,57,70,67,59,41,32,55,51,36,34,46,61,38,49,28,49,51,50,39,16,49,51,16,24,54,33,29,35,81,91,62,44,63,39,34,75,65,36,41,50,40,54,44,48,43,34,50,68,45,14,39,11,23,30,36,13,33,49,18,29,70,49,38,34,55,69,52,48,63,74,45,55,54,51,59,53,53,53,48,48,41,32,51,55,19,33,52,53,24,50,52,48,38,68,74,67,64,59,56,64,53,44,47,22,55,46,24,32,50,36,19,38,40,37,45,33,74,51,42,65,52,41,46,45,53,48,29,65,38,91,56,34,87,61,63,59,41,70,59,32,33,54,52,41,50,44,52,31,36,48,38,26,41,48,44,46,41,45,41,34,48,51,39,44,47,45,32,48,51,21,44,53,49,40,56,50,52,67,67,53,67,80,79,79,83,73,77,77,72,84,45,74,63,54,54,47,46,51,46,42,52,58,62,63,60,48,88,72,68,62,73,73,56,68,55,79,81,66,51,36,52,36,28,52,21,31,52,53,8,42,50,28,15,49,37,63,70,50,25,51,35,30,45,63,91,80,18,85,46,20,52,61,39,51,38,28,41,45,35,16,44,29,26,62,42,50,54,36,24,47,35,14,23,30,26,50,52,15,75,74,60,43,82,63,54,66,66,57,50,52,47,44,43,42,41,30,63,45,52,34,31,55,52,25,48,54,52,53,52,49,33,42,74,73,64,67,39,74,87,48,44,60,60,52,42,52,59,33,46,62,24,39,35,40,51,30,67,65,54,44,53,52,21,52,71,70,69,42,51,38,26,41,45,22,46,42,50,51,53,34,44,66,48,32,23,60,43,39,26,54,48,49,54,51,45,49,62,70,53,96,101,56,70,68,58,42,33,55,51,37,34,47,61,39,51,29,48,51,50,40,16,47,52,16,25,54,32,28,34,81,90,64,43,64,40,34,74,66,36,40,51,39,52,44,48,44,34,52,66,46,14,40,11,23,31,38,14,35,48,18,29,70,49,39,34,55,68,53,49,64,74,45,56,52,50,59,52,52,52,47,47,40,32,51,53,18,33,54,52,23,50,50,49,38,68,74,66,64,58,56,62,50,43,46,22,54,48,24,33,50,37,20,38,39,38,44,33,74,52,43,65,52,41,46,45,52,49,28,66,37,93,57,35,86,60,64,58,41,70,58,32,34,55,53,42,50,44,52,31,37,47,37,26,41,49,45,47,40,46,41,36,48,52,39,44,48,45,32,50,51,22,45,53,50,40,55,50,52,68,69,55,68,79,79,81,83,74,76,78,73,84,44,75,62,54,56,47,46,51,46,42,53,58,61,63,59,48,87,73,69,62,74,74,55,68,55,77,82,67,51,36,51,36,30,52,22,30,49,52,9,42,49,29,15,50,37,64,69,50,24,52,36,30,46,63,93,81,19,85,47,21,51,61,41,51,38,27,41,44,36,17,45,30,26,63,42,52,52,36,24,46,34,15,23,30,27,52,53,15,75,75,58,44,81,63,54,67,66,59,48,51,46,46,43,44,42,30,62,45,52,36,32,55,52,26,49,53,52,52,52,48,32,41,74,73,64,67,40,73,89,48,43,60,58,51,41,55,60,33,45,64,26,41,34,39,50,31,66,66,54,43,52,52,21,52,72,69,69,43,50,38,25,41,45,21,47,44,50,51,54,34,43,66,50,32,24,60,44,40,26,53,48,48,54,52,44,49,62,70,53,96

Organism: Saponaria officinalis (NCBI:txid3572)

InterPro domains:
  IPR004776 Membrane transport PIN-like [PF03547] (10-372)
  IPR045033 Protein PIN-LIKES 1/3/4/5/7 [PTHR31651] (1-380)